Protein AF-A0A3B1KA64-F1 (afdb_monomer)

Mean predicted aligned error: 8.33 Å

pLDDT: mean 85.41, std 14.49, range [33.25, 98.44]

Radius of gyration: 27.16 Å; Cα contacts (8 Å, |Δi|>4): 645; chains: 1; bounding box: 76×51×69 Å

Sequence (552 aa):
CALGGQLCALVGSAVETKVPANLNKYMEAFLAFTTHPSQFLRSSTLTTWASIFRHEVLSKDPTLVQMSAKYMKTTMTNLVKTGFPSKNDNPSCEYSRVDFDCDEDFITFFNAFKAQQGEVVRQACKIAPFEAFQIAAECYQYQISAPIDAGNAPAKADGLCTVLSPSVVQWEAMTFFLESVIGQLFKVLEKEKLPVEQDPLILSCILSSLSALFPFVLDRPEFLPQVFFKDVSAITFELAEGSKAPRTRSVKNVRRHACSSVIKMCRMYPEYILPYFDMLYTQVKDLFVNEMLLTQMEKCAMVEALVLLSNQFKDYEKQRVFLEELMAPVSARWLSEELHSILWDPVSFLSFVGADRVVTDPSDEDLMGLNRSRISFCVYTILGVVKRARWPDDLEEAKAGGFVVGYTSTGAPIYRNPCKDPVLALLPNLLAFMRTLNSLFLPENVARLSETFSRAYEVLDVEKNLILSISQPTVDVYDTPVYKSSVERLQGFFCALYDNSYHIIGHSGTALQQDFYTIDGLAEKLVSSTLVHLEHVPYHRLRPLLHILYNI

Solvent-accessible surface area (backbone atoms only — not comparable to full-atom values): 30190 Å² total; per-residue (Å²): 87,70,69,55,48,52,48,62,64,37,47,83,38,97,55,89,44,70,84,61,93,61,47,60,60,55,51,54,57,54,46,51,42,53,70,39,57,36,63,66,53,28,50,61,41,44,67,34,51,37,49,44,43,65,31,85,64,58,32,70,35,70,66,44,42,57,44,33,55,53,50,53,60,54,43,60,64,68,46,35,81,69,29,45,40,90,50,82,89,37,82,19,8,67,44,26,51,74,77,30,97,43,52,38,53,44,48,55,51,48,52,54,41,47,56,53,46,40,55,32,46,31,37,30,28,73,61,37,47,68,59,42,50,49,52,44,51,55,53,47,55,47,60,71,73,47,78,86,44,29,66,92,47,60,87,88,46,81,83,45,68,44,82,83,11,61,41,47,26,46,48,53,23,50,52,53,50,40,44,31,40,49,67,37,43,75,75,72,46,57,82,90,68,51,90,77,81,85,60,80,65,59,59,63,50,45,74,78,48,48,80,61,47,45,74,62,34,67,83,41,59,86,48,41,63,63,54,54,52,50,35,58,55,36,49,72,56,73,96,57,92,87,61,89,67,81,73,33,40,55,51,54,48,50,21,50,47,21,37,51,43,50,32,48,46,25,64,76,43,30,83,77,49,47,87,47,42,70,62,52,52,50,51,53,52,60,54,54,70,46,76,80,75,50,53,54,66,54,50,27,34,52,52,31,25,52,38,35,34,42,36,70,63,50,33,38,66,66,34,22,56,51,48,48,64,69,42,41,69,45,48,59,51,59,69,26,71,68,47,44,57,28,34,61,31,52,67,52,35,33,60,54,50,41,42,46,44,67,86,83,50,79,67,61,53,50,56,23,45,48,45,45,47,54,55,48,35,41,54,42,40,54,32,30,47,45,70,44,50,53,69,52,91,48,67,66,55,18,48,74,19,61,24,52,79,51,61,48,99,85,68,46,78,35,68,55,38,54,55,43,67,70,51,60,73,47,41,65,56,51,38,37,28,42,28,22,62,34,50,43,44,36,69,76,47,51,68,47,36,11,83,69,31,65,64,33,84,52,81,52,68,71,55,51,29,59,76,68,71,46,70,64,80,86,68,66,43,75,83,40,60,84,53,93,42,75,43,56,47,46,21,53,47,54,51,51,50,55,49,46,58,52,49,35,58,46,31,37,46,75,44,32,38,66,76,46,74,68,38,87,61,44,68,60,52,43,47,71,11,74,61,41,57,57,94,49,48,55,71,86,69,48,50,57,59,50,56,37,68,72,73,108

Organism: Astyanax mexicanus (NCBI:txid7994)

InterPro domains:
  IPR011989 Armadillo-like helical [G3DSA:1.25.10.10] (1-551)
  IPR016024 Armadillo-type fold [SSF48371] (19-533)
  IPR045065 Exportin-1/5 [PTHR11223] (8-549)
  IPR045478 Exportin-5, C-terminal domain [PF19273] (1-549)

Secondary structure (DSSP, 8-state):
-HHHHHHHHHBTSSS-BPPPTTHHHHHHHHHHHHTSS-HHHHHHHHHHHHHHHH-TTGGGSHHHHHHHHHHHHHHHHHTS----TT--SSTHHHHHHHH-SSHHHHHHHHHHHHHHHHHHHHHHHHHSHHHHHHHHHHHHHHHHHS-----S--GGGTTPPPTTSHHHHHHHHHHHHHHHHHHHHHHHS-GGGSS-SS-HHHHHHHTTSHHHHHHHHTSSGGGHHHHHHHHHHHTT--SSTT--SPPPHHHHHHHHHHHHHHHHHHHHSHHHHGGGHHHHHHHHHHHHHSTTTS-HHHHHHHHHHHHHHHGGG--HHHHHHHHHHHHHHHHHHHTSHHHHHHHH-HHHHHHHHTTTS----HHHHHHHHHHHHHHHHHHHHHHHHHHH----SSHHHHHHTT-EEEE-TTSPEEE--TTHHHHHHHHHHHHHHHHHHHHTTSHHHHTTS-TTTTTTTSPPHHHHHHHTTPPPP---TTT--SSSSHHHHHHHHHHHHHHHHHHHHHHHHHHHTHHHHTSTTHHHHHHHHHSSSTTTS-HHHHHHHHHHHHH-

Structure (mmCIF, N/CA/C/O backbone):
data_AF-A0A3B1KA64-F1
#
_entry.id   AF-A0A3B1KA64-F1
#
loop_
_atom_site.group_PDB
_atom_site.id
_atom_site.type_symbol
_atom_site.label_atom_id
_atom_site.label_alt_id
_atom_site.label_comp_id
_atom_site.label_asym_id
_atom_site.label_entity_id
_atom_site.label_seq_id
_atom_site.pdbx_PDB_ins_code
_atom_site.Cartn_x
_atom_site.Cartn_y
_atom_site.Cartn_z
_atom_site.occupancy
_atom_site.B_iso_or_equiv
_atom_site.auth_seq_id
_atom_site.auth_comp_id
_atom_site.auth_asym_id
_atom_site.auth_atom_id
_atom_site.pdbx_PDB_model_num
ATOM 1 N N . CYS A 1 1 ? -20.792 -16.353 23.861 1.00 91.62 1 CYS A N 1
ATOM 2 C CA . CYS A 1 1 ? -20.820 -15.986 22.427 1.00 91.62 1 CYS A CA 1
ATOM 3 C C . CYS A 1 1 ? -22.100 -16.448 21.736 1.00 91.62 1 CYS A C 1
ATOM 5 O O . CYS A 1 1 ? -22.901 -15.594 21.388 1.00 91.62 1 CYS A O 1
ATOM 7 N N . ALA A 1 2 ? -22.354 -17.759 21.605 1.00 94.94 2 ALA A N 1
ATOM 8 C CA . ALA A 1 2 ? -23.536 -18.278 20.896 1.00 94.94 2 ALA A CA 1
ATOM 9 C C . ALA A 1 2 ? -24.875 -17.682 21.380 1.00 94.94 2 ALA A C 1
ATOM 11 O O . ALA A 1 2 ? -25.684 -17.262 20.560 1.00 94.94 2 ALA A O 1
ATOM 12 N N . LEU A 1 3 ? -25.067 -17.550 22.700 1.00 94.44 3 LEU A N 1
ATOM 13 C CA . LEU A 1 3 ? -26.256 -16.905 23.273 1.00 94.44 3 LEU A CA 1
ATOM 14 C C . LEU A 1 3 ? -26.424 -15.442 22.823 1.00 94.44 3 LEU A C 1
ATOM 16 O O . LEU A 1 3 ? -27.527 -15.021 22.499 1.00 94.44 3 LEU A O 1
ATOM 20 N N . GLY A 1 4 ? -25.335 -14.672 22.753 1.00 93.19 4 GLY A N 1
ATOM 21 C CA . GLY A 1 4 ? -25.364 -13.304 22.228 1.00 93.19 4 GLY A CA 1
ATOM 22 C C . GLY A 1 4 ? -25.682 -13.253 20.735 1.00 93.19 4 GLY A C 1
ATOM 23 O O . GLY A 1 4 ? -26.402 -12.360 20.300 1.00 93.19 4 GLY A O 1
ATOM 24 N N . GLY A 1 5 ? -25.209 -14.238 19.966 1.00 92.62 5 GLY A N 1
ATOM 25 C CA . GLY A 1 5 ? -25.596 -14.409 18.564 1.00 92.62 5 GLY A CA 1
ATOM 26 C C . GLY A 1 5 ? -27.096 -14.670 18.405 1.00 92.62 5 GLY A C 1
ATOM 27 O O . GLY A 1 5 ? -27.742 -14.018 17.593 1.00 92.62 5 GLY A O 1
ATOM 28 N N . GLN A 1 6 ? -27.668 -15.549 19.235 1.00 93.25 6 GLN A N 1
ATOM 29 C CA . GLN A 1 6 ? -29.116 -15.796 19.267 1.00 93.25 6 GLN A CA 1
ATOM 30 C C . GLN A 1 6 ? -29.902 -14.535 19.639 1.00 93.25 6 GLN A C 1
ATOM 32 O O . GLN A 1 6 ? -30.886 -14.208 18.984 1.00 93.25 6 GLN A O 1
ATOM 37 N N . LEU A 1 7 ? -29.436 -13.778 20.637 1.00 92.75 7 LEU A N 1
ATOM 38 C CA . LEU A 1 7 ? -30.056 -12.508 21.011 1.00 92.75 7 LEU A CA 1
ATOM 39 C C . LEU A 1 7 ? -30.103 -11.525 19.828 1.00 92.75 7 LEU A C 1
ATOM 41 O O . LEU A 1 7 ? -31.154 -10.946 19.567 1.00 92.75 7 LEU A O 1
ATOM 45 N N . CYS A 1 8 ? -28.991 -11.378 19.100 1.00 92.94 8 CYS A N 1
ATOM 46 C CA . CYS A 1 8 ? -28.909 -10.514 17.918 1.00 92.94 8 CYS A CA 1
ATOM 47 C C . CYS A 1 8 ? -29.787 -10.992 16.753 1.00 92.94 8 CYS A C 1
ATOM 49 O O . CYS A 1 8 ? -30.156 -10.190 15.909 1.00 92.94 8 CYS A O 1
ATOM 51 N N . ALA A 1 9 ? -30.082 -12.290 16.665 1.00 92.06 9 ALA A N 1
ATOM 52 C CA . ALA A 1 9 ? -30.940 -12.830 15.615 1.00 92.06 9 ALA A CA 1
ATOM 53 C C . ALA A 1 9 ? -32.437 -12.649 15.921 1.00 92.06 9 ALA A C 1
ATOM 55 O O . ALA A 1 9 ? -33.248 -12.579 15.001 1.00 92.06 9 ALA A O 1
ATOM 56 N N . LEU A 1 10 ? -32.808 -12.605 17.205 1.00 92.06 10 LEU A N 1
ATOM 57 C CA . LEU A 1 10 ? -34.206 -12.615 17.642 1.00 92.06 10 LEU A CA 1
ATOM 58 C C . LEU A 1 10 ? -34.761 -11.218 17.942 1.00 92.06 10 LEU A C 1
ATOM 60 O O . LEU A 1 10 ? -35.923 -10.947 17.634 1.00 92.06 10 LEU A O 1
ATOM 64 N N . VAL A 1 11 ? -33.970 -10.326 18.545 1.00 89.75 11 VAL A N 1
ATOM 65 C CA . VAL A 1 11 ? -34.432 -8.975 18.904 1.00 89.75 11 VAL A CA 1
ATOM 66 C C . VAL A 1 11 ? -34.623 -8.131 17.646 1.00 89.75 11 VAL A C 1
ATOM 68 O O . VAL A 1 11 ? -33.722 -8.013 16.829 1.00 89.75 11 VAL A O 1
ATOM 71 N N . GLY A 1 12 ? -35.795 -7.513 17.491 1.00 82.88 12 GLY A N 1
ATOM 72 C CA . GLY A 1 12 ? -36.122 -6.737 16.286 1.00 82.88 12 GLY A CA 1
ATOM 73 C C . GLY A 1 12 ? -36.441 -7.589 15.050 1.00 82.88 12 GLY A C 1
ATOM 74 O O . GLY A 1 12 ? -36.637 -7.036 13.972 1.00 82.88 12 GLY A O 1
ATOM 75 N N . SER A 1 13 ? -36.516 -8.917 15.199 1.00 86.06 13 SER A N 1
ATOM 76 C CA . SER A 1 13 ? -37.034 -9.813 14.163 1.00 86.06 13 SER A CA 1
ATOM 77 C C . SER A 1 13 ? -38.571 -9.797 14.117 1.00 86.06 13 SER A C 1
ATOM 79 O O . SER A 1 13 ? -39.228 -9.175 14.951 1.00 86.06 13 SER A O 1
ATOM 81 N N . ALA A 1 14 ? -39.159 -10.528 13.162 1.00 71.94 14 ALA A N 1
ATOM 82 C CA . ALA A 1 14 ? -40.611 -10.726 13.076 1.00 71.94 14 ALA A CA 1
ATOM 83 C C . ALA A 1 14 ? -41.203 -11.436 14.311 1.00 71.94 14 ALA A C 1
ATOM 85 O O . ALA A 1 14 ? -42.404 -11.361 14.560 1.00 71.94 14 ALA A O 1
ATOM 86 N N . VAL A 1 15 ? -40.363 -12.127 15.086 1.00 74.62 15 VAL A N 1
ATOM 87 C CA . VAL A 1 15 ? -40.725 -12.647 16.402 1.00 74.62 15 VAL A CA 1
ATOM 88 C C . VAL A 1 15 ? -40.505 -11.505 17.394 1.00 74.62 15 VAL A C 1
ATOM 90 O O . VAL A 1 15 ? -39.361 -11.090 17.559 1.00 74.62 15 VAL A O 1
ATOM 93 N N . GLU A 1 16 ? -41.567 -11.001 18.041 1.00 77.06 16 GLU A N 1
ATOM 94 C CA . GLU A 1 16 ? -41.575 -9.850 18.979 1.00 77.06 16 GLU A CA 1
ATOM 95 C C . GLU A 1 16 ? -40.758 -10.083 20.275 1.00 77.06 16 GLU A C 1
ATOM 97 O O . GLU A 1 16 ? -41.228 -9.938 21.408 1.00 77.06 16 GLU A O 1
ATOM 102 N N . THR A 1 17 ? -39.496 -10.466 20.130 1.00 86.06 17 THR A N 1
ATOM 103 C CA . THR A 1 17 ? -38.582 -10.749 21.225 1.00 86.06 17 THR A CA 1
ATOM 104 C C . THR A 1 17 ? -38.113 -9.430 21.815 1.00 86.06 17 THR A C 1
ATOM 106 O O . THR A 1 17 ? -37.435 -8.635 21.160 1.00 86.06 17 THR A O 1
ATOM 109 N N . LYS A 1 18 ? -38.472 -9.197 23.077 1.00 87.19 18 LYS A N 1
ATOM 110 C CA . LYS A 1 18 ? -38.046 -8.011 23.823 1.00 87.19 18 LYS A CA 1
ATOM 111 C C . LYS A 1 18 ? -36.588 -8.129 24.254 1.00 87.19 18 LYS A C 1
ATOM 113 O O . LYS A 1 18 ? -36.063 -9.225 24.450 1.00 87.19 18 LYS A O 1
ATOM 118 N N . VAL A 1 19 ? -35.961 -6.976 24.474 1.00 90.06 19 VAL A N 1
ATOM 119 C CA . VAL A 1 19 ? -34.642 -6.902 25.106 1.00 90.06 19 VAL A CA 1
ATOM 120 C C . VAL A 1 19 ? -34.721 -7.529 26.511 1.00 90.06 19 VAL A C 1
ATOM 122 O O . VAL A 1 19 ? -35.609 -7.161 27.285 1.00 90.06 19 VAL A O 1
ATOM 125 N N . PRO A 1 20 ? -33.844 -8.488 26.864 1.00 91.94 20 PRO A N 1
ATOM 126 C CA . PRO A 1 20 ? -33.891 -9.151 28.163 1.00 91.94 20 PRO A CA 1
ATOM 127 C C . PRO A 1 20 ? -33.668 -8.183 29.329 1.00 91.94 20 PRO A C 1
ATOM 129 O O . PRO A 1 20 ? -32.724 -7.399 29.318 1.00 91.94 20 PRO A O 1
ATOM 132 N N . ALA A 1 21 ? -34.456 -8.318 30.400 1.00 91.50 21 ALA A N 1
ATOM 133 C CA . ALA A 1 21 ? -34.346 -7.456 31.585 1.00 91.50 21 ALA A CA 1
ATOM 134 C C . ALA A 1 21 ? -32.981 -7.541 32.302 1.00 91.50 21 ALA A C 1
ATOM 136 O O . ALA A 1 21 ? -32.568 -6.597 32.963 1.00 91.50 21 ALA A O 1
ATOM 137 N N . ASN A 1 22 ? -32.269 -8.666 32.161 1.00 93.69 22 ASN A N 1
ATOM 138 C CA . ASN A 1 22 ? -30.938 -8.885 32.742 1.00 93.69 22 ASN A CA 1
ATOM 139 C C . ASN A 1 22 ? -29.801 -8.668 31.724 1.00 93.69 22 ASN A C 1
ATOM 141 O O . ASN A 1 22 ? -28.722 -9.246 31.880 1.00 93.69 22 ASN A O 1
ATOM 145 N N . LEU A 1 23 ? -30.033 -7.888 30.658 1.00 93.00 23 LEU A N 1
ATOM 146 C CA . LEU A 1 23 ? -29.017 -7.616 29.638 1.00 93.00 23 LEU A CA 1
ATOM 147 C C . LEU A 1 23 ? -27.728 -7.062 30.261 1.00 93.00 23 LEU A C 1
ATOM 149 O O . LEU A 1 23 ? -26.642 -7.495 29.891 1.00 93.00 23 LEU A O 1
ATOM 153 N N . ASN A 1 24 ? -27.838 -6.182 31.257 1.00 94.00 24 ASN A N 1
ATOM 154 C CA . ASN A 1 24 ? -26.694 -5.636 31.988 1.00 94.00 24 ASN A CA 1
ATOM 155 C C . ASN A 1 24 ? -25.787 -6.722 32.586 1.00 94.00 24 ASN A C 1
ATOM 157 O O . ASN A 1 24 ? -24.585 -6.704 32.340 1.00 94.00 24 ASN A O 1
ATOM 161 N N . LYS A 1 25 ? -26.354 -7.713 33.284 1.00 95.31 25 LYS A N 1
ATOM 162 C CA . LYS A 1 25 ? -25.598 -8.823 33.884 1.00 95.31 25 LYS A CA 1
ATOM 163 C C . LYS A 1 25 ? -24.907 -9.666 32.821 1.00 95.31 25 LYS A C 1
ATOM 165 O O . LYS A 1 25 ? -23.756 -10.056 32.996 1.00 95.31 25 LYS A O 1
ATOM 170 N N . TYR A 1 26 ? -25.599 -9.933 31.711 1.00 95.94 26 TYR A N 1
ATOM 171 C CA . TYR A 1 26 ? -25.000 -10.637 30.579 1.00 95.94 26 TYR A CA 1
ATOM 172 C C . TYR A 1 26 ? -23.816 -9.847 30.007 1.00 95.94 26 TYR A C 1
ATOM 174 O O . TYR A 1 26 ? -22.764 -10.428 29.759 1.00 95.94 26 TYR A O 1
ATOM 182 N N . MET A 1 27 ? -23.953 -8.529 29.853 1.00 95.75 27 MET A N 1
ATOM 183 C CA . MET A 1 27 ? -22.900 -7.669 29.312 1.00 95.75 27 MET A CA 1
ATOM 184 C C . MET A 1 27 ? -21.710 -7.497 30.249 1.00 95.75 27 MET A C 1
ATOM 186 O O . MET A 1 27 ? -20.577 -7.518 29.779 1.00 95.75 27 MET A O 1
ATOM 190 N N . GLU A 1 28 ? -21.928 -7.413 31.559 1.00 95.88 28 GLU A N 1
ATOM 191 C CA . GLU A 1 28 ? -20.846 -7.401 32.549 1.00 95.88 28 GLU A CA 1
ATOM 192 C C . GLU A 1 28 ? -20.082 -8.727 32.570 1.00 95.88 28 GLU A C 1
ATOM 194 O O . GLU A 1 28 ? -18.853 -8.731 32.504 1.00 95.88 28 GLU A O 1
ATOM 199 N N . ALA A 1 29 ? -20.795 -9.858 32.571 1.00 96.19 29 ALA A N 1
ATOM 200 C CA . ALA A 1 29 ? -20.165 -11.171 32.475 1.00 96.19 29 ALA A CA 1
ATOM 201 C C . ALA A 1 29 ? -19.378 -11.319 31.163 1.00 96.19 29 ALA A C 1
ATOM 203 O O . ALA A 1 29 ? -18.267 -11.844 31.152 1.00 96.19 29 ALA A O 1
ATOM 204 N N . PHE A 1 30 ? -19.922 -10.823 30.051 1.00 97.31 30 PHE A N 1
ATOM 205 C CA . PHE A 1 30 ? -19.259 -10.888 28.752 1.00 97.31 30 PHE A CA 1
ATOM 206 C C . PHE A 1 30 ? -18.028 -9.973 28.664 1.00 97.31 30 PHE A C 1
ATOM 208 O O . PHE A 1 30 ? -17.007 -10.347 28.077 1.00 97.31 30 PHE A O 1
ATOM 215 N N . LEU A 1 31 ? -18.079 -8.800 29.302 1.00 96.88 31 LEU A N 1
ATOM 216 C CA . LEU A 1 31 ? -16.918 -7.930 29.458 1.00 96.88 31 LEU A CA 1
ATOM 217 C C . LEU A 1 31 ? -15.832 -8.602 30.309 1.00 96.88 31 LEU A C 1
ATOM 219 O O . LEU A 1 31 ? -14.665 -8.495 29.952 1.00 96.88 31 LEU A O 1
ATOM 223 N N . ALA A 1 32 ? -16.192 -9.371 31.342 1.00 97.25 32 ALA A N 1
ATOM 224 C CA . ALA A 1 32 ? -15.220 -10.109 32.153 1.00 97.25 32 ALA A CA 1
ATOM 225 C C . ALA A 1 32 ? -14.383 -11.102 31.319 1.00 97.25 32 ALA A C 1
ATOM 227 O O . ALA A 1 32 ? -13.168 -11.186 31.492 1.00 97.25 32 ALA A O 1
ATOM 228 N N . PHE A 1 33 ? -14.997 -11.787 30.343 1.00 97.25 33 PHE A N 1
ATOM 229 C CA . PHE A 1 33 ? -14.261 -12.608 29.365 1.00 97.25 33 PHE A CA 1
ATOM 230 C C . PHE A 1 33 ? -13.370 -11.771 28.435 1.00 97.25 33 PHE A C 1
ATOM 232 O O . PHE A 1 33 ? -12.323 -12.230 27.991 1.00 97.25 33 PHE A O 1
ATOM 239 N N . THR A 1 34 ? -13.763 -10.529 28.161 1.00 96.81 34 THR A N 1
ATOM 240 C CA . THR A 1 34 ? -13.012 -9.591 27.312 1.00 96.81 34 THR A CA 1
ATOM 241 C C . THR A 1 34 ? -11.813 -8.973 28.043 1.00 96.81 34 THR A C 1
ATOM 243 O O . THR A 1 34 ? -10.858 -8.549 27.398 1.00 96.81 34 THR A O 1
ATOM 246 N N . THR A 1 35 ? -11.832 -8.939 29.376 1.00 96.50 35 THR A N 1
ATOM 247 C CA . THR A 1 35 ? -10.713 -8.504 30.231 1.00 96.50 35 THR A CA 1
ATOM 248 C C . THR A 1 35 ? -9.848 -9.665 30.729 1.00 96.50 35 THR A C 1
ATOM 250 O O . THR A 1 35 ? -8.915 -9.449 31.498 1.00 96.50 35 THR A O 1
ATOM 253 N N . HIS A 1 36 ? -10.173 -10.905 30.359 1.00 97.38 36 HIS A N 1
ATOM 254 C CA . HIS A 1 36 ? -9.480 -12.089 30.860 1.00 97.38 36 HIS A CA 1
ATOM 255 C C . HIS A 1 36 ? -8.050 -12.203 30.282 1.00 97.38 36 HIS A C 1
ATOM 257 O O . HIS A 1 36 ? -7.860 -11.877 29.111 1.00 97.38 36 HIS A O 1
ATOM 263 N N . PRO A 1 37 ? -7.047 -12.717 31.029 1.00 96.56 37 PRO A N 1
ATOM 264 C CA . PRO A 1 37 ? -5.672 -12.844 30.523 1.00 96.56 37 PRO A CA 1
ATOM 265 C C . PRO A 1 37 ? -5.527 -13.693 29.244 1.00 96.56 37 PRO A C 1
ATOM 267 O O . PRO A 1 37 ? -4.805 -13.307 28.327 1.00 96.56 37 PRO A O 1
ATOM 270 N N . SER A 1 38 ? -6.252 -14.816 29.127 1.00 97.56 38 SER A N 1
ATOM 271 C CA . SER A 1 38 ? -6.235 -15.652 27.907 1.00 97.56 38 SER A CA 1
ATOM 272 C C . SER A 1 38 ? -6.550 -14.842 26.644 1.00 97.56 38 SER A C 1
ATOM 274 O O . SER A 1 38 ? -7.634 -14.267 26.497 1.00 97.56 38 SER A O 1
ATOM 276 N N . GLN A 1 39 ? -5.600 -14.838 25.707 1.00 97.00 39 GLN A N 1
ATOM 277 C CA . GLN A 1 39 ? -5.746 -14.195 24.404 1.00 97.00 39 GLN A CA 1
ATOM 278 C C . GLN A 1 39 ? -6.856 -14.859 23.570 1.00 97.00 39 GLN A C 1
ATOM 280 O O . GLN A 1 39 ? -7.604 -14.170 22.871 1.00 97.00 39 GLN A O 1
ATOM 285 N N . PHE A 1 40 ? -7.020 -16.179 23.694 1.00 96.75 40 PHE A N 1
ATOM 286 C CA . PHE A 1 40 ? -8.085 -16.928 23.033 1.00 96.75 40 PHE A CA 1
ATOM 287 C C . PHE A 1 40 ? -9.481 -16.512 23.519 1.00 96.75 40 PHE A C 1
ATOM 289 O O . PHE A 1 40 ? -10.376 -16.255 22.705 1.00 96.75 40 PHE A O 1
ATOM 296 N N . LEU A 1 41 ? -9.672 -16.381 24.838 1.00 97.06 41 LEU A N 1
ATOM 297 C CA . LEU A 1 41 ? -10.957 -15.952 25.400 1.00 97.06 41 LEU A CA 1
ATOM 298 C C . LEU A 1 41 ? -11.319 -14.531 24.967 1.00 97.06 41 LEU A C 1
ATOM 300 O O . LEU A 1 41 ? -12.451 -14.302 24.540 1.00 97.06 41 LEU A O 1
ATOM 304 N N . ARG A 1 42 ? -10.352 -13.604 24.985 1.00 96.69 42 ARG A N 1
ATOM 305 C CA . ARG A 1 42 ? -10.549 -12.234 24.486 1.00 96.69 42 ARG A CA 1
ATOM 306 C C . ARG A 1 42 ? -10.933 -12.214 23.010 1.00 96.69 42 ARG A C 1
ATOM 308 O O . ARG A 1 42 ? -11.872 -11.522 22.630 1.00 96.69 42 ARG A O 1
ATOM 315 N N . SER A 1 43 ? -10.248 -13.002 22.184 1.00 96.94 43 SER A N 1
ATOM 316 C CA . SER A 1 43 ? -10.545 -13.105 20.751 1.00 96.94 43 SER A CA 1
ATOM 317 C C . SER A 1 43 ? -11.943 -13.663 20.484 1.00 96.94 43 SER A C 1
ATOM 319 O O . SER A 1 43 ? -12.703 -13.125 19.676 1.00 96.94 43 SER A O 1
ATOM 321 N N . SER A 1 44 ? -12.349 -14.665 21.262 1.00 96.88 44 SER A N 1
ATOM 322 C CA . SER A 1 44 ? -13.656 -15.311 21.136 1.00 96.88 44 SER A CA 1
ATOM 323 C C . SER A 1 44 ? -14.835 -14.358 21.366 1.00 96.88 44 SER A C 1
ATOM 325 O O . SER A 1 44 ? -15.930 -14.604 20.847 1.00 96.88 44 SER A O 1
ATOM 327 N N . THR A 1 45 ? -14.654 -13.268 22.125 1.00 97.31 45 THR A N 1
ATOM 328 C CA . THR A 1 45 ? -15.742 -12.310 22.376 1.00 97.31 45 THR A CA 1
ATOM 329 C C . THR A 1 45 ? -15.987 -11.348 21.211 1.00 97.31 45 THR A C 1
ATOM 331 O O . THR A 1 45 ? -17.111 -10.851 21.069 1.00 97.31 45 THR A O 1
ATOM 334 N N . LEU A 1 46 ? -14.996 -11.124 20.336 1.00 96.25 46 LEU A N 1
ATOM 335 C CA . LEU A 1 46 ? -15.019 -10.065 19.318 1.00 96.25 46 LEU A CA 1
ATOM 336 C C . LEU A 1 46 ? -16.211 -10.159 18.366 1.00 96.25 46 LEU A C 1
ATOM 338 O O . LEU A 1 46 ? -16.912 -9.172 18.162 1.00 96.25 46 LEU A O 1
ATOM 342 N N . THR A 1 47 ? -16.492 -11.341 17.814 1.00 95.44 47 THR A N 1
ATOM 343 C CA . THR A 1 47 ? -17.598 -11.526 16.856 1.00 95.44 47 THR A CA 1
ATOM 344 C C . THR A 1 47 ? -18.957 -11.199 17.476 1.00 95.44 47 THR A C 1
ATOM 346 O O . THR A 1 47 ? -19.838 -10.640 16.819 1.00 95.44 47 THR A O 1
ATOM 349 N N . THR A 1 48 ? -19.130 -11.510 18.763 1.00 96.81 48 THR A N 1
ATOM 350 C CA . THR A 1 48 ? -20.380 -11.212 19.472 1.00 96.81 48 THR A CA 1
ATOM 351 C C . THR A 1 48 ? -20.487 -9.715 19.752 1.00 96.81 48 THR A C 1
ATOM 353 O O . THR A 1 48 ? -21.534 -9.140 19.475 1.00 96.81 48 THR A O 1
ATOM 356 N N . TRP A 1 49 ? -19.410 -9.062 20.208 1.00 97.50 49 TRP A N 1
ATOM 357 C CA . TRP A 1 49 ? -19.388 -7.603 20.366 1.00 97.50 49 TRP A CA 1
ATOM 358 C C . TRP A 1 49 ? -19.672 -6.873 19.052 1.00 97.50 49 TRP A C 1
ATOM 360 O O . TRP A 1 49 ? -20.503 -5.972 19.026 1.00 97.50 49 TRP A O 1
ATOM 370 N N . ALA A 1 50 ? -19.051 -7.304 17.951 1.00 95.38 50 ALA A N 1
ATOM 371 C CA . ALA A 1 50 ? -19.283 -6.739 16.623 1.00 95.38 50 ALA A CA 1
ATOM 372 C C . ALA A 1 50 ? -20.761 -6.814 16.221 1.00 95.38 50 ALA A C 1
ATOM 374 O O . ALA A 1 50 ? -21.323 -5.843 15.717 1.00 95.38 50 ALA A O 1
ATOM 375 N N . SER A 1 51 ? -21.384 -7.972 16.454 1.00 95.50 51 SER A N 1
ATOM 376 C CA . SER A 1 51 ? -22.792 -8.209 16.128 1.00 95.50 51 SER A CA 1
ATOM 377 C C . SER A 1 51 ? -23.704 -7.330 16.977 1.00 95.50 51 SER A C 1
ATOM 379 O O . SER A 1 51 ? -24.583 -6.661 16.444 1.00 95.50 51 SER A O 1
ATOM 381 N N . ILE A 1 52 ? -23.439 -7.272 18.282 1.00 95.81 52 ILE A N 1
ATOM 382 C CA . ILE A 1 52 ? -24.213 -6.492 19.244 1.00 95.81 52 ILE A CA 1
ATOM 383 C C . ILE A 1 52 ? -24.118 -4.985 18.948 1.00 95.81 52 ILE A C 1
ATOM 385 O O . ILE A 1 52 ? -25.143 -4.310 18.902 1.00 95.81 52 ILE A O 1
ATOM 389 N N . PHE A 1 53 ? -22.918 -4.451 18.702 1.00 96.12 53 PHE A N 1
ATOM 390 C CA . PHE A 1 53 ? -22.738 -3.020 18.432 1.00 96.12 53 PHE A CA 1
ATOM 391 C C . PHE A 1 53 ? -23.273 -2.585 17.064 1.00 96.12 53 PHE A C 1
ATOM 393 O O . PHE A 1 53 ? -23.662 -1.434 16.899 1.00 96.12 53 PHE A O 1
ATOM 400 N N . ARG A 1 54 ? -23.328 -3.489 16.079 1.00 94.75 54 ARG A N 1
ATOM 401 C CA . ARG A 1 54 ? -23.928 -3.203 14.765 1.00 94.75 54 ARG A CA 1
ATOM 402 C C . ARG A 1 54 ? -25.457 -3.314 14.772 1.00 94.75 54 ARG A C 1
ATOM 404 O O . ARG A 1 54 ? -26.107 -2.833 13.851 1.00 94.75 54 ARG A O 1
ATOM 411 N N . HIS A 1 55 ? -26.033 -3.967 15.775 1.00 95.06 55 HIS A N 1
ATOM 412 C CA . HIS A 1 55 ? -27.450 -4.296 15.803 1.00 95.06 55 HIS A CA 1
ATOM 413 C C . HIS A 1 55 ? -28.333 -3.050 15.965 1.00 95.06 55 HIS A C 1
ATOM 415 O O . HIS A 1 55 ? -28.197 -2.310 16.936 1.00 95.06 55 HIS A O 1
ATOM 421 N N . GLU A 1 56 ? -29.314 -2.857 15.083 1.00 91.12 56 GLU A N 1
ATOM 422 C CA . GLU A 1 56 ? -30.101 -1.613 14.990 1.00 91.12 56 GLU A CA 1
ATOM 423 C C . GLU A 1 56 ? -30.895 -1.253 16.255 1.00 91.12 56 GLU A C 1
ATOM 425 O O . GLU A 1 56 ? -31.019 -0.075 16.597 1.00 91.12 56 GLU A O 1
ATOM 430 N N . VAL A 1 57 ? -31.435 -2.266 16.944 1.00 91.94 57 VAL A N 1
ATOM 431 C CA . VAL A 1 57 ? -32.163 -2.096 18.214 1.00 91.94 57 VAL A CA 1
ATOM 432 C C . VAL A 1 57 ? -31.210 -2.058 19.412 1.00 91.94 57 VAL A C 1
ATOM 434 O O . VAL A 1 57 ? -31.177 -1.066 20.134 1.00 91.94 57 VAL A O 1
ATOM 437 N N . LEU A 1 58 ? -30.417 -3.118 19.623 1.00 93.06 58 LEU A N 1
ATOM 438 C CA . LEU A 1 58 ? -29.560 -3.259 20.806 1.00 93.06 58 LEU A CA 1
ATOM 439 C C . LEU A 1 58 ? -28.526 -2.133 20.942 1.00 93.06 58 LEU A C 1
ATOM 441 O O . LEU A 1 58 ? -28.278 -1.690 22.056 1.00 93.06 58 LEU A O 1
ATOM 445 N N . SER A 1 59 ? -27.955 -1.635 19.840 1.00 92.94 59 SER A N 1
ATOM 446 C CA . SER A 1 59 ? -26.953 -0.554 19.870 1.00 92.94 59 SER A CA 1
ATOM 447 C C . SER A 1 59 ? -27.458 0.755 20.485 1.00 92.94 59 SER A C 1
ATOM 449 O O . SER A 1 59 ? -26.651 1.560 20.942 1.00 92.94 59 SER A O 1
ATOM 451 N N . LYS A 1 60 ? -28.780 0.959 20.525 1.00 92.56 60 LYS A N 1
ATOM 452 C CA . LYS A 1 60 ? -29.430 2.144 21.101 1.00 92.56 60 LYS A CA 1
ATOM 453 C C . LYS A 1 60 ? -29.862 1.934 22.554 1.00 92.56 60 LYS A C 1
ATOM 455 O O . LYS A 1 60 ? -30.327 2.879 23.187 1.00 92.56 60 LYS A O 1
ATOM 460 N N . ASP A 1 61 ? -29.746 0.714 23.080 1.00 93.06 61 ASP A N 1
ATOM 461 C CA . ASP A 1 61 ? -30.088 0.426 24.470 1.00 93.06 61 ASP A CA 1
ATOM 462 C C . ASP A 1 61 ? -29.111 1.152 25.418 1.00 93.06 61 ASP A C 1
ATOM 464 O O . ASP A 1 61 ? -27.894 1.040 25.233 1.00 93.06 61 ASP A O 1
ATOM 468 N N . PRO A 1 62 ? -29.594 1.856 26.460 1.00 92.00 62 PRO A N 1
ATOM 469 C CA . PRO A 1 62 ? -28.733 2.601 27.381 1.00 92.00 62 PRO A CA 1
ATOM 470 C C . PRO A 1 62 ? -27.637 1.750 28.036 1.00 92.00 62 PRO A C 1
ATOM 472 O O . PRO A 1 62 ? -26.526 2.233 28.267 1.00 92.00 62 PRO A O 1
ATOM 475 N N . THR A 1 63 ? -27.918 0.469 28.296 1.00 92.31 63 THR A N 1
ATOM 476 C CA . THR A 1 63 ? -26.937 -0.478 28.842 1.00 92.31 63 THR A CA 1
ATOM 477 C C . THR A 1 63 ? -25.768 -0.649 27.882 1.00 92.31 63 THR A C 1
ATOM 479 O O . THR A 1 63 ? -24.615 -0.698 28.310 1.00 92.31 63 THR A O 1
ATOM 482 N N . LEU A 1 64 ? -26.048 -0.736 26.580 1.00 92.25 64 LEU A N 1
ATOM 483 C CA . LEU A 1 64 ? -25.027 -0.951 25.562 1.00 92.25 64 LEU A CA 1
ATOM 484 C C . LEU A 1 64 ? -24.250 0.309 25.222 1.00 92.25 64 LEU A C 1
ATOM 486 O O . LEU A 1 64 ? -23.051 0.204 24.982 1.00 92.25 64 LEU A O 1
ATOM 490 N N . VAL A 1 65 ? -24.888 1.479 25.269 1.00 91.12 65 VAL A N 1
ATOM 491 C CA . VAL A 1 65 ? -24.187 2.766 25.156 1.00 91.12 65 VAL A CA 1
ATOM 492 C C . VAL A 1 65 ? -23.163 2.910 26.285 1.00 91.12 65 VAL A C 1
ATOM 494 O O . VAL A 1 65 ? -22.003 3.224 26.039 1.00 91.12 65 VAL A O 1
ATOM 497 N N . GLN A 1 66 ? -23.533 2.585 27.528 1.00 91.75 66 GLN A N 1
ATOM 498 C CA . GLN A 1 66 ? -22.569 2.593 28.632 1.00 91.75 66 GLN A CA 1
ATOM 499 C C . GLN A 1 66 ? -21.487 1.512 28.458 1.00 91.75 66 GLN A C 1
ATOM 501 O O . GLN A 1 66 ? -20.312 1.722 28.779 1.00 91.75 66 GLN A O 1
ATOM 506 N N . MET A 1 67 ? -21.877 0.332 27.974 1.00 93.94 67 MET A N 1
ATOM 507 C CA . MET A 1 67 ? -20.958 -0.786 27.804 1.00 93.94 67 MET A CA 1
ATOM 508 C C . MET A 1 67 ? -19.958 -0.563 26.666 1.00 93.94 67 MET A C 1
ATOM 510 O O . MET A 1 67 ? -18.823 -1.017 26.780 1.00 93.94 67 MET A O 1
ATOM 514 N N . SER A 1 68 ? -20.323 0.162 25.606 1.00 93.75 68 SER A N 1
ATOM 515 C CA . SER A 1 68 ? -19.407 0.494 24.509 1.00 93.75 68 SER A CA 1
ATOM 516 C C . SER A 1 68 ? -18.237 1.348 25.009 1.00 93.75 68 SER A C 1
ATOM 518 O O . SER A 1 68 ? -17.087 1.051 24.689 1.00 93.75 68 SER A O 1
ATOM 520 N N . ALA A 1 69 ? -18.493 2.320 25.893 1.00 91.56 69 ALA A N 1
ATOM 521 C CA . ALA A 1 69 ? -17.447 3.112 26.538 1.00 91.56 69 ALA A CA 1
ATOM 522 C C . ALA A 1 69 ? -16.524 2.248 27.419 1.00 91.56 69 ALA A C 1
ATOM 524 O O . ALA A 1 69 ? -15.298 2.356 27.328 1.00 91.56 69 ALA A O 1
ATOM 525 N N . LYS A 1 70 ? -17.088 1.339 28.232 1.00 94.06 70 LYS A N 1
ATOM 526 C CA . LYS A 1 70 ? -16.298 0.380 29.034 1.00 94.06 70 LYS A CA 1
ATOM 527 C C . LYS A 1 70 ? -15.446 -0.530 28.140 1.00 94.06 70 LYS A C 1
ATOM 529 O O . LYS A 1 70 ? -14.257 -0.699 28.394 1.00 94.06 70 LYS A O 1
ATOM 534 N N . TYR A 1 71 ? -16.033 -1.056 27.069 1.00 95.50 71 TYR A N 1
ATOM 535 C CA . TYR A 1 71 ? -15.358 -1.903 26.088 1.00 95.50 71 TYR A CA 1
ATOM 536 C C . TYR A 1 71 ? -14.183 -1.185 25.406 1.00 95.50 71 TYR A C 1
ATOM 538 O O . TYR A 1 71 ? -13.104 -1.766 25.264 1.00 95.50 71 TYR A O 1
ATOM 546 N N . MET A 1 72 ? -14.357 0.081 25.009 1.00 94.19 72 MET A N 1
ATOM 547 C CA . MET A 1 72 ? -13.286 0.879 24.402 1.00 94.19 72 MET A CA 1
ATOM 548 C C . MET A 1 72 ? -12.116 1.086 25.369 1.00 94.19 72 MET A C 1
ATOM 550 O O . MET A 1 72 ? -10.970 0.873 24.978 1.00 94.19 72 MET A O 1
ATOM 554 N N . LYS A 1 73 ? -12.388 1.379 26.649 1.00 91.94 73 LYS A N 1
ATOM 555 C CA . LYS A 1 73 ? -11.343 1.465 27.686 1.00 91.94 73 LYS A CA 1
ATOM 556 C C . LYS A 1 73 ? -10.592 0.143 27.858 1.00 91.94 73 LYS A C 1
ATOM 558 O O . LYS A 1 73 ? -9.368 0.136 27.875 1.00 91.94 73 LYS A O 1
ATOM 563 N N . THR A 1 74 ? -11.303 -0.984 27.917 1.00 92.81 74 THR A N 1
ATOM 564 C CA . THR A 1 74 ? -10.685 -2.323 27.979 1.00 92.81 74 THR A CA 1
ATOM 565 C C . THR A 1 74 ? -9.824 -2.625 26.753 1.00 92.81 74 THR A C 1
ATOM 567 O O . THR A 1 74 ? -8.784 -3.278 26.851 1.00 92.81 74 THR A O 1
ATOM 570 N N . THR A 1 75 ? -10.242 -2.148 25.582 1.00 91.44 75 THR A N 1
ATOM 571 C CA . THR A 1 75 ? -9.539 -2.413 24.328 1.00 91.44 75 THR A CA 1
ATOM 572 C C . THR A 1 75 ? -8.133 -1.819 24.315 1.00 91.44 75 THR A C 1
ATOM 574 O O . THR A 1 75 ? -7.231 -2.458 23.781 1.00 91.44 75 THR A O 1
ATOM 577 N N . MET A 1 76 ? -7.904 -0.687 24.984 1.00 87.44 76 MET A N 1
ATOM 578 C CA . MET A 1 76 ? -6.563 -0.103 25.115 1.00 87.44 76 MET A CA 1
ATOM 579 C C . MET A 1 76 ? -5.550 -1.082 25.709 1.00 87.44 76 MET A C 1
ATOM 581 O O . MET A 1 76 ? -4.432 -1.176 25.215 1.00 87.44 76 MET A O 1
ATOM 585 N N . THR A 1 77 ? -5.946 -1.860 26.718 1.00 90.56 77 THR A N 1
ATOM 586 C CA . THR A 1 77 ? -5.086 -2.893 27.315 1.00 90.56 77 THR A CA 1
ATOM 587 C C . THR A 1 77 ? -4.939 -4.104 26.396 1.00 90.56 77 THR A C 1
ATOM 589 O O . THR A 1 77 ? -3.857 -4.673 26.281 1.00 90.56 77 THR A O 1
ATOM 592 N N . ASN A 1 78 ? -6.013 -4.492 25.708 1.00 93.69 78 ASN A N 1
ATOM 593 C CA . ASN A 1 78 ? -6.017 -5.665 24.832 1.00 93.69 78 ASN A CA 1
ATOM 594 C C . ASN A 1 78 ? -5.189 -5.489 23.556 1.00 93.69 78 ASN A C 1
ATOM 596 O O . ASN A 1 78 ? -4.693 -6.476 23.020 1.00 93.69 78 ASN A O 1
ATOM 600 N N . LEU A 1 79 ? -5.030 -4.253 23.082 1.00 92.31 79 LEU A N 1
ATOM 601 C CA . LEU A 1 79 ? -4.220 -3.940 21.907 1.00 92.31 79 LEU A CA 1
ATOM 602 C C . LEU A 1 79 ? -2.710 -3.984 22.190 1.00 92.31 79 LEU A C 1
ATOM 604 O O . LEU A 1 79 ? -1.927 -4.036 21.240 1.00 92.31 79 LEU A O 1
ATOM 608 N N . VAL A 1 80 ? -2.289 -3.991 23.462 1.00 91.50 80 VAL A N 1
ATOM 609 C CA . VAL A 1 80 ? -0.869 -4.079 23.828 1.00 91.50 80 VAL A CA 1
ATOM 610 C C . VAL A 1 80 ? -0.373 -5.510 23.633 1.00 91.50 80 VAL A C 1
ATOM 612 O O . VAL A 1 80 ? -0.790 -6.439 24.328 1.00 91.50 80 VAL A O 1
ATOM 615 N N . LYS A 1 81 ? 0.554 -5.681 22.687 1.00 89.94 81 LYS A N 1
ATOM 616 C CA . LYS A 1 81 ? 1.144 -6.973 22.313 1.00 89.94 81 LYS A CA 1
ATOM 617 C C . LYS A 1 81 ? 2.034 -7.514 23.439 1.00 89.94 81 LYS A C 1
AT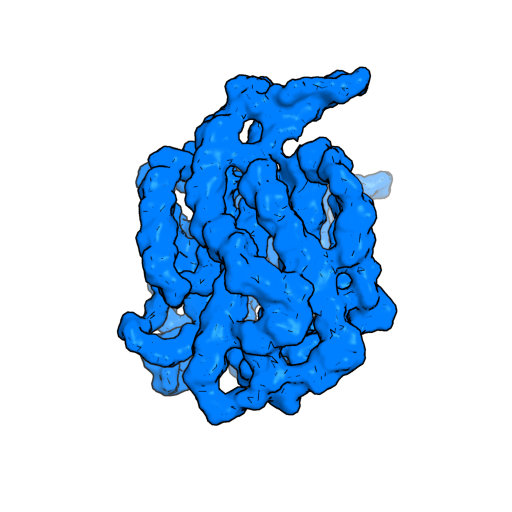OM 619 O O . LYS A 1 81 ? 3.216 -7.197 23.521 1.00 89.94 81 LYS A O 1
ATOM 624 N N . THR A 1 82 ? 1.442 -8.315 24.318 1.00 91.50 82 THR A N 1
ATOM 625 C CA . THR A 1 82 ? 2.058 -8.906 25.520 1.00 91.50 82 THR A CA 1
ATOM 626 C C . THR A 1 82 ? 1.556 -10.335 25.712 1.00 91.50 82 THR A C 1
ATOM 628 O O . THR A 1 82 ? 0.562 -10.715 25.099 1.00 91.50 82 THR A O 1
ATOM 631 N N . GLY A 1 83 ? 2.207 -11.128 26.570 1.00 92.50 83 GLY A N 1
ATOM 632 C CA . GLY A 1 83 ? 1.764 -12.502 26.827 1.00 92.50 83 GLY A CA 1
ATOM 633 C C . GLY A 1 83 ? 2.373 -13.544 25.895 1.00 92.50 83 GLY A C 1
ATOM 634 O O . GLY A 1 83 ? 1.705 -14.518 25.571 1.00 92.50 83 GLY A O 1
ATOM 635 N N . PHE A 1 84 ? 3.610 -13.340 25.443 1.00 93.12 84 PHE A N 1
ATOM 636 C CA . PHE A 1 84 ? 4.317 -14.302 24.594 1.00 93.12 84 PHE A CA 1
ATOM 637 C C . PHE A 1 84 ? 4.513 -15.645 25.325 1.00 93.12 84 PHE A C 1
ATOM 639 O O . PHE A 1 84 ? 4.889 -15.612 26.504 1.00 93.12 84 PHE A O 1
ATOM 646 N N . PRO A 1 85 ? 4.306 -16.803 24.661 1.00 94.62 85 PRO A N 1
ATOM 647 C CA . PRO A 1 85 ? 4.585 -18.126 25.230 1.00 94.62 85 PRO A CA 1
ATOM 648 C C . PRO A 1 85 ? 5.992 -18.255 25.833 1.00 94.62 85 PRO A C 1
ATOM 650 O O . PRO A 1 85 ? 6.151 -18.815 26.921 1.00 94.62 85 PRO A O 1
ATOM 653 N N . SER A 1 86 ? 7.001 -17.678 25.172 1.00 92.50 86 SER A N 1
ATOM 654 C CA . SER A 1 86 ? 8.404 -17.715 25.610 1.00 92.50 86 SER A CA 1
ATOM 655 C C . SER A 1 86 ? 8.718 -16.863 26.849 1.00 92.50 86 SER A C 1
ATOM 657 O O . SER A 1 86 ? 9.790 -17.008 27.443 1.00 92.50 86 SER A O 1
ATOM 659 N N . LYS A 1 87 ? 7.810 -15.965 27.257 1.00 90.75 87 LYS A N 1
ATOM 660 C CA . LYS A 1 87 ? 8.036 -14.978 28.325 1.00 90.75 87 LYS A CA 1
ATOM 661 C C . LYS A 1 87 ? 7.275 -15.307 29.613 1.00 90.75 87 LYS A C 1
ATOM 663 O O . LYS A 1 87 ? 6.477 -16.240 29.687 1.00 90.75 87 LYS A O 1
ATOM 668 N N . ASN A 1 88 ? 7.562 -14.517 30.648 1.00 92.44 88 ASN A N 1
ATOM 669 C CA . ASN A 1 88 ? 6.938 -14.546 31.979 1.00 92.44 88 ASN A CA 1
ATOM 670 C C . ASN A 1 88 ? 6.607 -13.128 32.488 1.00 92.44 88 ASN A C 1
ATOM 672 O O . ASN A 1 88 ? 6.531 -12.886 33.689 1.00 92.44 88 ASN A O 1
ATOM 676 N N . ASP A 1 89 ? 6.464 -12.163 31.579 1.00 87.94 89 ASP A N 1
ATOM 677 C CA . ASP A 1 89 ? 6.278 -10.741 31.895 1.00 87.94 89 ASP A CA 1
ATOM 678 C C . ASP A 1 89 ? 4.803 -10.336 32.062 1.00 87.94 89 ASP A C 1
ATOM 680 O O . ASP A 1 89 ? 4.506 -9.215 32.476 1.00 87.94 89 ASP A O 1
ATOM 684 N N . ASN A 1 90 ? 3.863 -11.236 31.760 1.00 91.88 90 ASN A N 1
ATOM 685 C CA . ASN A 1 90 ? 2.434 -10.960 31.816 1.00 91.88 90 ASN A CA 1
ATOM 686 C C . ASN A 1 90 ? 1.630 -12.207 32.238 1.00 91.88 90 ASN A C 1
ATOM 688 O O . ASN A 1 90 ? 1.946 -13.306 31.782 1.00 91.88 90 ASN A O 1
ATOM 692 N N . PRO A 1 91 ? 0.531 -12.071 33.010 1.00 94.44 91 PRO A N 1
ATOM 693 C CA . PRO A 1 91 ? -0.349 -13.199 33.347 1.00 94.44 91 PRO A CA 1
ATOM 694 C C . PRO A 1 91 ? -0.908 -13.949 32.130 1.00 94.44 91 PRO A C 1
ATOM 696 O O . PRO A 1 91 ? -1.292 -15.111 32.235 1.00 94.44 91 PRO A O 1
ATOM 699 N N . SER A 1 92 ? -0.959 -13.292 30.969 1.00 95.69 92 SER A N 1
ATOM 700 C CA . SER A 1 92 ? -1.395 -13.900 29.711 1.00 95.69 92 SER A CA 1
ATOM 701 C C . SER A 1 92 ? -0.426 -14.979 29.201 1.00 95.69 92 SER A C 1
ATOM 703 O O . SER A 1 92 ? -0.872 -15.862 28.477 1.00 95.69 92 SER A O 1
ATOM 705 N N . CYS A 1 93 ? 0.858 -14.956 29.596 1.00 96.69 93 CYS A N 1
ATOM 706 C CA . CYS A 1 93 ? 1.882 -15.903 29.133 1.00 96.69 93 CYS A CA 1
ATOM 707 C C . CYS A 1 93 ? 1.518 -17.367 29.418 1.00 96.69 93 CYS A C 1
ATOM 709 O O . CYS A 1 93 ? 1.684 -18.213 28.545 1.00 96.69 93 CYS A O 1
ATOM 711 N N . GLU A 1 94 ? 0.990 -17.666 30.610 1.00 96.69 94 GLU A N 1
ATOM 712 C CA . GLU A 1 94 ? 0.601 -19.034 30.990 1.00 96.69 94 GLU A CA 1
ATOM 713 C C . GLU A 1 94 ? -0.477 -19.595 30.060 1.00 96.69 94 GLU A C 1
ATOM 715 O O . GLU A 1 94 ? -0.376 -20.725 29.594 1.00 96.69 94 GLU A O 1
ATOM 720 N N . TYR A 1 95 ? -1.482 -18.782 29.732 1.00 97.75 95 TYR A N 1
ATOM 721 C CA . TYR A 1 95 ? -2.537 -19.174 28.799 1.00 97.75 95 TYR A CA 1
ATOM 722 C C . TYR A 1 95 ? -1.997 -19.317 27.379 1.00 97.75 95 TYR A C 1
ATOM 724 O O . TYR A 1 95 ? -2.330 -20.273 26.690 1.00 97.75 95 TYR A O 1
ATOM 732 N N . SER A 1 96 ? -1.116 -18.411 26.955 1.00 97.25 96 SER A N 1
ATOM 733 C CA . SER A 1 96 ? -0.511 -18.492 25.630 1.00 97.25 96 SER A CA 1
ATOM 734 C C . SER A 1 96 ? 0.328 -19.759 25.436 1.00 97.25 96 SER A C 1
ATOM 736 O O . SER A 1 96 ? 0.335 -20.284 24.333 1.00 97.25 96 SER A O 1
ATOM 738 N N . ARG A 1 97 ? 0.982 -20.298 26.476 1.00 97.38 97 ARG A N 1
ATOM 739 C CA . ARG A 1 97 ? 1.685 -21.598 26.384 1.00 97.38 97 ARG A CA 1
ATOM 740 C C . ARG A 1 97 ? 0.755 -22.799 26.249 1.00 97.38 97 ARG A C 1
ATOM 742 O O . ARG A 1 97 ? 1.198 -23.859 25.826 1.00 97.38 97 ARG A O 1
ATOM 749 N N . VAL A 1 98 ? -0.498 -22.656 26.673 1.00 96.69 98 VAL A N 1
ATOM 750 C CA . VAL A 1 98 ? -1.525 -23.688 26.488 1.00 96.69 98 VAL A CA 1
ATOM 751 C C . VAL A 1 98 ? -2.118 -23.594 25.084 1.00 96.69 98 VAL A C 1
ATOM 753 O O . VAL A 1 98 ? -2.379 -24.621 24.465 1.00 96.69 98 VAL A O 1
ATOM 756 N N . ASP A 1 99 ? -2.329 -22.370 24.595 1.00 96.50 99 ASP A N 1
ATOM 757 C CA . ASP A 1 99 ? -3.070 -22.098 23.361 1.00 96.50 99 ASP A CA 1
ATOM 758 C C . ASP A 1 99 ? -2.183 -22.073 22.093 1.00 96.50 99 ASP A C 1
ATOM 760 O O . ASP A 1 99 ? -2.711 -22.227 20.991 1.00 96.50 99 ASP A O 1
ATOM 764 N N . PHE A 1 100 ? -0.865 -21.860 22.219 1.00 95.44 100 PHE A N 1
ATOM 765 C CA . PHE A 1 100 ? 0.064 -21.690 21.092 1.00 95.44 100 PHE A CA 1
ATOM 766 C C . PHE A 1 100 ? 1.363 -22.483 21.278 1.00 95.44 100 PHE A C 1
ATOM 768 O O . PHE A 1 100 ? 1.929 -22.513 22.372 1.00 95.44 100 PHE A O 1
ATOM 775 N N . ASP A 1 101 ? 1.878 -23.042 20.179 1.00 92.94 101 ASP A N 1
ATOM 776 C CA . ASP A 1 101 ? 3.113 -23.838 20.178 1.00 92.94 101 ASP A CA 1
ATOM 777 C C . ASP A 1 101 ? 4.376 -22.963 20.274 1.00 92.94 101 ASP A C 1
ATOM 779 O O . ASP A 1 101 ? 5.382 -23.362 20.866 1.00 92.94 101 ASP A O 1
ATOM 783 N N . CYS A 1 102 ? 4.336 -21.757 19.696 1.00 90.81 102 CYS A N 1
ATOM 784 C CA . CYS A 1 102 ? 5.460 -20.822 19.659 1.00 90.81 102 CYS A CA 1
ATOM 785 C C . CYS A 1 102 ? 5.023 -19.345 19.611 1.00 90.81 102 CYS A C 1
ATOM 787 O O . CYS A 1 102 ? 3.841 -19.014 19.459 1.00 90.81 102 CYS A O 1
ATOM 789 N N . ASP A 1 103 ? 5.993 -18.434 19.736 1.00 91.44 103 ASP A N 1
ATOM 790 C CA . ASP A 1 103 ? 5.760 -16.986 19.700 1.00 91.44 103 ASP A CA 1
ATOM 791 C C . ASP A 1 103 ? 5.240 -16.514 18.331 1.00 91.44 103 ASP A C 1
ATOM 793 O O . ASP A 1 103 ? 4.413 -15.602 18.262 1.00 91.44 103 ASP A O 1
ATOM 797 N N . GLU A 1 104 ? 5.682 -17.134 17.238 1.00 89.75 104 GLU A N 1
ATOM 798 C CA . GLU A 1 104 ? 5.244 -16.816 15.879 1.00 89.75 104 GLU A CA 1
ATOM 799 C C . GLU A 1 104 ? 3.748 -17.095 15.657 1.00 89.75 104 GLU A C 1
ATOM 801 O O . GLU A 1 104 ? 3.047 -16.286 15.033 1.00 89.75 104 GLU A O 1
ATOM 806 N N . ASP A 1 105 ? 3.237 -18.198 16.208 1.00 90.94 105 ASP A N 1
ATOM 807 C CA . ASP A 1 105 ? 1.814 -18.544 16.140 1.00 90.94 105 ASP A CA 1
ATOM 808 C C . ASP A 1 105 ? 0.980 -17.577 16.977 1.00 90.94 105 ASP A C 1
ATOM 810 O O . ASP A 1 105 ? -0.031 -17.046 16.503 1.00 90.94 105 ASP A O 1
ATOM 814 N N . PHE A 1 106 ? 1.462 -17.257 18.184 1.00 94.12 106 PHE A N 1
ATOM 815 C CA . PHE A 1 106 ? 0.858 -16.234 19.032 1.00 94.12 106 PHE A CA 1
ATOM 816 C C . PHE A 1 106 ? 0.766 -14.884 18.306 1.00 94.12 106 PHE A C 1
ATOM 818 O O . PHE A 1 106 ? -0.284 -14.245 18.322 1.00 94.12 106 PHE A O 1
ATOM 825 N N . ILE A 1 107 ? 1.827 -14.440 17.626 1.00 90.12 107 ILE A N 1
ATOM 826 C CA . ILE A 1 107 ? 1.843 -13.155 16.908 1.00 90.12 107 ILE A CA 1
ATOM 827 C C . ILE A 1 107 ? 0.895 -13.160 15.720 1.00 90.12 107 ILE A C 1
ATOM 829 O O . ILE A 1 107 ? 0.193 -12.171 15.495 1.00 90.12 107 ILE A O 1
ATOM 833 N N . THR A 1 108 ? 0.868 -14.249 14.954 1.00 89.94 108 THR A N 1
ATOM 834 C CA . THR A 1 108 ? -0.045 -14.395 13.817 1.00 89.94 108 THR A CA 1
ATOM 835 C C . THR A 1 108 ? -1.493 -14.297 14.296 1.00 89.94 108 THR A C 1
ATOM 837 O O . THR A 1 108 ? -2.268 -13.492 13.769 1.00 89.94 108 THR A O 1
ATOM 840 N N . PHE A 1 109 ? -1.831 -15.013 15.372 1.00 94.12 109 PHE A N 1
ATOM 841 C CA . PHE A 1 109 ? -3.141 -14.937 16.009 1.00 94.12 109 PHE A CA 1
ATOM 842 C C . PHE A 1 109 ? -3.439 -13.541 16.573 1.00 94.12 109 PHE A C 1
ATOM 844 O O . PHE A 1 109 ? -4.514 -12.989 16.333 1.00 94.12 109 PHE A O 1
ATOM 851 N N . PHE A 1 110 ? -2.489 -12.931 17.285 1.00 94.75 110 PHE A N 1
ATOM 852 C CA . PHE A 1 110 ? -2.640 -11.606 17.885 1.00 94.75 110 PHE A CA 1
ATOM 853 C C . PHE A 1 110 ? -2.860 -10.522 16.825 1.00 94.75 110 PHE A C 1
ATOM 855 O O . PHE A 1 110 ? -3.687 -9.633 17.012 1.00 94.75 110 PHE A O 1
ATOM 862 N N . ASN A 1 111 ? -2.168 -10.589 15.687 1.00 89.94 111 ASN A N 1
ATOM 863 C CA . ASN A 1 111 ? -2.347 -9.632 14.596 1.00 89.94 111 ASN A CA 1
ATOM 864 C C . ASN A 1 111 ? -3.736 -9.755 13.952 1.00 89.94 111 ASN A C 1
ATOM 866 O O . ASN A 1 111 ? -4.368 -8.730 13.678 1.00 89.94 111 ASN A O 1
ATOM 870 N N . ALA A 1 112 ? -4.240 -10.980 13.765 1.00 92.50 112 ALA A N 1
ATOM 871 C CA . ALA A 1 112 ? -5.607 -11.213 13.299 1.00 92.50 112 ALA A CA 1
ATOM 872 C C . ALA A 1 112 ? -6.644 -10.698 14.314 1.00 92.50 112 ALA A C 1
ATOM 874 O O . ALA A 1 112 ? -7.568 -9.967 13.949 1.00 92.50 112 ALA A O 1
ATOM 875 N N . PHE A 1 113 ? -6.435 -10.997 15.600 1.00 95.69 113 PHE A N 1
ATOM 876 C CA . PHE A 1 113 ? -7.229 -10.473 16.709 1.00 95.69 113 PHE A CA 1
ATOM 877 C C . PHE A 1 113 ? -7.264 -8.941 16.711 1.00 95.69 113 PHE A C 1
ATOM 879 O O . PHE A 1 113 ? -8.343 -8.354 16.732 1.00 95.69 113 PHE A O 1
ATOM 886 N N . LYS A 1 114 ? -6.100 -8.285 16.632 1.00 92.81 114 LYS A N 1
ATOM 887 C CA . LYS A 1 114 ? -5.959 -6.824 16.620 1.00 92.81 114 LYS A CA 1
ATOM 888 C C . LYS A 1 114 ? -6.744 -6.205 15.463 1.00 92.81 114 LYS A C 1
ATOM 890 O O . LYS A 1 114 ? -7.495 -5.250 15.665 1.00 92.81 114 LYS A O 1
ATOM 895 N N . ALA A 1 115 ? -6.622 -6.775 14.261 1.00 90.12 115 ALA A N 1
ATOM 896 C CA . ALA A 1 115 ? -7.357 -6.319 13.083 1.00 90.12 115 ALA A CA 1
ATOM 897 C C . ALA A 1 115 ? -8.881 -6.419 13.278 1.00 90.12 115 ALA A C 1
ATOM 899 O O . ALA A 1 115 ? -9.605 -5.459 12.997 1.00 90.12 115 ALA A O 1
ATOM 900 N N . GLN A 1 116 ? -9.368 -7.546 13.811 1.00 94.25 116 GLN A N 1
ATOM 901 C CA . GLN A 1 116 ? -10.788 -7.735 14.106 1.00 94.25 116 GLN A CA 1
ATOM 902 C C . GLN A 1 116 ? -11.264 -6.807 15.232 1.00 94.25 116 GLN A C 1
ATOM 904 O O . GLN A 1 116 ? -12.335 -6.212 15.122 1.00 94.25 116 GLN A O 1
ATOM 909 N N . GLN A 1 117 ? -10.469 -6.624 16.286 1.00 95.25 117 GLN A N 1
ATOM 910 C CA . GLN A 1 117 ? -10.796 -5.736 17.397 1.00 95.25 117 GLN A CA 1
ATOM 911 C C . GLN A 1 117 ? -10.916 -4.281 16.937 1.00 95.25 117 GLN A C 1
ATOM 913 O O . GLN A 1 117 ? -11.848 -3.596 17.353 1.00 95.25 117 GLN A O 1
ATOM 918 N N . GLY A 1 118 ? -10.059 -3.827 16.017 1.00 92.56 118 GLY A N 1
ATOM 919 C CA . GLY A 1 118 ? -10.186 -2.506 15.396 1.00 92.56 118 GLY A CA 1
ATOM 920 C C . GLY A 1 118 ? -11.539 -2.295 14.705 1.00 92.56 118 GLY A C 1
ATOM 921 O O . GLY A 1 118 ? -12.118 -1.215 14.795 1.00 92.56 118 GLY A O 1
ATOM 922 N N . GLU A 1 119 ? -12.102 -3.330 14.072 1.00 92.38 119 GLU A N 1
ATOM 923 C CA . GLU A 1 119 ? -13.454 -3.254 13.500 1.00 92.38 119 GLU A CA 1
ATOM 924 C C . GLU A 1 119 ? -14.535 -3.126 14.575 1.00 92.38 119 GLU A C 1
ATOM 926 O O . GLU A 1 119 ? -15.468 -2.338 14.420 1.00 92.38 119 GLU A O 1
ATOM 931 N N . VAL A 1 120 ? -14.397 -3.838 15.693 1.00 96.19 120 VAL A N 1
ATOM 932 C CA . VAL A 1 120 ? -15.332 -3.717 16.820 1.00 96.19 120 VAL A CA 1
ATOM 933 C C . VAL A 1 120 ? -15.250 -2.334 17.469 1.00 96.19 120 VAL A C 1
ATOM 935 O O . VAL A 1 120 ? -16.292 -1.744 17.749 1.00 96.19 120 VAL A O 1
ATOM 938 N N . VAL A 1 121 ? -14.043 -1.779 17.636 1.00 95.31 121 VAL A N 1
ATOM 939 C CA . VAL A 1 121 ? -13.830 -0.402 18.121 1.00 95.31 121 VAL A CA 1
ATOM 940 C C . VAL A 1 121 ? -14.539 0.602 17.222 1.00 95.31 121 VAL A C 1
ATOM 942 O O . VAL A 1 121 ? -15.225 1.483 17.731 1.00 95.31 121 VAL A O 1
ATOM 945 N N . ARG A 1 122 ? -14.459 0.445 15.894 1.00 94.06 122 ARG A N 1
ATOM 946 C CA . ARG A 1 122 ? -15.205 1.302 14.961 1.00 94.06 122 ARG A CA 1
ATOM 947 C C . ARG A 1 122 ? -16.716 1.209 15.178 1.00 94.06 122 ARG A C 1
ATOM 949 O O . ARG A 1 122 ? -17.389 2.233 15.171 1.00 94.06 122 ARG A O 1
ATOM 956 N N . GLN A 1 123 ? -17.275 0.019 15.405 1.00 94.25 123 GLN A N 1
ATOM 957 C CA . GLN A 1 123 ? -18.711 -0.095 15.701 1.00 94.25 123 GLN A CA 1
ATOM 958 C C . GLN A 1 123 ? -19.073 0.521 17.063 1.00 94.25 123 GLN A C 1
ATOM 960 O O . GLN A 1 123 ? -20.067 1.232 17.150 1.00 94.25 123 GLN A O 1
ATOM 965 N N . ALA A 1 124 ? -18.252 0.328 18.098 1.00 94.69 124 ALA A N 1
ATOM 966 C CA . ALA A 1 124 ? -18.450 0.962 19.404 1.00 94.69 124 ALA A CA 1
ATOM 967 C C . ALA A 1 124 ? -18.377 2.500 19.319 1.00 94.69 124 ALA A C 1
ATOM 969 O O . ALA A 1 124 ? -19.207 3.194 19.902 1.00 94.69 124 ALA A O 1
ATOM 970 N N . CYS A 1 125 ? -17.446 3.030 18.522 1.00 93.31 125 CYS A N 1
ATOM 971 C CA . CYS A 1 125 ? -17.284 4.460 18.268 1.00 93.31 125 CYS A CA 1
ATOM 972 C C . CYS A 1 125 ? -18.520 5.083 17.596 1.00 93.31 125 CYS A C 1
ATOM 974 O O . CYS A 1 125 ? -18.865 6.218 17.902 1.00 93.31 125 CYS A O 1
ATOM 976 N N . LYS A 1 126 ? -19.250 4.344 16.745 1.00 91.81 126 LYS A N 1
ATOM 977 C CA . LYS A 1 126 ? -20.531 4.827 16.189 1.00 91.81 126 LYS A CA 1
ATOM 978 C C . LYS A 1 126 ? -21.602 5.051 17.258 1.00 91.81 126 LYS A C 1
ATOM 980 O O . LYS A 1 126 ? -22.469 5.892 17.062 1.00 91.81 126 LYS A O 1
ATOM 985 N N . ILE A 1 127 ? -21.564 4.276 18.342 1.00 92.69 127 ILE A N 1
ATOM 986 C CA . ILE A 1 127 ? -22.538 4.350 19.437 1.00 92.69 127 ILE A CA 1
ATOM 987 C C . ILE A 1 127 ? -22.196 5.508 20.381 1.00 92.69 127 ILE A C 1
ATOM 989 O O . ILE A 1 127 ? -23.087 6.250 20.778 1.00 92.69 127 ILE A O 1
ATOM 993 N N . ALA A 1 128 ? -20.916 5.651 20.735 1.00 90.06 128 ALA A N 1
ATOM 994 C CA . ALA A 1 128 ? -20.428 6.625 21.713 1.00 90.06 128 ALA A CA 1
ATOM 995 C C . ALA A 1 128 ? -19.210 7.403 21.161 1.00 90.06 128 ALA A C 1
ATOM 997 O O . ALA A 1 128 ? -18.071 7.146 21.566 1.00 90.06 128 ALA A O 1
ATOM 998 N N . PRO A 1 129 ? -19.409 8.299 20.173 1.00 87.69 129 PRO A N 1
ATOM 999 C CA . PRO A 1 129 ? -18.310 8.956 19.465 1.00 87.69 129 PRO A CA 1
ATOM 1000 C C . PRO A 1 129 ? -17.519 9.933 20.346 1.00 87.69 129 PRO A C 1
ATOM 1002 O O . PRO A 1 129 ? -16.290 9.953 20.284 1.00 87.69 129 PRO A O 1
ATOM 1005 N N . PHE A 1 130 ? -18.185 10.713 21.199 1.00 84.00 130 PHE A N 1
ATOM 1006 C CA . PHE A 1 130 ? -17.506 11.685 22.064 1.00 84.00 130 PHE A CA 1
ATOM 1007 C C . PHE A 1 130 ? -16.647 10.993 23.124 1.00 84.00 130 PHE A C 1
ATOM 1009 O O . PHE A 1 130 ? -15.485 11.350 23.312 1.00 84.00 130 PHE A O 1
ATOM 1016 N N . GLU A 1 131 ? -17.173 9.941 23.749 1.00 88.19 131 GLU A N 1
ATOM 1017 C CA . GLU A 1 131 ? -16.434 9.121 24.703 1.00 88.19 131 GLU A CA 1
ATOM 1018 C C . GLU A 1 131 ? -15.247 8.424 24.031 1.00 88.19 131 GLU A C 1
ATOM 1020 O O . GLU A 1 131 ? -14.164 8.365 24.611 1.00 88.19 131 GLU A O 1
ATOM 1025 N N . ALA A 1 132 ? -15.421 7.921 22.802 1.00 89.44 132 ALA A N 1
ATOM 1026 C CA . ALA A 1 132 ? -14.333 7.323 22.031 1.00 89.44 132 ALA A CA 1
ATOM 1027 C C . ALA A 1 132 ? -13.193 8.325 21.792 1.00 89.44 132 ALA A C 1
ATOM 1029 O O . ALA A 1 132 ? -12.026 7.990 22.003 1.00 89.44 132 ALA A O 1
ATOM 1030 N N . PHE A 1 133 ? -13.535 9.552 21.379 1.00 85.00 133 PHE A N 1
ATOM 1031 C CA . PHE A 1 133 ? -12.568 10.627 21.167 1.00 85.00 133 PHE A CA 1
ATOM 1032 C C . PHE A 1 133 ? -11.826 10.978 22.457 1.00 85.00 133 PHE A C 1
ATOM 1034 O O . PHE A 1 133 ? -10.597 11.019 22.460 1.00 85.00 133 PHE A O 1
ATOM 1041 N N . GLN A 1 134 ? -12.556 11.162 23.559 1.00 84.88 134 GLN A N 1
ATOM 1042 C CA . GLN A 1 134 ? -11.966 11.488 24.854 1.00 84.88 134 GLN A CA 1
ATOM 1043 C C . GLN A 1 134 ? -11.001 10.394 25.330 1.00 84.88 134 GLN A C 1
ATOM 1045 O O . GLN A 1 134 ? -9.878 10.702 25.721 1.00 84.88 134 GLN A O 1
ATOM 1050 N N . ILE A 1 135 ? -11.389 9.116 25.233 1.00 88.12 135 ILE A N 1
ATOM 1051 C CA . ILE A 1 135 ? -10.513 7.992 25.604 1.00 88.12 135 ILE A CA 1
ATOM 1052 C C . ILE A 1 135 ? -9.235 8.002 24.757 1.00 88.12 135 ILE A C 1
ATOM 1054 O O . ILE A 1 135 ? -8.140 7.829 25.292 1.00 88.12 135 ILE A O 1
ATOM 1058 N N . ALA A 1 136 ? -9.360 8.214 23.443 1.00 86.19 136 ALA A N 1
ATOM 1059 C CA . ALA A 1 136 ? -8.209 8.270 22.549 1.00 86.19 136 ALA A CA 1
ATOM 1060 C C . ALA A 1 136 ? -7.272 9.443 22.896 1.00 86.19 136 ALA A C 1
ATOM 1062 O O . ALA A 1 136 ? -6.055 9.259 22.937 1.00 86.19 136 ALA A O 1
ATOM 1063 N N . ALA A 1 137 ? -7.832 10.619 23.192 1.00 80.19 137 ALA A N 1
ATOM 1064 C CA . ALA A 1 137 ? -7.080 11.808 23.577 1.00 80.19 137 ALA A CA 1
ATOM 1065 C C . ALA A 1 137 ? -6.337 11.618 24.910 1.00 80.19 137 ALA A C 1
ATOM 1067 O O . ALA A 1 137 ? -5.132 11.857 24.973 1.00 80.19 137 ALA A O 1
ATOM 1068 N N . GLU A 1 138 ? -7.017 11.120 25.947 1.00 84.19 138 GLU A N 1
ATOM 1069 C CA . GLU A 1 138 ? -6.422 10.838 27.262 1.00 84.19 138 GLU A CA 1
ATOM 1070 C C . GLU A 1 138 ? -5.265 9.834 27.148 1.00 84.19 138 GLU A C 1
ATOM 1072 O O . GLU A 1 138 ? -4.177 10.048 27.686 1.00 84.19 138 GLU A O 1
ATOM 1077 N N . CYS A 1 139 ? -5.469 8.750 26.395 1.00 82.56 139 CYS A N 1
ATOM 1078 C CA . CYS A 1 139 ? -4.439 7.737 26.180 1.00 82.56 139 CYS A CA 1
ATOM 1079 C C . CYS A 1 139 ? -3.233 8.292 25.422 1.00 82.56 139 CYS A C 1
ATOM 1081 O O . CYS A 1 139 ? -2.094 7.971 25.756 1.00 82.56 139 CYS A O 1
ATOM 1083 N N . TYR A 1 140 ? -3.461 9.143 24.427 1.00 80.12 140 TYR A N 1
ATOM 1084 C CA . TYR A 1 140 ? -2.376 9.785 23.704 1.00 80.12 140 TYR A CA 1
ATOM 1085 C C . TYR A 1 140 ? -1.578 10.752 24.595 1.00 80.12 140 TYR A C 1
ATOM 1087 O O . TYR A 1 140 ? -0.347 10.719 24.595 1.00 80.12 140 TYR A O 1
ATOM 1095 N N . GLN A 1 141 ? -2.261 11.588 25.384 1.00 77.44 141 GLN A N 1
ATOM 1096 C CA . GLN A 1 141 ? -1.615 12.511 26.327 1.00 77.44 141 GLN A CA 1
ATOM 1097 C C . GLN A 1 141 ? -0.760 11.761 27.352 1.00 77.44 141 GLN A C 1
ATOM 1099 O O . GLN A 1 141 ? 0.365 12.170 27.655 1.00 77.44 141 GLN A O 1
ATOM 1104 N N . TYR A 1 142 ? -1.264 10.628 27.842 1.00 81.75 142 TYR A N 1
ATOM 1105 C CA . TYR A 1 142 ? -0.496 9.743 28.705 1.00 81.75 142 TYR A CA 1
ATOM 1106 C C . TYR A 1 142 ? 0.773 9.241 28.002 1.00 81.75 142 TYR A C 1
ATOM 1108 O O . TYR A 1 142 ? 1.858 9.348 28.562 1.00 81.75 142 TYR A O 1
ATOM 1116 N N . GLN A 1 143 ? 0.674 8.760 26.759 1.00 77.31 143 GLN A N 1
ATOM 1117 C CA . GLN A 1 143 ? 1.831 8.216 26.035 1.00 77.31 143 GLN A CA 1
ATOM 1118 C C . GLN A 1 143 ? 2.901 9.270 25.713 1.00 77.31 143 GLN A C 1
ATOM 1120 O O . GLN A 1 143 ? 4.086 8.959 25.780 1.00 77.31 143 GLN A O 1
ATOM 1125 N N . ILE A 1 144 ? 2.522 10.520 25.420 1.00 74.00 144 ILE A N 1
ATOM 1126 C CA . ILE A 1 144 ? 3.498 11.611 25.236 1.00 74.00 144 ILE A CA 1
ATOM 1127 C C . ILE A 1 144 ? 4.219 11.980 26.533 1.00 74.00 144 ILE A C 1
ATOM 1129 O O . ILE A 1 144 ? 5.395 12.338 26.500 1.00 74.00 144 ILE A O 1
ATOM 1133 N N . SER A 1 145 ? 3.503 11.979 27.657 1.00 74.44 145 SER A N 1
ATOM 1134 C CA . SER A 1 145 ? 4.066 12.391 28.948 1.00 74.44 145 SER A CA 1
ATOM 1135 C C . SER A 1 145 ? 4.828 11.269 29.656 1.00 74.44 145 SER A C 1
ATOM 1137 O O . SER A 1 145 ? 5.652 11.549 30.528 1.00 74.44 145 SER A O 1
ATOM 1139 N N . ALA A 1 146 ? 4.580 10.012 29.283 1.00 74.44 146 ALA A N 1
ATOM 1140 C CA . ALA A 1 146 ? 5.264 8.856 29.833 1.00 74.44 146 ALA A CA 1
ATOM 1141 C C . ALA A 1 146 ? 6.738 8.790 29.376 1.00 74.44 146 ALA A C 1
ATOM 1143 O O . ALA A 1 146 ? 7.045 9.047 28.209 1.00 74.44 146 ALA A O 1
ATOM 1144 N N . PRO A 1 147 ? 7.672 8.416 30.272 1.00 75.75 147 PRO A N 1
ATOM 1145 C CA . PRO A 1 147 ? 9.061 8.195 29.896 1.00 75.75 147 PRO A CA 1
ATOM 1146 C C . PRO A 1 147 ? 9.186 6.989 28.959 1.00 75.75 147 PRO A C 1
ATOM 1148 O O . PRO A 1 147 ? 8.453 6.007 29.084 1.00 75.75 147 PRO A O 1
ATOM 1151 N N . ILE A 1 148 ? 10.163 7.044 28.053 1.00 71.94 148 ILE A N 1
ATOM 1152 C CA . ILE A 1 148 ? 10.467 5.926 27.158 1.00 71.94 148 ILE A CA 1
ATOM 1153 C C . ILE A 1 148 ? 11.127 4.802 27.967 1.00 71.94 148 ILE A C 1
ATOM 1155 O O . ILE A 1 148 ? 12.286 4.890 28.364 1.00 71.94 148 ILE A O 1
ATOM 1159 N N . ASP A 1 149 ? 10.379 3.727 28.177 1.00 73.44 149 ASP A N 1
ATOM 1160 C CA . ASP A 1 149 ? 10.847 2.429 28.648 1.00 73.44 149 ASP A CA 1
ATOM 1161 C C . ASP A 1 149 ? 11.284 1.543 27.466 1.00 73.44 149 ASP A C 1
ATOM 1163 O O . ASP A 1 149 ? 10.453 0.997 26.722 1.00 73.44 149 ASP A O 1
ATOM 1167 N N . ALA A 1 150 ? 12.601 1.416 27.295 1.00 64.81 150 ALA A N 1
ATOM 1168 C CA . ALA A 1 150 ? 13.225 0.544 26.305 1.00 64.81 150 ALA A CA 1
ATOM 1169 C C . ALA A 1 150 ? 13.263 -0.938 26.739 1.00 64.81 150 ALA A C 1
ATOM 1171 O O . ALA A 1 150 ? 13.576 -1.804 25.918 1.00 64.81 150 ALA A O 1
ATOM 1172 N N . GLY A 1 151 ? 12.901 -1.262 27.984 1.00 70.44 151 GLY A N 1
ATOM 1173 C CA . GLY A 1 151 ? 13.015 -2.601 28.557 1.00 70.44 151 GLY A CA 1
ATOM 1174 C C . GLY A 1 151 ? 14.464 -3.097 28.640 1.00 70.44 151 GLY A C 1
ATOM 1175 O O . GLY A 1 151 ? 15.415 -2.316 28.639 1.00 70.44 151 GLY A O 1
ATOM 1176 N N . ASN A 1 152 ? 14.644 -4.422 28.666 1.00 63.94 152 ASN A N 1
ATOM 1177 C CA . ASN A 1 152 ? 15.960 -5.080 28.654 1.00 63.94 152 ASN A CA 1
ATOM 1178 C C . ASN A 1 152 ? 16.587 -5.083 27.246 1.00 63.94 152 ASN A C 1
ATOM 1180 O O . ASN A 1 152 ? 16.964 -6.140 26.735 1.00 63.94 152 ASN A O 1
ATOM 1184 N N . ALA A 1 153 ? 16.642 -3.925 26.584 1.00 56.75 153 ALA A N 1
ATOM 1185 C CA . ALA A 1 153 ? 17.288 -3.811 25.284 1.00 56.75 153 ALA A CA 1
ATOM 1186 C C . ALA A 1 153 ? 18.762 -4.263 25.396 1.00 56.75 153 ALA A C 1
ATOM 1188 O O . ALA A 1 153 ? 19.432 -3.936 26.382 1.00 56.75 153 ALA A O 1
ATOM 1189 N N . PRO A 1 154 ? 19.283 -5.048 24.433 1.00 53.66 154 PRO A N 1
ATOM 1190 C CA . PRO A 1 154 ? 20.659 -5.527 24.486 1.00 53.66 154 PRO A CA 1
ATOM 1191 C C . PRO A 1 154 ? 21.633 -4.344 24.531 1.00 53.66 154 PRO A C 1
ATOM 1193 O O . PRO A 1 154 ? 21.411 -3.334 23.872 1.00 53.66 154 PRO A O 1
ATOM 1196 N N . ALA A 1 155 ? 22.753 -4.481 25.251 1.00 48.31 155 ALA A N 1
ATOM 1197 C CA . ALA A 1 155 ? 23.746 -3.411 25.445 1.00 48.31 155 ALA A CA 1
ATOM 1198 C C . ALA A 1 155 ? 24.311 -2.803 24.138 1.00 48.31 155 ALA A C 1
ATOM 1200 O O . ALA A 1 155 ? 24.898 -1.730 24.174 1.00 48.31 155 ALA A O 1
ATOM 1201 N N . LYS A 1 156 ? 24.121 -3.473 22.991 1.00 49.09 156 LYS A N 1
ATOM 1202 C CA . LYS A 1 156 ? 24.466 -2.988 21.642 1.00 49.09 156 LYS A CA 1
ATOM 1203 C C . LYS A 1 156 ? 23.474 -1.973 21.054 1.00 49.09 156 LYS A C 1
ATOM 1205 O O . LYS A 1 156 ? 23.765 -1.397 20.015 1.00 49.09 156 LYS A O 1
ATOM 1210 N N . ALA A 1 157 ? 22.307 -1.780 21.669 1.00 49.12 157 ALA A N 1
ATOM 1211 C CA . ALA A 1 157 ? 21.276 -0.868 21.181 1.00 49.12 157 ALA A CA 1
ATOM 1212 C C . ALA A 1 157 ? 21.483 0.590 21.638 1.00 49.12 157 ALA A C 1
ATOM 1214 O O . ALA A 1 157 ? 20.617 1.412 21.370 1.00 49.12 157 ALA A O 1
ATOM 1215 N N . ASP A 1 158 ? 22.571 0.922 22.349 1.00 52.75 158 ASP A N 1
ATOM 1216 C CA . ASP A 1 158 ? 22.888 2.279 22.842 1.00 52.75 158 ASP A CA 1
ATOM 1217 C C . ASP A 1 158 ? 21.706 3.003 23.536 1.00 52.75 158 ASP A C 1
ATOM 1219 O O . ASP A 1 158 ? 21.571 4.222 23.478 1.00 52.75 158 ASP A O 1
ATOM 1223 N N . GLY A 1 159 ? 20.819 2.252 24.205 1.00 52.62 159 GLY A N 1
ATOM 1224 C CA . GLY A 1 159 ? 19.626 2.798 24.871 1.00 52.62 159 GLY A CA 1
ATOM 1225 C C . GLY A 1 159 ? 18.396 3.007 23.972 1.00 52.62 159 GLY A C 1
ATOM 1226 O O . GLY A 1 159 ? 17.414 3.598 24.419 1.00 52.62 159 GLY A O 1
ATOM 1227 N N . LEU A 1 160 ? 18.410 2.518 22.729 1.00 59.12 160 LEU A N 1
ATOM 1228 C CA . LEU A 1 160 ? 17.281 2.565 21.793 1.00 59.12 160 LEU A CA 1
ATOM 1229 C C . LEU A 1 160 ? 16.292 1.406 22.011 1.00 59.12 160 LEU A C 1
ATOM 1231 O O . LEU A 1 160 ? 16.638 0.330 22.500 1.00 59.12 160 LEU A O 1
ATOM 1235 N N . CYS A 1 161 ? 15.027 1.633 21.642 1.00 59.12 161 CYS A N 1
ATOM 1236 C CA . CYS A 1 161 ? 13.957 0.643 21.785 1.00 59.12 161 CYS A CA 1
ATOM 1237 C C . CYS A 1 161 ? 14.028 -0.471 20.725 1.00 59.12 161 CYS A C 1
ATOM 1239 O O . CYS A 1 161 ? 14.295 -0.222 19.550 1.00 59.12 161 CYS A O 1
ATOM 1241 N N . THR A 1 162 ? 13.661 -1.685 21.131 1.00 64.62 162 THR A N 1
ATOM 1242 C CA . THR A 1 162 ? 13.388 -2.837 20.257 1.00 64.62 162 THR A CA 1
ATOM 1243 C C . THR A 1 162 ? 11.896 -2.919 19.914 1.00 64.62 162 THR A C 1
ATOM 1245 O O . THR A 1 162 ? 11.060 -2.282 20.556 1.00 64.62 162 THR A O 1
ATOM 1248 N N . VAL A 1 163 ? 11.522 -3.757 18.940 1.00 66.25 163 VAL A N 1
ATOM 1249 C CA . VAL A 1 163 ? 10.109 -3.951 18.533 1.00 66.25 163 VAL A CA 1
ATOM 1250 C C . VAL A 1 163 ? 9.224 -4.474 19.671 1.00 66.25 163 VAL A C 1
ATOM 1252 O O . VAL A 1 163 ? 8.014 -4.262 19.664 1.00 66.25 163 VAL A O 1
ATOM 1255 N N . LEU A 1 164 ? 9.822 -5.152 20.651 1.00 72.12 164 LEU A N 1
ATOM 1256 C CA . LEU A 1 164 ? 9.122 -5.713 21.806 1.00 72.12 164 LEU A CA 1
ATOM 1257 C C . LEU A 1 164 ? 9.321 -4.887 23.083 1.00 72.12 164 LEU A C 1
ATOM 1259 O O . LEU A 1 164 ? 8.883 -5.322 24.148 1.00 72.12 164 LEU A O 1
ATOM 1263 N N . SER A 1 165 ? 9.978 -3.726 22.999 1.00 72.12 165 SER A N 1
ATOM 1264 C CA . SER A 1 165 ? 10.129 -2.832 24.145 1.00 72.12 165 SER A CA 1
ATOM 1265 C C . SER A 1 165 ? 8.754 -2.356 24.630 1.00 72.12 165 SER A C 1
ATOM 1267 O O . SER A 1 165 ? 7.893 -2.068 23.789 1.00 72.12 165 SER A O 1
ATOM 1269 N N . PRO A 1 166 ? 8.538 -2.221 25.954 1.00 79.12 166 PRO A N 1
ATOM 1270 C CA . PRO A 1 166 ? 7.248 -1.824 26.519 1.00 79.12 166 PRO A CA 1
ATOM 1271 C C . PRO A 1 166 ? 6.682 -0.547 25.895 1.00 79.12 166 PRO A C 1
ATOM 1273 O O . PRO A 1 166 ? 5.506 -0.511 25.535 1.00 79.12 166 PRO A O 1
ATOM 1276 N N . SER A 1 167 ? 7.526 0.463 25.668 1.00 74.62 167 SER A N 1
ATOM 1277 C CA . SER A 1 167 ? 7.092 1.696 25.001 1.00 74.62 167 SER A CA 1
ATOM 1278 C C . SER A 1 167 ? 6.621 1.449 23.575 1.00 74.62 167 SER A C 1
ATOM 1280 O O . SER A 1 167 ? 5.569 1.939 23.186 1.00 74.62 167 SER A O 1
ATOM 1282 N N . VAL A 1 168 ? 7.350 0.657 22.786 1.00 71.75 168 VAL A N 1
ATOM 1283 C CA . VAL A 1 168 ? 7.014 0.431 21.371 1.00 71.75 168 VAL A CA 1
ATOM 1284 C C . VAL A 1 168 ? 5.678 -0.287 21.228 1.00 71.75 168 VAL A C 1
ATOM 1286 O O . VAL A 1 168 ? 4.849 0.130 20.422 1.00 71.75 168 VAL A O 1
ATOM 1289 N N . VAL A 1 169 ? 5.422 -1.316 22.040 1.00 80.12 169 VAL A N 1
ATOM 1290 C CA . VAL A 1 169 ? 4.142 -2.042 21.988 1.00 80.12 169 VAL A CA 1
ATOM 1291 C C . VAL A 1 169 ? 2.968 -1.199 22.498 1.00 80.12 169 VAL A C 1
ATOM 1293 O O . VAL A 1 169 ? 1.852 -1.360 22.003 1.00 80.12 169 VAL A O 1
ATOM 1296 N N . GLN A 1 170 ? 3.203 -0.279 23.443 1.00 82.44 170 GLN A N 1
ATOM 1297 C CA . GLN A 1 170 ? 2.190 0.675 23.906 1.00 82.44 170 GLN A CA 1
ATOM 1298 C C . GLN A 1 170 ? 1.880 1.742 22.851 1.00 82.44 170 GLN A C 1
ATOM 1300 O O . GLN A 1 170 ? 0.707 2.007 22.580 1.00 82.44 170 GLN A O 1
ATOM 1305 N N . TRP A 1 171 ? 2.908 2.302 22.210 1.00 78.69 171 TRP A N 1
ATOM 1306 C CA . TRP A 1 171 ? 2.749 3.241 21.102 1.00 78.69 171 TRP A CA 1
ATOM 1307 C C . TRP A 1 171 ? 2.035 2.585 19.913 1.00 78.69 171 TRP A C 1
ATOM 1309 O O . TRP A 1 171 ? 1.078 3.159 19.404 1.00 78.69 171 TRP A O 1
ATOM 1319 N N . GLU A 1 172 ? 2.397 1.353 19.526 1.00 75.62 172 GLU A N 1
ATOM 1320 C CA . GLU A 1 172 ? 1.712 0.608 18.452 1.00 75.62 172 GLU A CA 1
ATOM 1321 C C . GLU A 1 172 ? 0.215 0.412 18.759 1.00 75.62 172 GLU A C 1
ATOM 1323 O O . GLU A 1 172 ? -0.636 0.628 17.891 1.00 75.62 172 GLU A O 1
ATOM 1328 N N . ALA A 1 173 ? -0.113 0.023 19.995 1.00 84.62 173 ALA A N 1
ATOM 1329 C CA . ALA A 1 173 ? -1.488 -0.177 20.445 1.00 84.62 173 ALA A CA 1
ATOM 1330 C C . ALA A 1 173 ? -2.300 1.126 20.417 1.00 84.62 173 ALA A C 1
ATOM 1332 O O . ALA A 1 173 ? -3.413 1.158 19.884 1.00 84.62 173 ALA A O 1
ATOM 1333 N N . MET A 1 174 ? -1.727 2.202 20.961 1.00 86.38 174 MET A N 1
ATOM 1334 C CA . MET A 1 174 ? -2.354 3.518 21.014 1.00 86.38 174 MET A CA 1
ATOM 1335 C C . MET A 1 174 ? -2.574 4.081 19.607 1.00 86.38 174 MET A C 1
ATOM 1337 O O . MET A 1 174 ? -3.691 4.493 19.296 1.00 86.38 174 MET A O 1
ATOM 1341 N N . THR A 1 175 ? -1.565 4.036 18.731 1.00 78.50 175 THR A N 1
ATOM 1342 C CA . THR A 1 175 ? -1.688 4.523 17.351 1.00 78.50 175 THR A CA 1
ATOM 1343 C C . THR A 1 175 ? -2.783 3.766 16.601 1.00 78.50 175 THR A C 1
ATOM 1345 O O . THR A 1 175 ? -3.627 4.390 15.962 1.00 78.50 175 THR A O 1
ATOM 1348 N N . PHE A 1 176 ? -2.847 2.437 16.733 1.00 82.88 176 PHE A N 1
ATOM 1349 C CA . PHE A 1 176 ? -3.892 1.633 16.091 1.00 82.88 176 PHE A CA 1
ATOM 1350 C C . PHE A 1 176 ? -5.305 1.949 16.617 1.00 82.88 176 PHE A C 1
ATOM 1352 O O . PHE A 1 176 ? -6.273 1.998 15.846 1.00 82.88 176 PHE A O 1
ATOM 1359 N N . PHE A 1 177 ? -5.442 2.173 17.928 1.00 89.00 177 PHE A N 1
ATOM 1360 C CA . PHE A 1 177 ? -6.708 2.593 18.528 1.00 89.00 177 PHE A CA 1
ATOM 1361 C C . PHE A 1 177 ? -7.137 3.969 18.012 1.00 89.00 177 PHE A C 1
ATOM 1363 O O . PHE A 1 177 ? -8.271 4.126 17.557 1.00 89.00 177 PHE A O 1
ATOM 1370 N N . LEU A 1 178 ? -6.217 4.939 18.018 1.00 84.44 178 LEU A N 1
ATOM 1371 C CA . LEU A 1 178 ? -6.450 6.293 17.528 1.00 84.44 178 LEU A CA 1
ATOM 1372 C C . LEU A 1 178 ? -6.874 6.279 16.055 1.00 84.44 178 LEU A C 1
ATOM 1374 O O . LEU A 1 178 ? -7.891 6.872 15.712 1.00 84.44 178 LEU A O 1
ATOM 1378 N N . GLU A 1 179 ? -6.173 5.547 15.188 1.00 81.12 179 GLU A N 1
ATOM 1379 C CA . GLU A 1 179 ? -6.556 5.393 13.777 1.00 81.12 179 GLU A CA 1
ATOM 1380 C C . GLU A 1 179 ? -7.973 4.826 13.613 1.00 81.12 179 GLU A C 1
ATOM 1382 O O . GLU A 1 179 ? -8.743 5.297 12.770 1.00 81.12 179 GLU A O 1
ATOM 1387 N N . SER A 1 180 ? -8.341 3.841 14.439 1.00 86.38 180 SER A N 1
ATOM 1388 C CA . SER A 1 180 ? -9.669 3.224 14.411 1.00 86.38 180 SER A CA 1
ATOM 1389 C C . SER A 1 180 ? -10.767 4.193 14.855 1.00 86.38 180 SER A C 1
ATOM 1391 O O . SER A 1 180 ? -11.817 4.250 14.216 1.00 86.38 180 SER A O 1
ATOM 1393 N N . VAL A 1 181 ? -10.527 4.966 15.917 1.00 87.50 181 VAL A N 1
ATOM 1394 C CA . VAL A 1 181 ? -11.474 5.959 16.442 1.00 87.50 181 VAL A CA 1
ATOM 1395 C C . VAL A 1 181 ? -11.599 7.138 15.483 1.00 87.50 181 VAL A C 1
ATOM 1397 O O . VAL A 1 181 ? -12.686 7.403 14.975 1.00 87.50 181 VAL A O 1
ATOM 1400 N N . ILE A 1 182 ? -10.493 7.808 15.160 1.00 80.69 182 ILE A N 1
ATOM 1401 C CA . ILE A 1 182 ? -10.493 9.008 14.319 1.00 80.69 182 ILE A CA 1
ATOM 1402 C C . ILE A 1 182 ? -11.041 8.702 12.923 1.00 80.69 182 ILE A C 1
ATOM 1404 O O . ILE A 1 182 ? -11.918 9.414 12.431 1.00 80.69 182 ILE A O 1
ATOM 1408 N N . GLY A 1 183 ? -10.602 7.600 12.306 1.00 77.31 183 GLY A N 1
ATOM 1409 C CA . GLY A 1 183 ? -11.092 7.187 10.991 1.00 77.31 183 GLY A CA 1
ATOM 1410 C C . GLY A 1 183 ? -12.599 6.903 10.952 1.00 77.31 183 GLY A C 1
ATOM 1411 O O . GLY A 1 183 ? -13.200 6.938 9.875 1.00 77.31 183 GLY A O 1
ATOM 1412 N N . GLN A 1 184 ? -13.216 6.626 12.104 1.00 84.25 184 GLN A N 1
ATOM 1413 C CA . GLN A 1 184 ? -14.655 6.427 12.230 1.00 84.25 184 GLN A CA 1
ATOM 1414 C C . GLN A 1 184 ? -15.407 7.704 12.616 1.00 84.25 184 GLN A C 1
ATOM 1416 O O . GLN A 1 184 ? -16.498 7.916 12.090 1.00 84.25 184 GLN A O 1
ATOM 1421 N N . LEU A 1 185 ? -14.842 8.562 13.468 1.00 80.75 185 LEU A N 1
ATOM 1422 C CA . LEU A 1 185 ? -15.464 9.821 13.892 1.00 80.75 185 LEU A CA 1
ATOM 1423 C C . LEU A 1 185 ? -15.831 10.707 12.703 1.00 80.75 185 LEU A C 1
ATOM 1425 O O . LEU A 1 185 ? -16.980 11.128 12.594 1.00 80.75 185 LEU A O 1
ATOM 1429 N N . PHE A 1 186 ? -14.907 10.876 11.754 1.00 71.94 186 PHE A N 1
ATOM 1430 C CA . PHE A 1 186 ? -15.137 11.657 10.532 1.00 71.94 186 PHE A CA 1
ATOM 1431 C C . PHE A 1 186 ? -16.235 11.100 9.615 1.00 71.94 186 PHE A C 1
ATOM 1433 O O . PHE A 1 186 ? -16.674 11.790 8.701 1.00 71.94 186 PHE A O 1
ATOM 1440 N N . LYS A 1 187 ? -16.673 9.853 9.824 1.00 78.38 187 LYS A N 1
ATOM 1441 C CA . LYS A 1 187 ? -17.776 9.243 9.066 1.00 78.38 187 LYS A CA 1
ATOM 1442 C C . LYS A 1 187 ? -19.132 9.398 9.752 1.00 78.38 187 LYS A C 1
ATOM 1444 O O . LYS A 1 187 ? -20.145 9.162 9.106 1.00 78.38 187 LYS A O 1
ATOM 1449 N N . VAL A 1 188 ? -19.149 9.675 11.056 1.00 76.12 188 VAL A N 1
ATOM 1450 C CA . VAL A 1 188 ? -20.362 9.627 11.893 1.00 76.12 188 VAL A CA 1
ATOM 1451 C C . VAL A 1 188 ? -20.773 11.015 12.358 1.00 76.12 188 VAL A C 1
ATOM 1453 O O . VAL A 1 188 ? -21.964 11.305 12.410 1.00 76.12 188 VAL A O 1
ATOM 1456 N N . LEU A 1 189 ? -19.806 11.864 12.704 1.00 69.69 189 LEU A N 1
ATOM 1457 C CA . LEU A 1 189 ? -20.067 13.228 13.140 1.00 69.69 189 LEU A CA 1
ATOM 1458 C C . LEU A 1 189 ? -20.079 14.176 11.938 1.00 69.69 189 LEU A C 1
ATOM 1460 O O . LEU A 1 189 ? -19.230 14.093 11.051 1.00 69.69 189 LEU A O 1
ATOM 1464 N N . GLU A 1 190 ? -21.035 15.104 11.935 1.00 61.66 190 GLU A N 1
ATOM 1465 C CA . GLU A 1 190 ? -20.983 16.288 11.074 1.00 61.66 190 GLU A CA 1
ATOM 1466 C C . GLU A 1 190 ? -19.745 17.118 11.438 1.00 61.66 190 GLU A C 1
ATOM 1468 O O . GLU A 1 190 ? -19.386 17.200 12.615 1.00 61.66 190 GLU A O 1
ATOM 1473 N N . LYS A 1 191 ? -19.103 17.753 10.446 1.00 58.28 191 LYS A N 1
ATOM 1474 C CA . LYS A 1 191 ? -17.859 18.522 10.647 1.00 58.28 191 LYS A CA 1
ATOM 1475 C C . LYS A 1 191 ? -17.978 19.560 11.772 1.00 58.28 191 LYS A C 1
ATOM 1477 O O . LYS A 1 191 ? -17.068 19.698 12.575 1.00 58.28 191 LYS A O 1
ATOM 1482 N N . GLU A 1 192 ? -19.135 20.207 11.882 1.00 50.69 192 GLU A N 1
ATOM 1483 C CA . GLU A 1 192 ? -19.448 21.240 12.883 1.00 50.69 192 GLU A CA 1
ATOM 1484 C C . GLU A 1 192 ? -19.594 20.699 14.318 1.00 50.69 192 GLU A C 1
ATOM 1486 O O . GLU A 1 192 ? -19.544 21.462 15.277 1.00 50.69 192 GLU A O 1
ATOM 1491 N N . LYS A 1 193 ? -19.788 19.383 14.481 1.00 52.19 193 LYS A N 1
ATOM 1492 C CA . LYS A 1 193 ? -19.941 18.697 15.778 1.00 52.19 193 LYS A CA 1
ATOM 1493 C C . LYS A 1 193 ? -18.684 17.941 16.195 1.00 52.19 193 LYS A C 1
ATOM 1495 O O . LYS A 1 193 ? -18.697 17.247 17.214 1.00 52.19 193 LYS A O 1
ATOM 1500 N N . LEU A 1 194 ? -17.616 18.025 15.403 1.00 54.09 194 LEU A N 1
ATOM 1501 C CA . LEU A 1 194 ? -16.324 17.515 15.821 1.00 54.09 194 LEU A CA 1
ATOM 1502 C C . LEU A 1 194 ? -15.866 18.330 17.042 1.00 54.09 194 LEU A C 1
ATOM 1504 O O . LEU A 1 194 ? -15.964 19.557 17.019 1.00 54.09 194 LEU A O 1
ATOM 1508 N N . PRO A 1 195 ? -15.375 17.686 18.111 1.00 51.28 195 PRO A N 1
ATOM 1509 C CA . PRO A 1 195 ? -14.864 18.373 19.295 1.00 51.28 195 PRO A CA 1
ATOM 1510 C C . PRO A 1 195 ? -13.502 19.035 18.993 1.00 51.28 195 PRO A C 1
ATOM 1512 O O . PRO A 1 195 ? -12.468 18.620 19.507 1.00 51.28 195 PRO A O 1
ATOM 1515 N N . VAL A 1 196 ? -13.493 20.028 18.095 1.00 47.94 196 VAL A N 1
ATOM 1516 C CA . VAL A 1 196 ? -12.304 20.793 17.663 1.00 47.94 196 VAL A CA 1
ATOM 1517 C C . VAL A 1 196 ? -12.098 22.037 18.534 1.00 47.94 196 VAL A C 1
ATOM 1519 O O . VAL A 1 196 ? -11.040 22.663 18.501 1.00 47.94 196 VAL A O 1
ATOM 1522 N N . GLU A 1 197 ? -13.077 22.390 19.367 1.00 39.06 197 GLU A N 1
ATOM 1523 C CA . GLU A 1 197 ? -12.963 23.533 20.263 1.00 39.06 197 GLU A CA 1
ATOM 1524 C C . GLU A 1 197 ? -12.375 23.143 21.630 1.00 39.06 197 GLU A C 1
ATOM 1526 O O . GLU A 1 197 ? -12.952 22.356 22.375 1.00 39.06 197 GLU A O 1
ATOM 1531 N N . GLN A 1 198 ? -11.254 23.807 21.952 1.00 40.78 198 GLN A N 1
ATOM 1532 C CA . GLN A 1 198 ? -10.619 23.968 23.272 1.00 40.78 198 GLN A CA 1
ATOM 1533 C C . GLN A 1 198 ? -9.671 22.864 23.784 1.00 40.78 198 GLN A C 1
ATOM 1535 O O . GLN A 1 198 ? -9.893 22.349 24.871 1.00 40.78 198 GLN A O 1
ATOM 1540 N N . ASP A 1 199 ? -8.534 22.598 23.118 1.00 33.41 199 ASP A N 1
ATOM 1541 C CA . ASP A 1 199 ? -7.311 22.218 23.862 1.00 33.41 199 ASP A CA 1
ATOM 1542 C C . ASP A 1 199 ? -6.004 22.340 23.032 1.00 33.41 199 ASP A C 1
ATOM 1544 O O . ASP A 1 199 ? -5.852 21.645 22.021 1.00 33.41 199 ASP A O 1
ATOM 1548 N N . PRO A 1 200 ? -5.005 23.147 23.451 1.00 33.69 200 PRO A N 1
ATOM 1549 C CA . PRO A 1 200 ? -3.635 23.110 22.918 1.00 33.69 200 PRO A CA 1
ATOM 1550 C C . PRO A 1 200 ? -2.974 21.716 22.946 1.00 33.69 200 PRO A C 1
ATOM 1552 O O . PRO A 1 200 ? -2.000 21.485 22.231 1.00 33.69 200 PRO A O 1
ATOM 1555 N N . LEU A 1 201 ? -3.498 20.769 23.732 1.00 34.84 201 LEU A N 1
ATOM 1556 C CA . LEU A 1 201 ? -3.021 19.384 23.793 1.00 34.84 201 LEU A CA 1
ATOM 1557 C C . LEU A 1 201 ? -3.365 18.557 22.538 1.00 34.84 201 LEU A C 1
ATOM 1559 O O . LEU A 1 201 ? -2.582 17.678 22.170 1.00 34.84 201 LEU A O 1
ATOM 1563 N N . ILE A 1 202 ? -4.443 18.886 21.809 1.00 39.00 202 ILE A N 1
ATOM 1564 C CA . ILE A 1 202 ? -4.772 18.274 20.501 1.00 39.00 202 ILE A CA 1
ATOM 1565 C C . ILE A 1 202 ? -3.676 18.603 19.470 1.00 39.00 202 ILE A C 1
ATOM 1567 O O . ILE A 1 202 ? -3.358 17.792 18.602 1.00 39.00 202 ILE A O 1
ATOM 1571 N N . LEU A 1 203 ? -3.005 19.747 19.618 1.00 35.22 203 LEU A N 1
ATOM 1572 C CA . LEU A 1 203 ? -1.892 20.177 18.769 1.00 35.22 203 LEU A CA 1
ATOM 1573 C C . LEU A 1 203 ? -0.637 19.299 18.910 1.00 35.22 203 LEU A C 1
ATOM 1575 O O . LEU A 1 203 ? 0.083 19.071 17.940 1.00 35.22 203 LEU A O 1
ATOM 1579 N N . SER A 1 204 ? -0.405 18.747 20.102 1.00 33.25 204 SER A N 1
ATOM 1580 C CA . SER A 1 204 ? 0.665 17.773 20.353 1.00 33.25 204 SER A CA 1
ATOM 1581 C C . SER A 1 204 ? 0.294 16.376 19.818 1.00 33.25 204 SER A C 1
ATOM 1583 O O . SER A 1 204 ? 1.162 15.625 19.366 1.00 33.25 204 SER A O 1
ATOM 1585 N N . CYS A 1 205 ? -1.011 16.053 19.763 1.00 38.50 205 CYS A N 1
ATOM 1586 C CA . CYS A 1 205 ? -1.570 14.904 19.027 1.00 38.50 205 CYS A CA 1
ATOM 1587 C C . CYS A 1 205 ? -1.325 14.971 17.526 1.00 38.50 205 CYS A C 1
ATOM 1589 O O . CYS A 1 205 ? -0.880 13.998 16.908 1.00 38.50 205 CYS A O 1
ATOM 1591 N N . ILE A 1 206 ? -1.562 16.153 16.965 1.00 43.31 206 ILE A N 1
ATOM 1592 C CA . ILE A 1 206 ? -1.433 16.451 15.542 1.00 43.31 206 ILE A CA 1
ATOM 1593 C C . ILE A 1 206 ? -0.011 16.173 15.032 1.00 43.31 206 ILE A C 1
ATOM 1595 O O . ILE A 1 206 ? 0.140 15.722 13.901 1.00 43.31 206 ILE A O 1
ATOM 1599 N N . LEU A 1 207 ? 1.026 16.347 15.860 1.00 40.16 207 LEU A N 1
ATOM 1600 C CA . LEU A 1 207 ? 2.422 16.287 15.418 1.00 40.16 207 LEU A CA 1
ATOM 1601 C C . LEU A 1 207 ? 3.070 14.889 15.393 1.00 40.16 207 LEU A C 1
ATOM 1603 O O . LEU A 1 207 ? 4.155 14.777 14.813 1.00 40.16 207 LEU A O 1
ATOM 1607 N N . SER A 1 208 ? 2.449 13.845 15.961 1.00 41.00 208 SER A N 1
ATOM 1608 C CA . SER A 1 208 ? 3.034 12.483 15.992 1.00 41.00 208 SER A CA 1
ATOM 1609 C C . SER A 1 208 ? 2.136 11.381 15.408 1.00 41.00 208 SER A C 1
ATOM 1611 O O . SER A 1 208 ? 2.622 10.280 15.172 1.00 41.00 208 SER A O 1
ATOM 1613 N N . SER A 1 209 ? 0.858 11.669 15.109 1.00 52.28 209 SER A N 1
ATOM 1614 C CA . SER A 1 209 ? -0.088 10.768 14.403 1.00 52.28 209 SER A CA 1
ATOM 1615 C C . SER A 1 209 ? -0.622 11.392 13.097 1.00 52.28 209 SER A C 1
ATOM 1617 O O . SER A 1 209 ? -1.808 11.291 12.761 1.00 52.28 209 SER A O 1
ATOM 1619 N N . LEU A 1 210 ? 0.277 12.075 12.378 1.00 57.78 210 LEU A N 1
ATOM 1620 C CA . LEU A 1 210 ? 0.029 13.070 11.317 1.00 57.78 210 LEU A CA 1
ATOM 1621 C C . LEU A 1 210 ? -0.979 12.627 10.235 1.00 57.78 210 LEU A C 1
ATOM 1623 O O . LEU A 1 210 ? -1.811 13.420 9.801 1.00 57.78 210 LEU A O 1
ATOM 1627 N N . SER A 1 211 ? -0.989 11.347 9.841 1.00 61.00 211 SER A N 1
ATOM 1628 C CA . SER A 1 211 ? -1.841 10.873 8.735 1.00 61.00 211 SER A CA 1
ATOM 1629 C C . SER A 1 211 ? -3.306 10.580 9.106 1.00 61.00 211 SER A C 1
ATOM 1631 O O . SER A 1 211 ? -4.154 10.488 8.207 1.00 61.00 211 SER A O 1
ATOM 1633 N N . ALA A 1 212 ? -3.608 10.381 10.395 1.00 62.38 212 ALA A N 1
ATOM 1634 C CA . ALA A 1 212 ? -4.955 10.082 10.893 1.00 62.38 212 ALA A CA 1
ATOM 1635 C C . ALA A 1 212 ? -5.706 11.358 11.292 1.00 62.38 212 ALA A C 1
ATOM 1637 O O . ALA A 1 212 ? -6.910 11.459 11.072 1.00 62.38 212 ALA A O 1
ATOM 1638 N N . LEU A 1 213 ? -4.978 12.342 11.825 1.00 65.44 213 LEU A N 1
ATOM 1639 C CA . LEU A 1 213 ? -5.520 13.601 12.342 1.00 65.44 213 LEU A CA 1
ATOM 1640 C C . LEU A 1 213 ? -5.508 14.745 11.321 1.00 65.44 213 LEU A C 1
ATOM 1642 O O . LEU A 1 213 ? -6.047 15.810 11.603 1.00 65.44 213 LEU A O 1
ATOM 1646 N N . PHE A 1 214 ? -4.960 14.525 10.123 1.00 68.50 214 PHE A N 1
ATOM 1647 C CA . PHE A 1 214 ? -4.939 15.521 9.050 1.00 68.50 214 PHE A CA 1
ATOM 1648 C C . PHE A 1 214 ? -6.290 16.200 8.757 1.00 68.50 214 PHE A C 1
ATOM 1650 O O . PHE A 1 214 ? -6.279 17.400 8.500 1.00 68.50 214 PHE A O 1
ATOM 1657 N N . PRO A 1 215 ? -7.462 15.531 8.819 1.00 69.62 215 PRO A N 1
ATOM 1658 C CA . PRO A 1 215 ? -8.705 16.246 8.558 1.00 69.62 215 PRO A CA 1
ATOM 1659 C C . PRO A 1 215 ? -9.011 17.345 9.598 1.00 69.62 215 PRO A C 1
ATOM 1661 O O . PRO A 1 215 ? -9.668 18.308 9.235 1.00 69.62 215 PRO A O 1
ATOM 1664 N N . PHE A 1 216 ? -8.469 17.283 10.827 1.00 67.31 216 PHE A N 1
ATOM 1665 C CA . PHE A 1 216 ? -8.538 18.396 11.794 1.00 67.31 216 PHE A CA 1
ATOM 1666 C C . PHE A 1 216 ? -7.630 19.575 11.413 1.00 67.31 216 PHE A C 1
ATOM 1668 O O . PHE A 1 216 ? -7.919 20.720 11.743 1.00 67.31 216 PHE A O 1
ATOM 1675 N N . VAL A 1 217 ? -6.529 19.309 10.702 1.00 67.12 217 VAL A N 1
ATOM 1676 C CA . VAL A 1 217 ? -5.605 20.346 10.208 1.00 67.12 217 VAL A CA 1
ATOM 1677 C C . VAL A 1 217 ? -6.275 21.208 9.132 1.00 67.12 217 VAL A C 1
ATOM 1679 O O . VAL A 1 217 ? -5.896 22.358 8.944 1.00 67.12 217 VAL A O 1
ATOM 1682 N N . LEU A 1 218 ? -7.313 20.699 8.461 1.00 70.75 218 LEU A N 1
ATOM 1683 C CA . LEU A 1 218 ? -8.080 21.477 7.485 1.00 70.75 218 LEU A CA 1
ATOM 1684 C C . LEU A 1 218 ? -8.918 22.586 8.127 1.00 70.75 218 LEU A C 1
ATOM 1686 O O . LEU A 1 218 ? -9.101 23.630 7.507 1.00 70.75 218 LEU A O 1
ATOM 1690 N N . ASP A 1 219 ? -9.383 22.384 9.361 1.00 69.12 219 ASP A N 1
ATOM 1691 C CA . ASP A 1 219 ? -10.119 23.403 10.120 1.00 69.12 219 ASP A CA 1
ATOM 1692 C C . ASP A 1 219 ? -9.171 24.460 10.723 1.00 69.12 219 ASP A C 1
ATOM 1694 O O . ASP A 1 219 ? -9.605 25.531 11.154 1.00 69.12 219 ASP A O 1
ATOM 1698 N N . ARG A 1 220 ? -7.858 24.176 10.734 1.00 70.06 220 ARG A N 1
ATOM 1699 C CA . ARG A 1 220 ? -6.782 25.061 11.210 1.00 70.06 220 ARG A CA 1
ATOM 1700 C C . ARG A 1 220 ? -5.605 25.081 10.218 1.00 70.06 220 ARG A C 1
ATOM 1702 O O . ARG A 1 220 ? -4.530 24.543 10.525 1.00 70.06 220 ARG A O 1
ATOM 1709 N N . PRO A 1 221 ? -5.788 25.679 9.018 1.00 71.50 221 PRO A N 1
ATOM 1710 C CA . PRO A 1 221 ? -4.804 25.646 7.933 1.00 71.50 221 PRO A CA 1
ATOM 1711 C C . PRO A 1 221 ? -3.420 26.193 8.309 1.00 71.50 221 PRO A C 1
ATOM 1713 O O . PRO A 1 221 ? -2.438 25.887 7.637 1.00 71.50 221 PRO A O 1
ATOM 1716 N N . GLU A 1 222 ? -3.302 26.967 9.391 1.00 72.38 222 GLU A N 1
ATOM 1717 C CA . GLU A 1 222 ? -2.029 27.468 9.910 1.00 72.38 222 GLU A CA 1
ATOM 1718 C C . GLU A 1 222 ? -1.023 26.358 10.275 1.00 72.38 222 GLU A C 1
ATOM 1720 O O . GLU A 1 222 ? 0.189 26.577 10.201 1.00 72.38 222 GLU A O 1
ATOM 1725 N N . PHE A 1 223 ? -1.495 25.154 10.619 1.00 70.88 223 PHE A N 1
ATOM 1726 C CA . PHE A 1 223 ? -0.633 24.013 10.956 1.00 70.88 223 PHE A CA 1
ATOM 1727 C C . PHE A 1 223 ? -0.266 23.150 9.749 1.00 70.88 223 PHE A C 1
ATOM 1729 O O . PHE A 1 223 ? 0.642 22.321 9.840 1.00 70.88 223 PHE A O 1
ATOM 1736 N N . LEU A 1 224 ? -0.927 23.360 8.609 1.00 78.12 224 LEU A N 1
ATOM 1737 C CA . LEU A 1 224 ? -0.769 22.539 7.415 1.00 78.12 224 LEU A CA 1
ATOM 1738 C C . LEU A 1 224 ? 0.681 22.478 6.899 1.00 78.12 224 LEU A C 1
ATOM 1740 O O . LEU A 1 224 ? 1.167 21.363 6.692 1.00 78.12 224 LEU A O 1
ATOM 1744 N N . PRO A 1 225 ? 1.424 23.599 6.760 1.00 79.38 225 PRO A N 1
ATOM 1745 C CA . PRO A 1 225 ? 2.824 23.538 6.342 1.00 79.38 225 PRO A CA 1
ATOM 1746 C C . PRO A 1 225 ? 3.686 22.760 7.336 1.00 79.38 225 PRO A C 1
ATOM 1748 O O . PRO A 1 225 ? 4.507 21.940 6.941 1.00 79.38 225 PRO A O 1
ATOM 1751 N N . GLN A 1 226 ? 3.492 22.991 8.636 1.00 76.25 226 GLN A N 1
ATOM 1752 C CA . GLN A 1 226 ? 4.314 22.365 9.673 1.00 76.25 226 GLN A CA 1
ATOM 1753 C C . GLN A 1 226 ? 4.134 20.845 9.673 1.00 76.25 226 GLN A C 1
ATOM 1755 O O . GLN A 1 226 ? 5.112 20.108 9.750 1.00 76.25 226 GLN A O 1
ATOM 1760 N N . VAL A 1 227 ? 2.891 20.381 9.528 1.00 73.94 227 VAL A N 1
ATOM 1761 C CA . VAL A 1 227 ? 2.536 18.960 9.432 1.00 73.94 227 VAL A CA 1
ATOM 1762 C C . VAL A 1 227 ? 3.100 18.342 8.154 1.00 73.94 227 VAL A C 1
ATOM 1764 O O . VAL A 1 227 ? 3.822 17.347 8.214 1.00 73.94 227 VAL A O 1
ATOM 1767 N N . PHE A 1 228 ? 2.839 18.965 7.004 1.00 80.38 228 PHE A N 1
ATOM 1768 C CA . PHE A 1 228 ? 3.247 18.436 5.707 1.00 80.38 228 PHE A CA 1
ATOM 1769 C C . PHE A 1 228 ? 4.775 18.356 5.560 1.00 80.38 228 PHE A C 1
ATOM 1771 O O . PHE A 1 228 ? 5.312 17.313 5.191 1.00 80.38 228 PHE A O 1
ATOM 1778 N N . PHE A 1 229 ? 5.505 19.419 5.910 1.00 81.00 229 PHE A N 1
ATOM 1779 C CA . PHE A 1 229 ? 6.967 19.444 5.779 1.00 81.00 229 PHE A CA 1
ATOM 1780 C C . PHE A 1 229 ? 7.692 18.650 6.874 1.00 81.00 229 PHE A C 1
ATOM 1782 O O . PHE A 1 229 ? 8.841 18.239 6.682 1.00 81.00 229 PHE A O 1
ATOM 1789 N N . LYS A 1 230 ? 7.021 18.333 7.987 1.00 79.62 230 LYS A N 1
ATOM 1790 C CA . LYS A 1 230 ? 7.526 17.341 8.942 1.00 79.62 230 LYS A CA 1
ATOM 1791 C C . LYS A 1 230 ? 7.521 15.934 8.337 1.00 79.62 230 LYS A C 1
ATOM 1793 O O . LYS A 1 230 ? 8.520 15.231 8.458 1.00 79.62 230 LYS A O 1
ATOM 1798 N N . ASP A 1 231 ? 6.466 15.555 7.616 1.00 73.50 231 ASP A N 1
ATOM 1799 C CA . ASP A 1 231 ? 6.443 14.280 6.885 1.00 73.50 231 ASP A CA 1
ATOM 1800 C C . ASP A 1 231 ? 7.487 14.254 5.760 1.00 73.50 231 ASP A C 1
ATOM 1802 O O . ASP A 1 231 ? 8.191 13.259 5.602 1.00 73.50 231 ASP A O 1
ATOM 1806 N N . VAL A 1 232 ? 7.660 15.354 5.018 1.00 80.31 232 VAL A N 1
ATOM 1807 C CA . VAL A 1 232 ? 8.697 15.434 3.973 1.00 80.31 232 VAL A CA 1
ATOM 1808 C C . VAL A 1 232 ? 10.106 15.300 4.566 1.00 80.31 232 VAL A C 1
ATOM 1810 O O . VAL A 1 232 ? 10.920 14.549 4.033 1.00 80.31 232 VAL A O 1
ATOM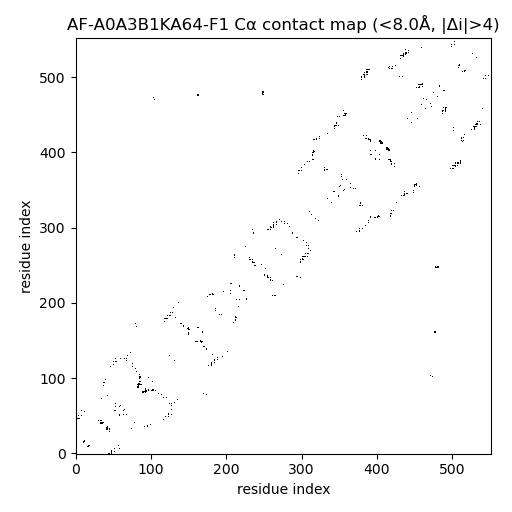 1813 N N . SER A 1 233 ? 10.404 15.945 5.698 1.00 79.19 233 SER A N 1
ATOM 1814 C CA . SER A 1 233 ? 11.728 15.831 6.336 1.00 79.19 233 SER A CA 1
ATOM 1815 C C . SER A 1 233 ? 12.009 14.435 6.913 1.00 79.19 233 SER A C 1
ATOM 1817 O O . SER A 1 233 ? 13.153 13.975 6.897 1.00 79.19 233 SER A O 1
ATOM 1819 N N . ALA A 1 234 ? 10.975 13.697 7.331 1.00 78.94 234 ALA A N 1
ATOM 1820 C CA . ALA A 1 234 ? 11.109 12.308 7.775 1.00 78.94 234 ALA A CA 1
ATOM 1821 C C . ALA A 1 234 ? 11.515 11.337 6.645 1.00 78.94 234 ALA A C 1
ATOM 1823 O O . ALA A 1 234 ? 12.012 10.241 6.919 1.00 78.94 234 ALA A O 1
ATOM 1824 N N . ILE A 1 235 ? 11.375 11.729 5.372 1.00 79.75 235 ILE A N 1
ATOM 1825 C CA . ILE A 1 235 ? 11.837 10.927 4.226 1.00 79.75 235 ILE A CA 1
ATOM 1826 C C . ILE A 1 235 ? 13.355 10.779 4.238 1.00 79.75 235 ILE A C 1
ATOM 1828 O O . ILE A 1 235 ? 13.856 9.757 3.786 1.00 79.75 235 ILE A O 1
ATOM 1832 N N . THR A 1 236 ? 14.088 11.752 4.779 1.00 80.31 236 THR A N 1
ATOM 1833 C CA . THR A 1 236 ? 15.549 11.702 4.911 1.00 80.31 236 THR A CA 1
ATOM 1834 C C . THR A 1 236 ? 16.025 11.214 6.277 1.00 80.31 236 THR A C 1
ATOM 1836 O O . THR A 1 236 ? 17.212 11.314 6.562 1.00 80.31 236 THR A O 1
ATOM 1839 N N . PHE A 1 237 ? 15.134 10.663 7.108 1.00 75.31 237 PHE A N 1
ATOM 1840 C CA . PHE A 1 237 ? 15.483 10.197 8.450 1.00 75.31 237 PHE A CA 1
ATOM 1841 C C . PHE A 1 237 ? 16.626 9.168 8.436 1.00 75.31 237 PHE A C 1
ATOM 1843 O O . PHE A 1 237 ? 16.616 8.235 7.624 1.00 75.31 237 PHE A O 1
ATOM 1850 N N . GLU A 1 238 ? 17.575 9.340 9.359 1.00 67.88 238 GLU A N 1
ATOM 1851 C CA . GLU A 1 238 ? 18.718 8.464 9.637 1.00 67.88 238 GLU A CA 1
ATOM 1852 C C . GLU A 1 238 ? 19.017 8.483 11.147 1.00 67.88 238 GLU A C 1
ATOM 1854 O O . GLU A 1 238 ? 18.818 9.501 11.805 1.00 67.88 238 GLU A O 1
ATOM 1859 N N . LEU A 1 239 ? 19.496 7.361 11.699 1.00 59.66 239 LEU A N 1
ATOM 1860 C CA . LEU A 1 239 ? 19.811 7.230 13.135 1.00 59.66 239 LEU A CA 1
ATOM 1861 C C . LEU A 1 239 ? 21.214 7.738 13.506 1.00 59.66 239 LEU A C 1
ATOM 1863 O O . LEU A 1 239 ? 21.430 8.151 14.639 1.00 59.66 239 LEU A O 1
ATOM 1867 N N . ALA A 1 240 ? 22.164 7.698 12.570 1.00 57.69 240 ALA A N 1
ATOM 1868 C CA . ALA A 1 240 ? 23.528 8.174 12.769 1.00 57.69 240 ALA A CA 1
ATOM 1869 C C . ALA A 1 240 ? 23.993 8.927 11.520 1.00 57.69 240 ALA A C 1
ATOM 1871 O O . ALA A 1 240 ? 24.065 8.350 10.431 1.00 57.69 240 ALA A O 1
ATOM 1872 N N . GLU A 1 241 ? 24.317 10.211 11.672 1.00 50.94 241 GLU A N 1
ATOM 1873 C CA . GLU A 1 241 ? 24.886 11.015 10.591 1.00 50.94 241 GLU A CA 1
ATOM 1874 C C . GLU A 1 241 ? 26.221 10.400 10.131 1.00 50.94 241 GLU A C 1
ATOM 1876 O O . GLU A 1 241 ? 27.157 10.244 10.913 1.00 50.94 241 GLU A O 1
ATOM 1881 N N . GLY A 1 242 ? 26.314 10.011 8.855 1.00 51.81 242 GLY A N 1
ATOM 1882 C CA . GLY A 1 242 ? 27.572 9.553 8.249 1.00 51.81 242 GLY A CA 1
ATOM 1883 C C . GLY A 1 242 ? 28.002 8.110 8.553 1.00 51.81 242 GLY A C 1
ATOM 1884 O O . GLY A 1 242 ? 29.142 7.750 8.252 1.00 51.81 242 GLY A O 1
ATOM 1885 N N . SER A 1 243 ? 27.131 7.260 9.111 1.00 48.69 243 SER A N 1
ATOM 1886 C CA . SER A 1 243 ? 27.447 5.836 9.303 1.00 48.69 243 SER A CA 1
ATOM 1887 C C . SER A 1 243 ? 27.612 5.101 7.964 1.00 48.69 243 SER A C 1
ATOM 1889 O O . SER A 1 243 ? 26.756 5.178 7.086 1.00 48.69 243 SER A O 1
ATOM 1891 N N . LYS A 1 244 ? 28.706 4.337 7.823 1.00 51.03 244 LYS A N 1
ATOM 1892 C CA . LYS A 1 244 ? 28.952 3.427 6.685 1.00 51.03 244 LYS A CA 1
ATOM 1893 C C . LYS A 1 244 ? 28.159 2.113 6.778 1.00 51.03 244 LYS A C 1
ATOM 1895 O O . LYS A 1 244 ? 28.264 1.282 5.879 1.00 51.03 244 LYS A O 1
ATOM 1900 N N . ALA A 1 245 ? 27.424 1.884 7.868 1.00 56.81 245 ALA A N 1
ATOM 1901 C CA . ALA A 1 245 ? 26.639 0.667 8.049 1.00 56.81 245 ALA A CA 1
ATOM 1902 C C . ALA A 1 245 ? 25.364 0.694 7.181 1.00 56.81 245 ALA A C 1
ATOM 1904 O O . ALA A 1 245 ? 24.774 1.759 6.984 1.00 56.81 245 ALA A O 1
ATOM 1905 N N . PRO A 1 246 ? 24.902 -0.461 6.665 1.00 61.47 246 PRO A N 1
ATOM 1906 C CA . PRO A 1 246 ? 23.644 -0.529 5.933 1.00 61.47 246 PRO A CA 1
ATOM 1907 C C . PRO A 1 246 ? 22.475 -0.102 6.830 1.00 61.47 246 PRO A C 1
ATOM 1909 O O . PRO A 1 246 ? 22.391 -0.499 7.991 1.00 61.47 246 PRO A O 1
ATOM 1912 N N . ARG A 1 247 ? 21.549 0.689 6.272 1.00 68.69 247 ARG A N 1
ATOM 1913 C CA . ARG A 1 247 ? 20.348 1.165 6.978 1.00 68.69 247 ARG A CA 1
ATOM 1914 C C . ARG A 1 247 ? 19.569 0.007 7.601 1.00 68.69 247 ARG A C 1
ATOM 1916 O O . ARG A 1 247 ? 19.295 -0.995 6.933 1.00 68.69 247 ARG A O 1
ATOM 1923 N N . THR A 1 248 ? 19.120 0.200 8.838 1.00 65.31 248 THR A N 1
ATOM 1924 C CA . THR A 1 248 ? 18.256 -0.765 9.526 1.00 65.31 248 THR A CA 1
ATOM 1925 C C . THR A 1 248 ? 16.868 -0.817 8.884 1.00 65.31 248 THR A C 1
ATOM 1927 O O . THR A 1 248 ? 16.403 0.125 8.224 1.00 65.31 248 THR A O 1
ATOM 1930 N N . ARG A 1 249 ? 16.153 -1.929 9.088 1.00 66.38 249 ARG A N 1
ATOM 1931 C CA . ARG A 1 249 ? 14.781 -2.085 8.583 1.00 66.38 249 ARG A CA 1
ATOM 1932 C C . ARG A 1 249 ? 13.820 -1.074 9.227 1.00 66.38 249 ARG A C 1
ATOM 1934 O O . ARG A 1 249 ? 12.900 -0.619 8.548 1.00 66.38 249 ARG A O 1
ATOM 1941 N N . SER A 1 250 ? 14.064 -0.663 10.473 1.00 63.59 250 SER A N 1
ATOM 1942 C CA . SER A 1 250 ? 13.286 0.373 11.169 1.00 63.59 250 SER A CA 1
ATOM 1943 C C . SER A 1 250 ? 13.389 1.734 10.479 1.00 63.59 250 SER A C 1
ATOM 1945 O O . SER A 1 250 ? 12.361 2.335 10.176 1.00 63.59 250 SER A O 1
ATOM 1947 N N . VAL A 1 251 ? 14.604 2.180 10.133 1.00 67.94 251 VAL A N 1
ATOM 1948 C CA . VAL A 1 251 ? 14.820 3.441 9.396 1.00 67.94 251 VAL A CA 1
ATOM 1949 C C . VAL A 1 251 ? 14.102 3.408 8.046 1.00 67.94 251 VAL A C 1
ATOM 1951 O O . VAL A 1 251 ? 13.353 4.325 7.708 1.00 67.94 251 VAL A O 1
ATOM 1954 N N . LYS A 1 252 ? 14.242 2.308 7.294 1.00 69.75 252 LYS A N 1
ATOM 1955 C CA . LYS A 1 252 ? 13.537 2.126 6.015 1.00 69.75 252 LYS A CA 1
ATOM 1956 C C . LYS A 1 252 ? 12.013 2.186 6.175 1.00 69.75 252 LYS A C 1
ATOM 1958 O O . LYS A 1 252 ? 11.333 2.747 5.316 1.00 69.75 252 LYS A O 1
ATOM 1963 N N . ASN A 1 253 ? 11.467 1.607 7.244 1.00 68.19 253 ASN A N 1
ATOM 1964 C CA . ASN A 1 253 ? 10.030 1.633 7.511 1.00 68.19 253 ASN A CA 1
ATOM 1965 C C . ASN A 1 253 ? 9.532 3.053 7.808 1.00 68.19 253 ASN A C 1
ATOM 1967 O O . ASN A 1 253 ? 8.500 3.432 7.261 1.00 68.19 253 ASN A O 1
ATOM 1971 N N . VAL A 1 254 ? 10.272 3.844 8.595 1.00 69.81 254 VAL A N 1
ATOM 1972 C CA . VAL A 1 254 ? 9.940 5.254 8.881 1.00 69.81 254 VAL A CA 1
ATOM 1973 C C . VAL A 1 254 ? 9.887 6.067 7.590 1.00 69.81 254 VAL A C 1
ATOM 1975 O O . VAL A 1 254 ? 8.868 6.681 7.286 1.00 69.81 254 VAL A O 1
ATOM 1978 N N . ARG A 1 255 ? 10.940 5.999 6.772 1.00 79.50 255 ARG A N 1
ATOM 1979 C CA . ARG A 1 255 ? 11.027 6.745 5.506 1.00 79.50 255 ARG A CA 1
ATOM 1980 C C . ARG A 1 255 ? 9.938 6.332 4.514 1.00 79.50 255 ARG A C 1
ATOM 1982 O O . ARG A 1 255 ? 9.327 7.174 3.859 1.00 79.50 255 ARG A O 1
ATOM 1989 N N . ARG A 1 256 ? 9.639 5.028 4.434 1.00 75.50 256 ARG A N 1
ATOM 1990 C CA . ARG A 1 256 ? 8.528 4.496 3.627 1.00 75.50 256 ARG A CA 1
ATOM 1991 C C . ARG A 1 256 ? 7.175 4.995 4.131 1.00 75.50 256 ARG A C 1
ATOM 1993 O O . ARG A 1 256 ? 6.321 5.328 3.312 1.00 75.50 256 ARG A O 1
ATOM 2000 N N . HIS A 1 257 ? 6.971 5.024 5.446 1.00 73.75 257 HIS A N 1
ATOM 2001 C CA . HIS A 1 257 ? 5.745 5.542 6.042 1.00 73.75 257 HIS A CA 1
ATOM 2002 C C . HIS A 1 257 ? 5.575 7.029 5.720 1.00 73.75 257 HIS A C 1
ATOM 2004 O O . HIS A 1 257 ? 4.527 7.406 5.210 1.00 73.75 257 HIS A O 1
ATOM 2010 N N . ALA A 1 258 ? 6.629 7.832 5.882 1.00 77.88 258 ALA A N 1
ATOM 2011 C CA . ALA A 1 258 ? 6.651 9.242 5.502 1.00 77.88 258 ALA A CA 1
ATOM 2012 C C . ALA A 1 258 ? 6.276 9.450 4.023 1.00 77.88 258 ALA A C 1
ATOM 2014 O O . ALA A 1 258 ? 5.348 10.194 3.711 1.00 77.88 258 ALA A O 1
ATOM 2015 N N . CYS A 1 259 ? 6.899 8.697 3.108 1.00 85.12 259 CYS A N 1
ATOM 2016 C CA . CYS A 1 259 ? 6.543 8.712 1.686 1.00 85.12 259 CYS A CA 1
ATOM 2017 C C . CYS A 1 259 ? 5.056 8.389 1.448 1.00 85.12 259 CYS A C 1
ATOM 2019 O O . CYS A 1 259 ? 4.380 9.063 0.670 1.00 85.12 259 CYS A O 1
ATOM 2021 N N . SER A 1 260 ? 4.532 7.364 2.126 1.00 82.38 260 SER A N 1
ATOM 2022 C CA . SER A 1 260 ? 3.122 6.978 2.025 1.00 82.38 260 SER A CA 1
ATOM 2023 C C . SER A 1 260 ? 2.182 8.056 2.574 1.00 82.38 260 SER A C 1
ATOM 2025 O O . SER A 1 260 ? 1.112 8.266 1.999 1.00 82.38 260 SER A O 1
ATOM 2027 N N . SER A 1 261 ? 2.556 8.735 3.661 1.00 80.69 261 SER A N 1
ATOM 2028 C CA . SER A 1 261 ? 1.800 9.851 4.240 1.00 80.69 261 SER A CA 1
ATOM 2029 C C . SER A 1 261 ? 1.748 11.035 3.280 1.00 80.69 261 SER A C 1
ATOM 2031 O O . SER A 1 261 ? 0.657 11.528 2.996 1.00 80.69 261 SER A O 1
ATOM 2033 N N . VAL A 1 262 ? 2.882 11.412 2.677 1.00 87.94 262 VAL A N 1
ATOM 2034 C CA . VAL A 1 262 ? 2.948 12.473 1.658 1.00 87.94 262 VAL A CA 1
ATOM 2035 C C . VAL A 1 262 ? 2.049 12.152 0.461 1.00 87.94 262 VAL A C 1
ATOM 2037 O O . VAL A 1 262 ? 1.217 12.981 0.093 1.00 87.94 262 VAL A O 1
ATOM 2040 N N . ILE A 1 263 ? 2.121 10.935 -0.096 1.00 90.81 263 ILE A N 1
ATOM 2041 C CA . ILE A 1 263 ? 1.217 10.496 -1.179 1.00 90.81 263 ILE A CA 1
ATOM 2042 C C . ILE A 1 263 ? -0.248 10.586 -0.742 1.00 90.81 263 ILE A C 1
ATOM 2044 O O . ILE A 1 263 ? -1.095 11.061 -1.500 1.00 90.81 263 ILE A O 1
ATOM 2048 N N . LYS A 1 264 ? -0.576 10.111 0.466 1.00 86.88 264 LYS A N 1
ATOM 2049 C CA . LYS A 1 264 ? -1.950 10.114 0.983 1.00 86.88 264 LYS A CA 1
ATOM 2050 C C . LYS A 1 264 ? -2.488 11.540 1.097 1.00 86.88 264 LYS A C 1
ATOM 2052 O O . LYS A 1 264 ? -3.605 11.773 0.642 1.00 86.88 264 LYS A O 1
ATOM 2057 N N . MET A 1 265 ? -1.702 12.477 1.630 1.00 86.00 265 MET A N 1
ATOM 2058 C CA . MET A 1 265 ? -2.068 13.895 1.726 1.00 86.00 265 MET A CA 1
ATOM 2059 C C . MET A 1 265 ? -2.260 14.518 0.340 1.00 86.00 265 MET A C 1
ATOM 2061 O O . MET A 1 265 ? -3.319 15.082 0.073 1.00 86.00 265 MET A O 1
ATOM 2065 N N . CYS A 1 266 ? -1.306 14.310 -0.575 1.00 91.88 266 CYS A N 1
ATOM 2066 C CA . CYS A 1 266 ? -1.383 14.793 -1.958 1.00 91.88 266 CYS A CA 1
ATOM 2067 C C . CYS A 1 266 ? -2.542 14.178 -2.752 1.00 91.88 266 CYS A C 1
ATOM 2069 O O . CYS A 1 266 ? -2.957 14.743 -3.751 1.00 91.88 266 CYS A O 1
ATOM 2071 N N . ARG A 1 267 ? -3.062 13.014 -2.350 1.00 90.56 267 ARG A N 1
ATOM 2072 C CA . ARG A 1 267 ? -4.226 12.384 -2.987 1.00 90.56 267 ARG A CA 1
ATOM 2073 C C . ARG A 1 267 ? -5.548 12.846 -2.382 1.00 90.56 267 ARG A C 1
ATOM 2075 O O . ARG A 1 267 ? -6.510 13.030 -3.117 1.00 90.56 267 ARG A O 1
ATOM 2082 N N . MET A 1 268 ? -5.625 12.925 -1.054 1.00 85.69 268 MET A N 1
ATOM 2083 C CA . MET A 1 268 ? -6.883 13.157 -0.335 1.00 85.69 268 MET A CA 1
ATOM 2084 C C . MET A 1 268 ? -7.229 14.638 -0.194 1.00 85.69 268 MET A C 1
ATOM 2086 O O . MET A 1 268 ? -8.408 14.968 -0.160 1.00 85.69 268 MET A O 1
ATOM 2090 N N . TYR A 1 269 ? -6.224 15.512 -0.119 1.00 87.62 269 TYR A N 1
ATOM 2091 C CA . TYR A 1 269 ? -6.408 16.939 0.156 1.00 87.62 269 TYR A CA 1
ATOM 2092 C C . TYR A 1 269 ? -5.608 17.812 -0.811 1.00 87.62 269 TYR A C 1
ATOM 2094 O O . TYR A 1 269 ? -4.870 18.701 -0.386 1.00 87.62 269 TYR A O 1
ATOM 2102 N N . PRO A 1 270 ? -5.696 17.553 -2.124 1.00 91.25 270 PRO A N 1
ATOM 2103 C CA . PRO A 1 270 ? -4.753 18.133 -3.059 1.00 91.25 270 PRO A CA 1
ATOM 2104 C C . PRO A 1 270 ? -4.954 19.650 -3.217 1.00 91.25 270 PRO A C 1
ATOM 2106 O O . PRO A 1 270 ? -3.978 20.361 -3.404 1.00 91.25 270 PRO A O 1
ATOM 2109 N N . GLU A 1 271 ? -6.177 20.159 -3.034 1.00 90.00 271 GLU A N 1
ATOM 2110 C CA . GLU A 1 271 ? -6.507 21.595 -3.050 1.00 90.00 271 GLU A CA 1
ATOM 2111 C C . GLU A 1 271 ? -5.776 22.386 -1.955 1.00 90.00 271 GLU A C 1
ATOM 2113 O O . GLU A 1 271 ? -5.334 23.508 -2.183 1.00 90.00 271 GLU A O 1
ATOM 2118 N N . TYR A 1 272 ? -5.596 21.779 -0.780 1.00 88.19 272 TYR A N 1
ATOM 2119 C CA . TYR A 1 272 ? -4.909 22.397 0.355 1.00 88.19 272 TYR A CA 1
ATOM 2120 C C . TYR A 1 272 ? -3.385 22.336 0.221 1.00 88.19 272 TYR A C 1
ATOM 2122 O O . TYR A 1 272 ? -2.682 23.206 0.728 1.00 88.19 272 TYR A O 1
ATOM 2130 N N . ILE A 1 273 ? -2.865 21.307 -0.452 1.00 91.38 273 ILE A N 1
ATOM 2131 C CA . ILE A 1 273 ? -1.422 21.110 -0.638 1.00 91.38 273 ILE A CA 1
ATOM 2132 C C . ILE A 1 273 ? -0.895 21.861 -1.867 1.00 91.38 273 ILE A C 1
ATOM 2134 O O . ILE A 1 273 ? 0.253 22.302 -1.859 1.00 91.38 273 ILE A O 1
ATOM 2138 N N . LEU A 1 274 ? -1.721 22.056 -2.901 1.00 94.00 274 LEU A N 1
ATOM 2139 C CA . LEU A 1 274 ? -1.345 22.723 -4.152 1.00 94.00 274 LEU A CA 1
ATOM 2140 C C . LEU A 1 274 ? -0.641 24.087 -3.966 1.00 94.00 274 LEU A C 1
ATOM 2142 O O . LEU A 1 274 ? 0.334 24.320 -4.680 1.00 94.00 274 LEU A O 1
ATOM 2146 N N . PRO A 1 275 ? -1.023 24.964 -3.011 1.00 93.62 275 PRO A N 1
ATOM 2147 C CA . PRO A 1 275 ? -0.304 26.217 -2.754 1.00 93.62 275 PRO A CA 1
ATOM 2148 C C . PRO A 1 275 ? 1.180 26.046 -2.391 1.00 93.62 275 PRO A C 1
ATOM 2150 O O . PRO A 1 275 ? 1.960 26.981 -2.545 1.00 93.62 275 PRO A O 1
ATOM 2153 N N . TYR A 1 276 ? 1.586 24.861 -1.926 1.00 92.94 276 TYR A N 1
ATOM 2154 C CA . TYR A 1 276 ? 2.968 24.531 -1.565 1.00 92.94 276 TYR A CA 1
ATOM 2155 C C . TYR A 1 276 ? 3.694 23.721 -2.647 1.00 92.94 276 TYR A C 1
ATOM 2157 O O . TYR A 1 276 ? 4.794 23.223 -2.396 1.00 92.94 276 TYR A O 1
ATOM 2165 N N . PHE A 1 277 ? 3.102 23.577 -3.840 1.00 94.81 277 PHE A N 1
ATOM 2166 C CA . PHE A 1 277 ? 3.636 22.748 -4.921 1.00 94.81 277 PHE A CA 1
ATOM 2167 C C . PHE A 1 277 ? 5.067 23.129 -5.306 1.00 94.81 277 PHE A C 1
ATOM 2169 O O . PHE A 1 277 ? 5.924 22.252 -5.342 1.00 94.81 277 PHE A O 1
ATOM 2176 N N . ASP A 1 278 ? 5.356 24.414 -5.526 1.00 93.88 278 ASP A N 1
ATOM 2177 C CA . ASP A 1 278 ? 6.692 24.859 -5.950 1.00 93.88 278 ASP A CA 1
ATOM 2178 C C . ASP A 1 278 ? 7.761 24.564 -4.887 1.00 93.88 278 ASP A C 1
ATOM 2180 O O . ASP A 1 278 ? 8.877 24.141 -5.204 1.00 93.88 278 ASP A O 1
ATOM 2184 N N . MET A 1 279 ? 7.404 24.722 -3.608 1.00 92.75 279 MET A N 1
ATOM 2185 C CA . MET A 1 279 ? 8.291 24.416 -2.486 1.00 92.75 279 MET A CA 1
ATOM 2186 C C . MET A 1 279 ? 8.558 22.913 -2.380 1.00 92.75 279 MET A C 1
ATOM 2188 O O . MET A 1 279 ? 9.710 22.504 -2.244 1.00 92.75 279 MET A O 1
ATOM 2192 N N . LEU A 1 280 ? 7.515 22.086 -2.503 1.00 93.00 280 LEU A N 1
ATOM 2193 C CA . LEU A 1 280 ? 7.658 20.632 -2.543 1.00 93.00 280 LEU A CA 1
ATOM 2194 C C . LEU A 1 280 ? 8.488 20.191 -3.754 1.00 93.00 280 LEU A C 1
ATOM 2196 O O . LEU A 1 280 ? 9.377 19.357 -3.615 1.00 93.00 280 LEU A O 1
ATOM 2200 N N . TYR A 1 281 ? 8.221 20.748 -4.934 1.00 94.88 281 TYR A N 1
ATOM 2201 C CA . TYR A 1 281 ? 8.916 20.386 -6.163 1.00 94.88 281 TYR A CA 1
ATOM 2202 C C . TYR A 1 281 ? 10.409 20.703 -6.086 1.00 94.88 281 TYR A C 1
ATOM 2204 O O . TYR A 1 281 ? 11.234 19.867 -6.453 1.00 94.88 281 TYR A O 1
ATOM 2212 N N . THR A 1 282 ? 10.754 21.867 -5.532 1.00 93.31 282 THR A N 1
ATOM 2213 C CA . THR A 1 282 ? 12.146 22.258 -5.271 1.00 93.31 282 THR A CA 1
ATOM 2214 C C . THR A 1 282 ? 12.816 21.287 -4.302 1.00 93.31 282 THR A C 1
ATOM 2216 O O . THR A 1 282 ? 13.864 20.736 -4.623 1.00 93.31 282 THR A O 1
ATOM 2219 N N . GLN A 1 283 ? 12.172 20.972 -3.174 1.00 90.94 283 GLN A N 1
ATOM 2220 C CA . GLN A 1 283 ? 12.718 20.006 -2.217 1.00 90.94 283 GLN A CA 1
ATOM 2221 C C . GLN A 1 283 ? 12.911 18.615 -2.834 1.00 90.94 283 GLN A C 1
ATOM 2223 O O . GLN A 1 283 ? 13.941 17.984 -2.616 1.00 90.94 283 GLN A O 1
ATOM 2228 N N . VAL A 1 284 ? 11.961 18.126 -3.637 1.00 92.12 284 VAL A N 1
ATOM 2229 C CA . VAL A 1 284 ? 12.101 16.829 -4.320 1.00 92.12 284 VAL A CA 1
ATOM 2230 C C . VAL A 1 284 ? 13.250 16.855 -5.332 1.00 92.12 284 VAL A C 1
ATOM 2232 O O . VAL A 1 284 ? 14.001 15.882 -5.408 1.00 92.12 284 VAL A O 1
ATOM 2235 N N . LYS A 1 285 ? 13.434 17.958 -6.072 1.00 90.94 285 LYS A N 1
ATOM 2236 C CA . LYS A 1 285 ? 14.594 18.141 -6.958 1.00 90.94 285 LYS A CA 1
ATOM 2237 C C . LYS A 1 285 ? 15.902 18.067 -6.174 1.00 90.94 285 LYS A C 1
ATOM 2239 O O . LYS A 1 285 ? 16.775 17.291 -6.558 1.00 90.94 285 LYS A O 1
ATOM 2244 N N . ASP A 1 286 ? 16.003 18.776 -5.053 1.00 89.81 286 ASP A N 1
ATOM 2245 C CA . ASP A 1 286 ? 17.188 18.762 -4.187 1.00 89.81 286 ASP A CA 1
ATOM 2246 C C . ASP A 1 286 ? 17.485 17.354 -3.650 1.00 89.81 286 ASP A C 1
ATOM 2248 O O . ASP A 1 286 ? 18.628 16.891 -3.678 1.00 89.81 286 ASP A O 1
ATOM 2252 N N . LEU A 1 287 ? 16.444 16.614 -3.251 1.00 88.81 287 LEU A N 1
ATOM 2253 C CA . LEU A 1 287 ? 16.566 15.218 -2.822 1.00 88.81 287 LEU A CA 1
ATOM 2254 C C . LEU A 1 287 ? 17.075 14.288 -3.935 1.00 88.81 287 LEU A C 1
ATOM 2256 O O . LEU A 1 287 ? 17.646 13.235 -3.640 1.00 88.81 287 LEU A O 1
ATOM 2260 N N . PHE A 1 288 ? 16.851 14.637 -5.203 1.00 87.75 288 PHE A N 1
ATOM 2261 C CA . PHE A 1 288 ? 17.244 13.823 -6.355 1.00 87.75 288 PHE A CA 1
ATOM 2262 C C . PHE A 1 288 ? 18.651 14.153 -6.867 1.00 87.75 288 PHE A C 1
ATOM 2264 O O . PHE A 1 288 ? 19.219 13.318 -7.572 1.00 87.75 288 PHE A O 1
ATOM 2271 N N . VAL A 1 289 ? 19.235 15.299 -6.481 1.00 86.69 289 VAL A N 1
ATOM 2272 C CA . VAL A 1 289 ? 20.616 15.685 -6.840 1.00 86.69 289 VAL A CA 1
ATOM 2273 C C . VAL A 1 289 ? 21.614 14.613 -6.402 1.00 86.69 289 VAL A C 1
ATOM 2275 O O . VAL A 1 289 ? 22.492 14.222 -7.169 1.00 86.69 289 VAL A O 1
ATOM 2278 N N . ASN A 1 290 ? 21.465 14.093 -5.181 1.00 83.38 290 ASN A N 1
ATOM 2279 C CA . ASN A 1 290 ? 22.253 12.958 -4.717 1.00 83.38 290 ASN A CA 1
ATOM 2280 C C . ASN A 1 290 ? 21.554 11.641 -5.091 1.00 83.38 290 ASN A C 1
ATOM 2282 O O . ASN A 1 290 ? 20.624 11.201 -4.409 1.00 83.38 290 ASN A O 1
ATOM 2286 N N . GLU A 1 291 ? 22.042 10.967 -6.143 1.00 78.62 291 GLU A N 1
ATOM 2287 C CA . GLU A 1 291 ? 21.459 9.705 -6.621 1.00 78.62 291 GLU A CA 1
ATOM 2288 C C . GLU A 1 291 ? 21.381 8.613 -5.535 1.00 78.62 291 GLU A C 1
ATOM 2290 O O . GLU A 1 291 ? 20.502 7.752 -5.625 1.00 78.62 291 GLU A O 1
ATOM 2295 N N . MET A 1 292 ? 22.234 8.669 -4.507 1.00 79.44 292 MET A N 1
ATOM 2296 C CA . MET A 1 292 ? 22.352 7.658 -3.451 1.00 79.44 292 MET A CA 1
ATOM 2297 C C . MET A 1 292 ? 21.566 7.994 -2.175 1.00 79.44 292 MET A C 1
ATOM 2299 O O . MET A 1 292 ? 21.453 7.147 -1.288 1.00 79.44 292 MET A O 1
ATOM 2303 N N . LEU A 1 293 ? 21.008 9.205 -2.060 1.00 83.75 293 LEU A N 1
ATOM 2304 C CA . LEU A 1 293 ? 20.311 9.640 -0.845 1.00 83.75 293 LEU A CA 1
ATOM 2305 C C . LEU A 1 293 ? 19.029 8.834 -0.605 1.00 83.75 293 LEU A C 1
ATOM 2307 O O . LEU A 1 293 ? 18.809 8.303 0.488 1.00 83.75 293 LEU A O 1
ATOM 2311 N N . LEU A 1 294 ? 18.190 8.732 -1.636 1.00 85.62 294 LEU A N 1
ATOM 2312 C CA . LEU A 1 294 ? 16.893 8.061 -1.586 1.00 85.62 294 LEU A CA 1
ATOM 2313 C C . LEU A 1 294 ? 16.934 6.690 -2.262 1.00 85.62 294 LEU A C 1
ATOM 2315 O O . LEU A 1 294 ? 17.581 6.499 -3.293 1.00 85.62 294 LEU A O 1
ATOM 2319 N N . THR A 1 295 ? 16.166 5.741 -1.729 1.00 86.12 295 THR A N 1
ATOM 2320 C CA . THR A 1 295 ? 15.900 4.477 -2.431 1.00 86.12 295 THR A CA 1
ATOM 2321 C C . THR A 1 295 ? 14.994 4.708 -3.643 1.00 86.12 295 THR A C 1
ATOM 2323 O O . THR A 1 295 ? 14.236 5.674 -3.691 1.00 86.12 295 THR A O 1
ATOM 2326 N N . GLN A 1 296 ? 14.992 3.788 -4.611 1.00 87.12 296 GLN A N 1
ATOM 2327 C CA . GLN A 1 296 ? 14.172 3.962 -5.819 1.00 87.12 296 GLN A CA 1
ATOM 2328 C C . GLN A 1 296 ? 12.666 3.985 -5.549 1.00 87.12 296 GLN A C 1
ATOM 2330 O O . GLN A 1 296 ? 11.932 4.696 -6.228 1.00 87.12 296 GLN A O 1
ATOM 2335 N N . MET A 1 297 ? 12.206 3.268 -4.521 1.00 84.75 297 MET A N 1
ATOM 2336 C CA . MET A 1 297 ? 10.812 3.353 -4.080 1.00 84.75 297 MET A CA 1
ATOM 2337 C C . MET A 1 297 ? 10.486 4.718 -3.462 1.00 84.75 297 MET A C 1
ATOM 2339 O O . MET A 1 297 ? 9.398 5.229 -3.689 1.00 84.75 297 MET A O 1
ATOM 2343 N N . GLU A 1 298 ? 11.409 5.315 -2.700 1.00 89.25 298 GLU A N 1
ATOM 2344 C CA . GLU A 1 298 ? 11.222 6.652 -2.109 1.00 89.25 298 GLU A CA 1
ATOM 2345 C C . GLU A 1 298 ? 11.194 7.729 -3.199 1.00 89.25 298 GLU A C 1
ATOM 2347 O O . GLU A 1 298 ? 10.302 8.573 -3.202 1.00 89.25 298 GLU A O 1
ATOM 2352 N N . LYS A 1 299 ? 12.102 7.653 -4.185 1.00 91.56 299 LYS A N 1
ATOM 2353 C CA . LYS A 1 299 ? 12.072 8.555 -5.345 1.00 91.56 299 LYS A CA 1
ATOM 2354 C C . LYS A 1 299 ? 10.764 8.421 -6.118 1.00 91.56 299 LYS A C 1
ATOM 2356 O O . LYS A 1 299 ? 10.094 9.418 -6.366 1.00 91.56 299 LYS A O 1
ATOM 2361 N N . CYS A 1 300 ? 10.357 7.192 -6.439 1.00 91.50 300 CYS A N 1
ATOM 2362 C CA . CYS A 1 300 ? 9.082 6.942 -7.106 1.00 91.50 300 CYS A CA 1
ATOM 2363 C C . CYS A 1 300 ? 7.897 7.483 -6.297 1.00 91.50 300 CYS A C 1
ATOM 2365 O O . CYS A 1 300 ? 6.977 8.054 -6.871 1.00 91.50 300 CYS A O 1
ATOM 2367 N N . ALA A 1 301 ? 7.913 7.346 -4.971 1.00 91.50 301 ALA A N 1
ATOM 2368 C CA . ALA A 1 301 ? 6.844 7.863 -4.133 1.00 91.50 301 ALA A CA 1
ATOM 2369 C C . ALA A 1 301 ? 6.729 9.395 -4.204 1.00 91.50 301 ALA A C 1
ATOM 2371 O O . ALA A 1 301 ? 5.620 9.926 -4.247 1.00 91.50 301 ALA A O 1
ATOM 2372 N N . MET A 1 302 ? 7.861 10.101 -4.265 1.00 94.56 302 MET A N 1
ATOM 2373 C CA . MET A 1 302 ? 7.879 11.554 -4.457 1.00 94.56 302 MET A CA 1
ATOM 2374 C C . MET A 1 302 ? 7.416 11.962 -5.853 1.00 94.56 302 MET A C 1
ATOM 2376 O O . MET A 1 302 ? 6.629 12.896 -5.978 1.00 94.56 302 MET A O 1
ATOM 2380 N N . VAL A 1 303 ? 7.816 11.222 -6.891 1.00 95.31 303 VAL A N 1
ATOM 2381 C CA . VAL A 1 303 ? 7.269 11.398 -8.245 1.00 95.31 303 VAL A CA 1
ATOM 2382 C C . VAL A 1 303 ? 5.748 11.223 -8.228 1.00 95.31 303 VAL A C 1
ATOM 2384 O O . VAL A 1 303 ? 5.035 12.090 -8.721 1.00 95.31 303 VAL A O 1
ATOM 2387 N N . GLU A 1 304 ? 5.224 10.157 -7.614 1.00 96.75 304 GLU A N 1
ATOM 2388 C CA . GLU A 1 304 ? 3.777 9.932 -7.504 1.00 96.75 304 GLU A CA 1
AT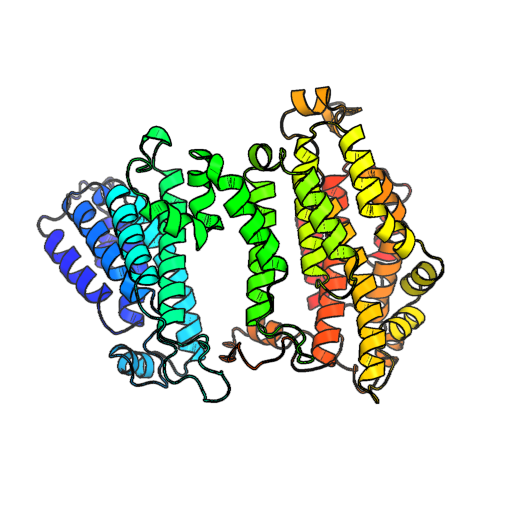OM 2389 C C . GLU A 1 304 ? 3.061 11.082 -6.785 1.00 96.75 304 GLU A C 1
ATOM 2391 O O . GLU A 1 304 ? 1.990 11.493 -7.227 1.00 96.75 304 GLU A O 1
ATOM 2396 N N . ALA A 1 305 ? 3.635 11.608 -5.699 1.00 96.25 305 ALA A N 1
ATOM 2397 C CA . ALA A 1 305 ? 3.074 12.743 -4.970 1.00 96.25 305 ALA A CA 1
ATOM 2398 C C . ALA A 1 305 ? 3.000 14.005 -5.845 1.00 96.25 305 ALA A C 1
ATOM 2400 O O . ALA A 1 305 ? 1.959 14.660 -5.889 1.00 96.25 305 ALA A O 1
ATOM 2401 N N . LEU A 1 306 ? 4.060 14.305 -6.600 1.00 97.62 306 LEU A N 1
ATOM 2402 C CA . LEU A 1 306 ? 4.080 15.438 -7.524 1.00 97.62 306 LEU A CA 1
ATOM 2403 C C . LEU A 1 306 ? 3.069 15.276 -8.669 1.00 97.62 306 LEU A C 1
ATOM 2405 O O . LEU A 1 306 ? 2.370 16.230 -9.003 1.00 97.62 306 LEU A O 1
ATOM 2409 N N . VAL A 1 307 ? 2.9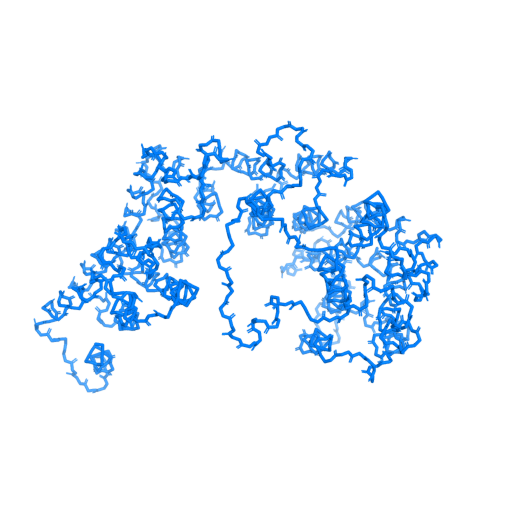42 14.072 -9.239 1.00 97.94 307 VAL A N 1
ATOM 2410 C CA . VAL A 1 307 ? 1.939 13.774 -10.280 1.00 97.94 307 VAL A CA 1
ATOM 2411 C C . VAL A 1 307 ? 0.516 13.905 -9.726 1.00 97.94 307 VAL A C 1
ATOM 2413 O O . VAL A 1 307 ? -0.373 14.424 -10.395 1.00 97.94 307 VAL A O 1
ATOM 2416 N N . LEU A 1 308 ? 0.283 13.469 -8.485 1.00 97.62 308 LEU A N 1
ATOM 2417 C CA . LEU A 1 308 ? -1.018 13.614 -7.832 1.00 97.62 308 LEU A CA 1
ATOM 2418 C C . LEU A 1 308 ? -1.432 15.080 -7.680 1.00 97.62 308 LEU A C 1
ATOM 2420 O O . LEU A 1 308 ? -2.590 15.400 -7.944 1.00 97.62 308 LEU A O 1
ATOM 2424 N N . LEU A 1 309 ? -0.499 15.953 -7.292 1.00 97.12 309 LEU A N 1
ATOM 2425 C CA . LEU A 1 309 ? -0.757 17.389 -7.184 1.00 97.12 309 LEU A CA 1
ATOM 2426 C C . LEU A 1 309 ? -0.898 18.058 -8.551 1.00 97.12 309 LEU A C 1
ATOM 2428 O O . LEU A 1 309 ? -1.754 18.925 -8.702 1.00 97.12 309 LEU A O 1
ATOM 2432 N N . SER A 1 310 ? -0.128 17.635 -9.558 1.00 97.75 310 SER A N 1
ATOM 2433 C CA . SER A 1 310 ? -0.233 18.207 -10.905 1.00 97.75 310 SER A CA 1
ATOM 2434 C C . SER A 1 310 ? -1.594 17.946 -11.556 1.00 97.75 310 SER A C 1
ATOM 2436 O O . SER A 1 310 ? -2.054 18.770 -12.340 1.00 97.75 310 SER A O 1
ATOM 2438 N N . ASN A 1 311 ? -2.306 16.879 -11.163 1.00 97.75 311 ASN A N 1
ATOM 2439 C CA . ASN A 1 311 ? -3.703 16.670 -11.569 1.00 97.75 311 ASN A CA 1
ATOM 2440 C C . ASN A 1 311 ? -4.623 17.838 -11.144 1.00 97.75 311 ASN A C 1
ATOM 2442 O O . ASN A 1 311 ? -5.619 18.105 -11.811 1.00 97.75 311 ASN A O 1
ATOM 2446 N N . GLN A 1 312 ? -4.308 18.552 -10.053 1.00 96.88 312 GLN A N 1
ATOM 2447 C CA . GLN A 1 312 ? -5.091 19.716 -9.607 1.00 96.88 312 GLN A CA 1
ATOM 2448 C C . GLN A 1 312 ? -4.776 21.005 -10.354 1.00 96.88 312 GLN A C 1
ATOM 2450 O O . GLN A 1 312 ? -5.420 22.020 -10.103 1.00 96.88 312 GLN A O 1
ATOM 2455 N N . PHE A 1 313 ? -3.840 20.988 -11.303 1.00 97.44 313 PHE A N 1
ATOM 2456 C CA . PHE A 1 313 ? -3.750 22.092 -12.252 1.00 97.44 313 PHE A CA 1
ATOM 2457 C C . PHE A 1 313 ? -5.035 22.223 -13.063 1.00 97.44 313 PHE A C 1
ATOM 2459 O O . PHE A 1 313 ? -5.373 23.339 -13.446 1.00 97.44 313 PHE A O 1
ATOM 2466 N N . LYS A 1 314 ? -5.732 21.095 -13.300 1.00 97.25 314 LYS A N 1
ATOM 2467 C CA . LYS A 1 314 ? -6.953 21.016 -14.112 1.00 97.25 314 LYS A CA 1
ATOM 2468 C C . LYS A 1 314 ? -6.782 21.719 -15.467 1.00 97.25 314 LYS A C 1
ATOM 2470 O O . LYS A 1 314 ? -7.720 22.281 -16.014 1.00 97.25 314 LYS A O 1
ATOM 2475 N N . ASP A 1 315 ? -5.569 21.642 -16.008 1.00 98.31 315 ASP A N 1
ATOM 2476 C CA . ASP A 1 315 ? -5.145 22.223 -17.278 1.00 98.31 315 ASP A CA 1
ATOM 2477 C C . ASP A 1 315 ? -4.233 21.211 -17.975 1.00 98.31 315 ASP A C 1
ATOM 2479 O O . ASP A 1 315 ? -3.187 20.824 -17.437 1.00 98.31 315 ASP A O 1
ATOM 2483 N N . TYR A 1 316 ? -4.662 20.754 -19.151 1.00 98.44 316 TYR A N 1
ATOM 2484 C CA . TYR A 1 316 ? -3.984 19.712 -19.909 1.00 98.44 316 TYR A CA 1
ATOM 2485 C C . TYR A 1 316 ? -2.560 20.119 -20.296 1.00 98.44 316 TYR A C 1
ATOM 2487 O O . TYR A 1 316 ? -1.633 19.334 -20.102 1.00 98.44 316 TYR A O 1
ATOM 2495 N N . GLU A 1 317 ? -2.360 21.330 -20.823 1.00 98.06 317 GLU A N 1
ATOM 2496 C CA . GLU A 1 317 ? -1.050 21.752 -21.329 1.00 98.06 317 GLU A CA 1
ATOM 2497 C C . GLU A 1 317 ? -0.070 21.990 -20.187 1.00 98.06 317 GLU A C 1
ATOM 2499 O O . GLU A 1 317 ? 1.076 21.539 -20.245 1.00 98.06 317 GLU A O 1
ATOM 2504 N N . LYS A 1 318 ? -0.529 22.627 -19.105 1.00 97.88 318 LYS A N 1
ATOM 2505 C CA . LYS A 1 318 ? 0.293 22.839 -17.912 1.00 97.88 318 LYS A CA 1
ATOM 2506 C C . LYS A 1 318 ? 0.734 21.511 -17.301 1.00 97.88 318 LYS A C 1
ATOM 2508 O O . LYS A 1 318 ? 1.901 21.356 -16.939 1.00 97.88 318 LYS A O 1
ATOM 2513 N N . GLN A 1 319 ? -0.180 20.546 -17.197 1.00 98.19 319 GLN A N 1
ATOM 2514 C CA . GLN A 1 319 ? 0.155 19.226 -16.680 1.00 98.19 319 GLN A CA 1
ATOM 2515 C C . GLN A 1 319 ? 1.080 18.459 -17.633 1.00 98.19 319 GLN A C 1
ATOM 2517 O O . GLN A 1 319 ? 2.039 17.848 -17.164 1.00 98.19 319 GLN A O 1
ATOM 2522 N N . ARG A 1 320 ? 0.843 18.515 -18.949 1.00 98.06 320 ARG A N 1
ATOM 2523 C CA . ARG A 1 320 ? 1.674 17.847 -19.963 1.00 98.06 320 ARG A CA 1
ATOM 2524 C C . ARG A 1 320 ? 3.121 18.329 -19.895 1.00 98.06 320 ARG A C 1
ATOM 2526 O O . ARG A 1 320 ? 4.018 17.507 -19.741 1.00 98.06 320 ARG A O 1
ATOM 2533 N N . VAL A 1 321 ? 3.340 19.645 -19.918 1.00 98.00 321 VAL A N 1
ATOM 2534 C CA . VAL A 1 321 ? 4.685 20.244 -19.826 1.00 98.00 321 VAL A CA 1
ATOM 2535 C C . VAL A 1 321 ? 5.384 19.830 -18.531 1.00 98.00 321 VAL A C 1
ATOM 2537 O O . VAL A 1 321 ? 6.555 19.453 -18.549 1.00 98.00 321 VAL A O 1
ATOM 2540 N N . PHE A 1 322 ? 4.662 19.837 -17.408 1.00 97.81 322 PHE A N 1
ATOM 2541 C CA . PHE A 1 322 ? 5.214 19.390 -16.133 1.00 97.81 322 PHE A CA 1
ATOM 2542 C C . PHE A 1 322 ? 5.628 17.909 -16.154 1.00 97.81 322 PHE A C 1
ATOM 2544 O O . PHE A 1 322 ? 6.701 17.560 -15.664 1.00 97.81 322 PHE A O 1
ATOM 2551 N N . LEU A 1 323 ? 4.793 17.027 -16.713 1.00 97.75 323 LEU A N 1
ATOM 2552 C CA . LEU A 1 323 ? 5.106 15.600 -16.806 1.00 97.75 323 LEU A CA 1
ATOM 2553 C C . LEU A 1 323 ? 6.270 15.330 -17.763 1.00 97.75 323 LEU A C 1
ATOM 2555 O O . LEU A 1 323 ? 7.094 14.469 -17.466 1.00 97.75 323 LEU A O 1
ATOM 2559 N N . GLU A 1 324 ? 6.380 16.075 -18.863 1.00 96.81 324 GLU A N 1
ATOM 2560 C CA . GLU A 1 324 ? 7.532 16.013 -19.768 1.00 96.81 324 GLU A CA 1
ATOM 2561 C C . GLU A 1 324 ? 8.829 16.401 -19.052 1.00 96.81 324 GLU A C 1
ATOM 2563 O O . GLU A 1 324 ? 9.806 15.655 -19.123 1.00 96.81 324 GLU A O 1
ATOM 2568 N N . GLU A 1 325 ? 8.833 17.505 -18.298 1.00 96.12 325 GLU A N 1
ATOM 2569 C CA . GLU A 1 325 ? 9.988 17.913 -17.488 1.00 96.12 325 GLU A CA 1
ATOM 2570 C C . GLU A 1 325 ? 10.336 16.848 -16.437 1.00 96.12 325 GLU A C 1
ATOM 2572 O O . GLU A 1 325 ? 11.494 16.446 -16.302 1.00 96.12 325 GLU A O 1
ATOM 2577 N N . LEU A 1 326 ? 9.329 16.349 -15.714 1.00 95.25 326 LEU A N 1
ATOM 2578 C CA . LEU A 1 326 ? 9.502 15.343 -14.667 1.00 95.25 326 LEU A CA 1
ATOM 2579 C C . LEU A 1 326 ? 10.053 14.019 -15.221 1.00 95.25 326 LEU A C 1
ATOM 2581 O O . LEU A 1 326 ? 10.875 13.369 -14.571 1.00 95.25 326 LEU A O 1
ATOM 2585 N N . MET A 1 327 ? 9.616 13.616 -16.416 1.00 95.62 327 MET A N 1
ATOM 2586 C CA . MET A 1 327 ? 10.035 12.376 -17.069 1.00 95.62 327 MET A CA 1
ATOM 2587 C C . MET A 1 327 ? 11.297 12.523 -17.922 1.00 95.62 327 MET A C 1
ATOM 2589 O O . MET A 1 327 ? 11.853 11.499 -18.326 1.00 95.62 327 MET A O 1
ATOM 2593 N N . ALA A 1 328 ? 11.788 13.735 -18.194 1.00 95.38 328 ALA A N 1
ATOM 2594 C CA . ALA A 1 328 ? 12.939 13.954 -19.071 1.00 95.38 328 ALA A CA 1
ATOM 2595 C C . ALA A 1 328 ? 14.201 13.169 -18.646 1.00 95.38 328 ALA A C 1
ATOM 2597 O O . ALA A 1 328 ? 14.780 12.495 -19.504 1.00 95.38 328 ALA A O 1
ATOM 2598 N N . PRO A 1 329 ? 14.608 13.128 -17.356 1.00 93.44 329 PRO A N 1
ATOM 2599 C CA . PRO A 1 329 ? 15.775 12.343 -16.938 1.00 93.44 329 PRO A CA 1
ATOM 2600 C C . PRO A 1 329 ? 15.596 10.835 -17.159 1.00 93.44 329 PRO A C 1
ATOM 2602 O O . PRO A 1 329 ? 16.539 10.131 -17.523 1.00 93.44 329 PRO A O 1
ATOM 2605 N N . VAL A 1 330 ? 14.375 10.330 -16.954 1.00 94.81 330 VAL A N 1
ATOM 2606 C CA . VAL A 1 330 ? 14.041 8.918 -17.181 1.00 94.81 330 VAL A CA 1
ATOM 2607 C C . VAL A 1 330 ? 14.012 8.607 -18.669 1.00 94.81 330 VAL A C 1
ATOM 2609 O O . VAL A 1 330 ? 14.546 7.578 -19.067 1.00 94.81 330 VAL A O 1
ATOM 2612 N N . SER A 1 331 ? 13.468 9.506 -19.484 1.00 96.12 331 SER A N 1
ATOM 2613 C CA . SER A 1 331 ? 13.386 9.346 -20.935 1.00 96.12 331 SER A CA 1
ATOM 2614 C C . SER A 1 331 ? 14.772 9.334 -21.571 1.00 96.12 331 SER A C 1
ATOM 2616 O O . SER A 1 331 ? 15.087 8.413 -22.318 1.00 96.12 331 SER A O 1
ATOM 2618 N N . ALA A 1 332 ? 15.638 10.280 -21.196 1.00 96.50 332 ALA A N 1
ATOM 2619 C CA . ALA A 1 332 ? 17.018 10.340 -21.676 1.00 96.50 332 ALA A CA 1
ATOM 2620 C C . ALA A 1 332 ? 17.799 9.053 -21.363 1.00 96.50 332 ALA A C 1
ATOM 2622 O O . ALA A 1 332 ? 18.552 8.556 -22.197 1.00 96.50 332 ALA A O 1
ATOM 2623 N N . ARG A 1 333 ? 17.593 8.478 -20.171 1.00 94.94 333 ARG A N 1
ATOM 2624 C CA . ARG A 1 333 ? 18.238 7.222 -19.770 1.00 94.94 333 ARG A CA 1
ATOM 2625 C C . ARG A 1 333 ? 17.632 6.012 -20.479 1.00 94.94 333 ARG A C 1
ATOM 2627 O O . ARG A 1 333 ? 18.366 5.203 -21.035 1.00 94.94 333 ARG A O 1
ATOM 2634 N N . TRP A 1 334 ? 16.308 5.883 -20.462 1.00 97.25 334 TRP A N 1
ATOM 2635 C CA . TRP A 1 334 ? 15.578 4.740 -21.019 1.00 97.25 334 TRP A CA 1
ATOM 2636 C C . TRP A 1 334 ? 15.740 4.605 -22.533 1.00 97.25 334 TRP A C 1
ATOM 2638 O O . TRP A 1 334 ? 15.745 3.488 -23.040 1.00 97.25 334 TRP A O 1
ATOM 2648 N N . LEU A 1 335 ? 15.890 5.729 -23.238 1.00 96.81 335 LEU A N 1
ATOM 2649 C CA . LEU A 1 335 ? 16.084 5.792 -24.688 1.00 96.81 335 LEU A CA 1
ATOM 2650 C C . LEU A 1 335 ? 17.559 5.910 -25.105 1.00 96.81 335 LEU A C 1
ATOM 2652 O O . LEU A 1 335 ? 17.839 6.057 -26.291 1.00 96.81 335 LEU A O 1
ATOM 2656 N N . SER A 1 336 ? 18.503 5.855 -24.159 1.00 97.38 336 SER A N 1
ATOM 2657 C CA . SER A 1 336 ? 19.935 5.840 -24.483 1.00 97.38 336 SER A CA 1
ATOM 2658 C C . SER A 1 336 ? 20.308 4.597 -25.295 1.00 97.38 336 SER A C 1
ATOM 2660 O O . SER A 1 336 ? 19.730 3.530 -25.088 1.00 97.38 336 SER A O 1
ATOM 2662 N N . GLU A 1 337 ? 21.295 4.710 -26.189 1.00 95.94 337 GLU A N 1
ATOM 2663 C CA . GLU A 1 337 ? 21.761 3.577 -27.008 1.00 95.94 337 GLU A CA 1
ATOM 2664 C C . GLU A 1 337 ? 22.227 2.396 -26.145 1.00 95.94 337 GLU A C 1
ATOM 2666 O O . GLU A 1 337 ? 21.902 1.243 -26.432 1.00 95.94 337 GLU A O 1
ATOM 2671 N N . GLU A 1 338 ? 22.926 2.697 -25.046 1.00 95.12 338 GLU A N 1
ATOM 2672 C CA . GLU A 1 338 ? 23.381 1.709 -24.069 1.00 95.12 338 GLU A CA 1
ATOM 2673 C C . GLU A 1 338 ? 22.191 0.921 -23.509 1.00 95.12 338 GLU A C 1
ATOM 2675 O O . GLU A 1 338 ? 22.107 -0.294 -23.701 1.00 95.12 338 GLU A O 1
ATOM 2680 N N . LEU A 1 339 ? 21.230 1.601 -22.870 1.00 95.19 339 LEU A N 1
ATOM 2681 C CA . LEU A 1 339 ? 20.118 0.910 -22.225 1.00 95.19 339 LEU A CA 1
ATOM 2682 C C . LEU A 1 339 ? 19.171 0.273 -23.248 1.00 95.19 339 LEU A C 1
ATOM 2684 O O . LEU A 1 339 ? 18.655 -0.810 -22.995 1.00 95.19 339 LEU A O 1
ATOM 2688 N N . HIS A 1 340 ? 18.995 0.877 -24.423 1.00 94.56 340 HIS A N 1
ATOM 2689 C CA . HIS A 1 340 ? 18.265 0.259 -25.525 1.00 94.56 340 HIS A CA 1
ATOM 2690 C C . HIS A 1 340 ? 18.875 -1.101 -25.892 1.00 94.56 340 HIS A C 1
ATOM 2692 O O . HIS A 1 340 ? 18.162 -2.097 -25.885 1.00 94.56 340 HIS A O 1
ATOM 2698 N N . SER A 1 341 ? 20.189 -1.190 -26.114 1.00 95.25 341 SER A N 1
ATOM 2699 C CA . SER A 1 341 ? 20.831 -2.474 -26.440 1.00 95.25 341 SER A CA 1
ATOM 2700 C C . SER A 1 341 ? 20.672 -3.523 -25.328 1.00 95.25 341 SER A C 1
ATOM 2702 O O . SER A 1 341 ? 20.365 -4.681 -25.602 1.00 95.25 341 SER A O 1
ATOM 2704 N N . ILE A 1 342 ? 20.787 -3.099 -24.066 1.00 96.81 342 ILE A N 1
ATOM 2705 C CA . ILE A 1 342 ? 20.677 -3.965 -22.887 1.00 96.81 342 ILE A CA 1
ATOM 2706 C C . ILE A 1 342 ? 19.262 -4.527 -22.730 1.00 96.81 342 ILE A C 1
ATOM 2708 O O . ILE A 1 342 ? 19.096 -5.706 -22.437 1.00 96.81 342 ILE A O 1
ATOM 2712 N N . LEU A 1 343 ? 18.228 -3.699 -22.897 1.00 96.75 343 LEU A N 1
ATOM 2713 C CA . LEU A 1 343 ? 16.840 -4.117 -22.685 1.00 96.75 343 LEU A CA 1
ATOM 2714 C C . LEU A 1 343 ? 16.338 -5.082 -23.768 1.00 96.75 343 LEU A C 1
ATOM 2716 O O . LEU A 1 343 ? 15.354 -5.784 -23.540 1.00 96.75 343 LEU A O 1
ATOM 2720 N N . TRP A 1 344 ? 16.986 -5.115 -24.933 1.00 96.88 344 TRP A N 1
ATOM 2721 C CA . TRP A 1 344 ? 16.567 -5.906 -26.093 1.00 96.88 344 TRP A CA 1
ATOM 2722 C C . TRP A 1 344 ? 17.241 -7.279 -26.195 1.00 96.88 344 TRP A C 1
ATOM 2724 O O . TRP A 1 344 ? 16.782 -8.108 -26.981 1.00 96.88 344 TRP A O 1
ATOM 2734 N N . ASP A 1 345 ? 18.294 -7.533 -25.416 1.00 96.88 345 ASP A N 1
ATOM 2735 C CA . ASP A 1 345 ? 19.056 -8.780 -25.460 1.00 96.88 345 ASP A CA 1
ATOM 2736 C C . ASP A 1 345 ? 19.182 -9.423 -24.062 1.00 96.88 345 ASP A C 1
ATOM 2738 O O . ASP A 1 345 ? 19.779 -8.828 -23.159 1.00 96.88 345 ASP A O 1
ATOM 2742 N N . PRO A 1 346 ? 18.678 -10.658 -23.860 1.00 96.81 346 PRO A N 1
ATOM 2743 C CA . PRO A 1 346 ? 18.783 -11.376 -22.588 1.00 96.81 346 PRO A CA 1
ATOM 2744 C C . PRO A 1 346 ? 20.204 -11.516 -22.053 1.00 96.81 346 PRO A C 1
ATOM 2746 O O . PRO A 1 346 ? 20.409 -11.429 -20.844 1.00 96.81 346 PRO A O 1
ATOM 2749 N N . VAL A 1 347 ? 21.193 -11.719 -22.926 1.00 96.81 347 VAL A N 1
ATOM 2750 C CA . VAL A 1 347 ? 22.577 -11.961 -22.498 1.00 96.81 347 VAL A CA 1
ATOM 2751 C C . VAL A 1 347 ? 23.202 -10.670 -21.979 1.00 96.81 347 VAL A C 1
ATOM 2753 O O . VAL A 1 347 ? 23.761 -10.637 -20.882 1.00 96.81 347 VAL A O 1
ATOM 2756 N N . SER A 1 348 ? 23.035 -9.587 -22.733 1.00 96.69 348 SER A N 1
ATOM 2757 C CA . SER A 1 348 ? 23.486 -8.246 -22.371 1.00 96.69 348 SER A CA 1
ATOM 2758 C C . SER A 1 348 ? 22.788 -7.754 -21.100 1.00 96.69 348 SER A C 1
ATOM 2760 O O . SER A 1 348 ? 23.443 -7.187 -20.224 1.00 96.69 348 SER A O 1
ATOM 2762 N N . PHE A 1 349 ? 21.490 -8.039 -20.933 1.00 97.62 349 PHE A N 1
ATOM 2763 C CA . PHE A 1 349 ? 20.763 -7.758 -19.695 1.00 97.62 349 PHE A CA 1
ATOM 2764 C C . PHE A 1 349 ? 21.347 -8.495 -18.487 1.00 97.62 349 PHE A C 1
ATOM 2766 O O . PHE A 1 349 ? 21.622 -7.855 -17.471 1.00 97.62 349 PHE A O 1
ATOM 2773 N N . LEU A 1 350 ? 21.579 -9.811 -18.590 1.00 96.62 350 LEU A N 1
ATOM 2774 C CA . LEU A 1 350 ? 22.162 -10.616 -17.508 1.00 96.62 350 LEU A CA 1
ATOM 2775 C C . LEU A 1 350 ? 23.539 -10.099 -17.083 1.00 96.62 350 LEU A C 1
ATOM 2777 O O . LEU A 1 350 ? 23.763 -9.916 -15.883 1.00 96.62 350 LEU A O 1
ATOM 2781 N N . SER A 1 351 ? 24.401 -9.778 -18.052 1.00 94.88 351 SER A N 1
ATOM 2782 C CA . SER A 1 351 ? 25.718 -9.188 -17.788 1.00 94.88 351 SER A CA 1
ATOM 2783 C C . SER A 1 351 ? 25.622 -7.801 -17.158 1.00 94.88 351 SER A C 1
ATOM 2785 O O . SER A 1 351 ? 26.451 -7.448 -16.321 1.00 94.88 351 SER A O 1
ATOM 2787 N N . PHE A 1 352 ? 24.644 -6.987 -17.556 1.00 94.94 352 PHE A N 1
ATOM 2788 C CA . PHE A 1 352 ? 24.488 -5.630 -17.035 1.00 94.94 352 PHE A CA 1
ATOM 2789 C C . PHE A 1 352 ? 24.009 -5.606 -15.578 1.00 94.94 352 PHE A C 1
ATOM 2791 O O . PHE A 1 352 ? 24.423 -4.742 -14.800 1.00 94.94 352 PHE A O 1
ATOM 2798 N N . VAL A 1 353 ? 23.137 -6.549 -15.202 1.00 94.75 353 VAL A N 1
ATOM 2799 C CA . VAL A 1 353 ? 22.627 -6.684 -13.825 1.00 94.75 353 VAL A CA 1
ATOM 2800 C C . VAL A 1 353 ? 23.508 -7.568 -12.937 1.00 94.75 353 VAL A C 1
ATOM 2802 O O . VAL A 1 353 ? 23.271 -7.623 -11.729 1.00 94.75 353 VAL A O 1
ATOM 2805 N N . GLY A 1 354 ? 24.508 -8.236 -13.523 1.00 93.38 354 GLY A N 1
ATOM 2806 C CA . GLY A 1 354 ? 25.496 -9.067 -12.835 1.00 93.38 354 GLY A CA 1
ATOM 2807 C C . GLY A 1 354 ? 25.007 -10.464 -12.450 1.00 93.38 354 GLY A C 1
ATOM 2808 O O . GLY A 1 354 ? 25.567 -11.066 -11.539 1.00 93.38 354 GLY A O 1
ATOM 2809 N N . ALA A 1 355 ? 23.960 -10.982 -13.096 1.00 93.31 355 ALA A N 1
ATOM 2810 C CA . ALA A 1 355 ? 23.382 -12.289 -12.762 1.00 93.31 355 ALA A CA 1
ATOM 2811 C C . ALA A 1 355 ? 24.213 -13.480 -13.286 1.00 93.31 355 ALA A C 1
ATOM 2813 O O . ALA A 1 355 ? 24.077 -14.599 -12.794 1.00 93.31 355 ALA A O 1
ATOM 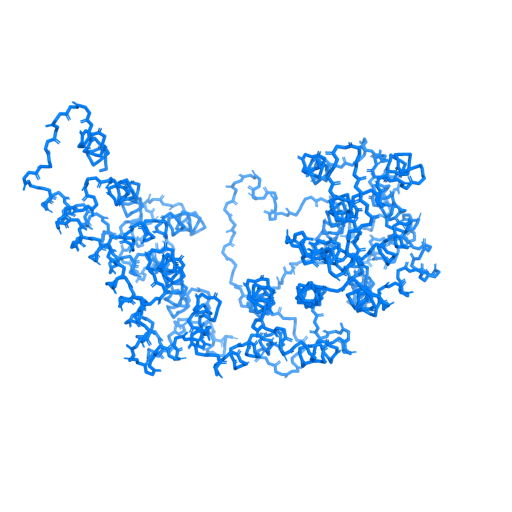2814 N N . ASP A 1 356 ? 25.085 -13.239 -14.263 1.00 92.25 356 ASP A N 1
ATOM 2815 C CA . ASP A 1 356 ? 26.010 -14.201 -14.871 1.00 92.25 356 ASP A CA 1
ATOM 2816 C C . ASP A 1 356 ? 27.406 -14.204 -14.216 1.00 92.25 356 ASP A C 1
ATOM 2818 O O . ASP A 1 356 ? 28.269 -15.006 -14.575 1.00 92.25 356 ASP A O 1
ATOM 2822 N N . ARG A 1 357 ? 27.638 -13.344 -13.216 1.00 87.12 357 ARG A N 1
ATOM 2823 C CA . ARG A 1 357 ? 28.927 -13.227 -12.519 1.00 87.12 357 ARG A CA 1
ATOM 2824 C C . ARG A 1 357 ? 28.912 -13.927 -11.170 1.00 87.12 357 ARG A C 1
ATOM 2826 O O . ARG A 1 357 ? 27.936 -13.863 -10.422 1.00 87.12 357 ARG A O 1
ATOM 2833 N N . VAL A 1 358 ? 30.018 -14.590 -10.848 1.00 83.06 358 VAL A N 1
ATOM 2834 C CA . VAL A 1 358 ? 30.278 -15.085 -9.492 1.00 83.06 358 VAL A CA 1
ATOM 2835 C C . VAL A 1 358 ? 30.692 -13.890 -8.641 1.00 83.06 358 VAL A C 1
ATOM 2837 O O . VAL A 1 358 ? 31.587 -13.142 -9.028 1.00 83.06 358 VAL A O 1
ATOM 2840 N N . VAL A 1 359 ? 30.040 -13.691 -7.497 1.00 77.19 359 VAL A N 1
ATOM 2841 C CA . VAL A 1 359 ? 30.359 -12.568 -6.604 1.00 77.19 359 VAL A CA 1
ATOM 2842 C C . VAL A 1 359 ? 31.662 -12.881 -5.869 1.00 77.19 359 VAL A C 1
ATOM 2844 O O . VAL A 1 359 ? 31.667 -13.653 -4.911 1.00 77.19 359 VAL A O 1
ATOM 2847 N N . THR A 1 360 ? 32.772 -12.310 -6.340 1.00 71.56 360 THR A N 1
ATOM 2848 C CA . THR A 1 360 ? 34.114 -12.510 -5.765 1.00 71.56 360 THR A CA 1
ATOM 2849 C C . THR A 1 360 ? 34.593 -11.336 -4.912 1.00 71.56 360 THR A C 1
ATOM 2851 O O . THR A 1 360 ? 35.350 -11.555 -3.969 1.00 71.56 360 THR A O 1
ATOM 2854 N N . ASP A 1 361 ? 34.135 -10.113 -5.201 1.00 69.06 361 ASP A N 1
ATOM 2855 C CA . ASP A 1 361 ? 34.472 -8.885 -4.470 1.00 69.06 361 ASP A CA 1
ATOM 2856 C C . ASP A 1 361 ? 33.184 -8.103 -4.122 1.00 69.06 361 ASP A C 1
ATOM 2858 O O . ASP A 1 361 ? 32.317 -7.937 -4.986 1.00 69.06 361 ASP A O 1
ATOM 2862 N N . PRO A 1 362 ? 33.020 -7.604 -2.880 1.00 67.56 362 PRO A N 1
ATOM 2863 C CA . PRO A 1 362 ? 31.901 -6.735 -2.508 1.00 67.56 362 PRO A CA 1
ATOM 2864 C C . PRO A 1 362 ? 31.723 -5.489 -3.397 1.00 67.56 362 PRO A C 1
ATOM 2866 O O . PRO A 1 362 ? 30.598 -5.027 -3.565 1.00 67.56 362 PRO A O 1
ATOM 2869 N N . SER A 1 363 ? 32.797 -4.954 -3.983 1.00 67.19 363 SER A N 1
ATOM 2870 C CA . SER A 1 363 ? 32.754 -3.766 -4.849 1.00 67.19 363 SER A CA 1
ATOM 2871 C C . SER A 1 363 ? 32.102 -4.020 -6.217 1.00 67.19 363 SER A C 1
ATOM 2873 O O . SER A 1 363 ? 31.448 -3.126 -6.762 1.00 67.19 363 SER A O 1
ATOM 2875 N N . ASP A 1 364 ? 32.187 -5.245 -6.746 1.00 64.50 364 ASP A N 1
ATOM 2876 C CA . ASP A 1 364 ? 31.491 -5.636 -7.980 1.00 64.50 364 ASP A CA 1
ATOM 2877 C C . ASP A 1 364 ? 29.964 -5.648 -7.778 1.00 64.50 364 ASP A C 1
ATOM 2879 O O . ASP A 1 364 ? 29.195 -5.240 -8.657 1.00 64.50 364 ASP A O 1
ATOM 2883 N N . GLU A 1 365 ? 29.510 -6.055 -6.588 1.00 74.50 365 GLU A N 1
ATOM 2884 C CA . GLU A 1 365 ? 28.095 -6.057 -6.196 1.00 74.50 365 GLU A CA 1
ATOM 2885 C C . GLU A 1 365 ? 27.524 -4.628 -6.108 1.00 74.50 365 GLU A C 1
ATOM 2887 O O . GLU A 1 365 ? 26.339 -4.427 -6.403 1.00 74.50 365 GLU A O 1
ATOM 2892 N N . ASP A 1 366 ? 28.350 -3.631 -5.766 1.00 75.31 366 ASP A N 1
ATOM 2893 C CA . ASP A 1 366 ? 27.951 -2.221 -5.676 1.00 75.31 366 ASP A CA 1
ATOM 2894 C C . ASP A 1 366 ? 27.690 -1.608 -7.060 1.00 75.31 366 ASP A C 1
ATOM 2896 O O . ASP A 1 366 ? 26.650 -0.970 -7.269 1.00 75.31 366 ASP A O 1
ATOM 2900 N N . LEU A 1 367 ? 28.571 -1.853 -8.040 1.00 82.00 367 LEU A N 1
ATOM 2901 C CA . LEU A 1 367 ? 28.380 -1.370 -9.415 1.00 82.00 367 LEU A CA 1
ATOM 2902 C C . LEU A 1 367 ? 27.142 -2.009 -10.061 1.00 82.00 367 LEU A C 1
ATOM 2904 O O . LEU A 1 367 ? 26.283 -1.311 -10.607 1.00 82.00 367 LEU A O 1
ATOM 2908 N N . MET A 1 368 ? 27.003 -3.333 -9.953 1.00 86.94 368 MET A N 1
ATOM 2909 C CA . MET A 1 368 ? 25.830 -4.046 -10.474 1.00 86.94 368 MET A CA 1
ATOM 2910 C C . MET A 1 368 ? 24.559 -3.672 -9.696 1.00 86.94 368 MET A C 1
ATOM 2912 O O . MET A 1 368 ? 23.459 -3.602 -10.247 1.00 86.94 368 MET A O 1
ATOM 2916 N N . GLY A 1 369 ? 24.686 -3.383 -8.399 1.00 87.00 369 GLY A N 1
ATOM 2917 C CA . GLY A 1 369 ? 23.633 -2.796 -7.574 1.00 87.00 369 GLY A CA 1
ATOM 2918 C C . GLY A 1 369 ? 23.130 -1.466 -8.133 1.00 87.00 369 GLY A C 1
ATOM 2919 O O . GLY A 1 369 ? 21.917 -1.274 -8.249 1.00 87.00 369 GLY A O 1
ATOM 2920 N N . LEU A 1 370 ? 24.035 -0.578 -8.549 1.00 87.62 370 LEU A N 1
ATOM 2921 C CA . LEU A 1 370 ? 23.691 0.704 -9.162 1.00 87.62 370 LEU A CA 1
ATOM 2922 C C . LEU A 1 370 ? 22.974 0.523 -10.508 1.00 87.62 370 LEU A C 1
ATOM 2924 O O . LEU A 1 370 ? 21.947 1.163 -10.740 1.00 87.62 370 LEU A O 1
ATOM 2928 N N . ASN A 1 371 ? 23.449 -0.390 -11.357 1.00 92.19 371 ASN A N 1
ATOM 2929 C CA . ASN A 1 371 ? 22.812 -0.729 -12.634 1.00 92.19 371 ASN A CA 1
ATOM 2930 C C . ASN A 1 371 ? 21.367 -1.217 -12.443 1.00 92.19 371 ASN A C 1
ATOM 2932 O O . ASN A 1 371 ? 20.429 -0.659 -13.020 1.00 92.19 371 ASN A O 1
ATOM 2936 N N . ARG A 1 372 ? 21.165 -2.189 -11.543 1.00 93.19 372 ARG A N 1
ATOM 2937 C CA . ARG A 1 372 ? 19.834 -2.684 -11.143 1.00 93.19 372 ARG A CA 1
ATOM 2938 C C . ARG A 1 372 ? 18.941 -1.554 -10.622 1.00 93.19 372 ARG A C 1
ATOM 2940 O O . ARG A 1 372 ? 17.768 -1.437 -10.987 1.00 93.19 372 ARG A O 1
ATOM 2947 N N . SER A 1 373 ? 19.504 -0.685 -9.789 1.00 91.00 373 SER A N 1
ATOM 2948 C CA . SER A 1 373 ? 18.819 0.471 -9.208 1.00 91.00 373 SER A CA 1
ATOM 2949 C C . SER A 1 373 ? 18.357 1.467 -10.283 1.00 91.00 373 SER A C 1
ATOM 2951 O O . SER A 1 373 ? 17.226 1.948 -10.231 1.00 91.00 373 SER A O 1
ATOM 2953 N N . ARG A 1 374 ? 19.179 1.724 -11.308 1.00 91.31 374 ARG A N 1
ATOM 2954 C CA . ARG A 1 374 ? 18.848 2.615 -12.433 1.00 91.31 374 ARG A CA 1
ATOM 2955 C C . ARG A 1 374 ? 17.690 2.088 -13.280 1.00 91.31 374 ARG A C 1
ATOM 2957 O O . ARG A 1 374 ? 16.780 2.860 -13.572 1.00 91.31 374 ARG A O 1
ATOM 2964 N N . ILE A 1 375 ? 17.681 0.794 -13.613 1.00 95.31 375 ILE A N 1
ATOM 2965 C CA . ILE A 1 375 ? 16.565 0.170 -14.350 1.00 95.31 375 ILE A CA 1
ATOM 2966 C C . ILE A 1 375 ? 15.284 0.218 -13.515 1.00 95.31 375 ILE A C 1
ATOM 2968 O O . ILE A 1 375 ? 14.239 0.647 -14.003 1.00 95.31 375 ILE A O 1
ATOM 2972 N N . SER A 1 376 ? 15.384 -0.146 -12.232 1.00 95.12 376 SER A N 1
ATOM 2973 C CA . SER A 1 376 ? 14.251 -0.096 -11.301 1.00 95.12 376 SER A CA 1
ATOM 2974 C C . SER A 1 376 ? 13.656 1.309 -11.215 1.00 95.12 376 SER A C 1
ATOM 2976 O O . SER A 1 376 ? 12.441 1.459 -11.225 1.00 95.12 376 SER A O 1
ATOM 2978 N N . PHE A 1 377 ? 14.498 2.347 -11.177 1.00 93.44 377 PHE A N 1
ATOM 2979 C CA . PHE A 1 377 ? 14.038 3.734 -11.149 1.00 93.44 377 PHE A CA 1
ATOM 2980 C C . PHE A 1 377 ? 13.215 4.112 -12.380 1.00 93.44 377 PHE A C 1
ATOM 2982 O O . PHE A 1 377 ? 12.158 4.727 -12.236 1.00 93.44 377 PHE A O 1
ATOM 2989 N N . CYS A 1 378 ? 13.682 3.739 -13.576 1.00 96.19 378 CYS A N 1
ATOM 2990 C CA . CYS A 1 378 ? 12.960 4.001 -14.817 1.00 96.19 378 CYS A CA 1
ATOM 2991 C C . CYS A 1 378 ? 11.595 3.305 -14.807 1.00 96.19 378 CYS A C 1
ATOM 2993 O O . CYS A 1 378 ? 10.577 3.968 -14.986 1.00 96.19 378 CYS A O 1
ATOM 2995 N N . VAL A 1 379 ? 11.561 2.001 -14.510 1.00 97.06 379 VAL A N 1
ATOM 2996 C CA . VAL A 1 379 ? 10.314 1.217 -14.464 1.00 97.06 379 VAL A CA 1
ATOM 2997 C C . VAL A 1 379 ? 9.345 1.774 -13.418 1.00 97.06 379 VAL A C 1
ATOM 2999 O O . VAL A 1 379 ? 8.178 2.005 -13.726 1.00 97.06 379 VAL A O 1
ATOM 3002 N N . TYR A 1 380 ? 9.814 2.063 -12.201 1.00 95.50 380 TYR A N 1
ATOM 3003 C CA . TYR A 1 380 ? 8.965 2.625 -11.148 1.00 95.50 380 TYR A CA 1
ATOM 3004 C C . TYR A 1 380 ? 8.441 4.014 -11.505 1.00 95.50 380 TYR A C 1
ATOM 3006 O O . TYR A 1 380 ? 7.273 4.291 -11.265 1.00 95.50 380 TYR A O 1
ATOM 3014 N N . THR A 1 381 ? 9.257 4.870 -12.121 1.00 95.88 381 THR A N 1
ATOM 3015 C CA . THR A 1 381 ? 8.817 6.209 -12.536 1.00 95.88 381 THR A CA 1
ATOM 3016 C C . THR A 1 381 ? 7.759 6.138 -13.632 1.00 95.88 381 THR A C 1
ATOM 3018 O O . THR A 1 381 ? 6.729 6.798 -13.513 1.00 95.88 381 THR A O 1
ATOM 3021 N N . ILE A 1 382 ? 7.963 5.300 -14.658 1.00 97.62 382 ILE A N 1
ATOM 3022 C CA . ILE A 1 382 ? 6.969 5.081 -15.720 1.00 97.62 382 ILE A CA 1
ATOM 3023 C C . ILE A 1 382 ? 5.656 4.587 -15.104 1.00 97.62 382 ILE A C 1
ATOM 3025 O O . ILE A 1 382 ? 4.599 5.155 -15.377 1.00 97.62 382 ILE A O 1
ATOM 3029 N N . LEU A 1 383 ? 5.729 3.586 -14.216 1.00 96.56 383 LEU A N 1
ATOM 3030 C CA . LEU A 1 383 ? 4.566 3.060 -13.504 1.00 96.56 383 LEU A CA 1
ATOM 3031 C C . LEU A 1 383 ? 3.875 4.129 -12.647 1.00 96.56 383 LEU A C 1
ATOM 3033 O O . LEU A 1 383 ? 2.653 4.245 -12.662 1.00 96.56 383 LEU A O 1
ATOM 3037 N N . GLY A 1 384 ? 4.645 4.910 -11.893 1.00 95.81 384 GLY A N 1
ATOM 3038 C CA . GLY A 1 384 ? 4.138 5.974 -11.034 1.00 95.81 384 GLY A CA 1
ATOM 3039 C C . GLY A 1 384 ? 3.368 7.025 -11.827 1.00 95.81 384 GLY A C 1
ATOM 3040 O O . GLY A 1 384 ? 2.259 7.383 -11.436 1.00 95.81 384 GLY A O 1
ATOM 3041 N N . VAL A 1 385 ? 3.907 7.463 -12.969 1.00 97.69 385 VAL A N 1
ATOM 3042 C CA . VAL A 1 385 ? 3.249 8.446 -13.839 1.00 97.69 385 VAL A CA 1
ATOM 3043 C C . VAL A 1 385 ? 1.981 7.868 -14.464 1.00 97.69 385 VAL A C 1
ATOM 3045 O O . VAL A 1 385 ? 0.917 8.460 -14.291 1.00 97.69 385 VAL A O 1
ATOM 3048 N N . VAL A 1 386 ? 2.042 6.699 -15.116 1.00 96.56 386 VAL A N 1
ATOM 3049 C CA . VAL A 1 386 ? 0.862 6.115 -15.788 1.00 96.56 386 VAL A CA 1
ATOM 3050 C C . VAL A 1 386 ? -0.262 5.776 -14.803 1.00 96.56 386 VAL A C 1
ATOM 3052 O O . VAL A 1 386 ? -1.436 5.916 -15.122 1.00 96.56 386 VAL A O 1
ATOM 3055 N N . LYS A 1 387 ? 0.081 5.384 -13.570 1.00 95.44 387 LYS A N 1
ATOM 3056 C CA . LYS A 1 387 ? -0.886 5.056 -12.514 1.00 95.44 387 LYS A CA 1
ATOM 3057 C C . LYS A 1 387 ? -1.559 6.294 -11.908 1.00 95.44 387 LYS A C 1
ATOM 3059 O O . LYS A 1 387 ? -2.626 6.165 -11.306 1.00 95.44 387 LYS A O 1
ATOM 3064 N N . ARG A 1 388 ? -0.913 7.466 -11.946 1.00 96.94 388 ARG A N 1
ATOM 3065 C CA . ARG A 1 388 ? -1.342 8.656 -11.181 1.00 96.94 388 ARG A CA 1
ATOM 3066 C C . ARG A 1 388 ? -1.799 9.830 -12.033 1.00 96.94 388 ARG A C 1
ATOM 3068 O O . ARG A 1 388 ? -2.611 10.606 -11.532 1.00 96.94 388 ARG A O 1
ATOM 3075 N N . ALA A 1 389 ? -1.286 9.980 -13.251 1.00 97.38 389 ALA A N 1
ATOM 3076 C CA . ALA A 1 389 ? -1.674 11.060 -14.149 1.00 97.38 389 ALA A CA 1
ATOM 3077 C C . ALA A 1 389 ? -3.096 10.820 -14.667 1.00 97.38 389 ALA A C 1
ATOM 3079 O O . ALA A 1 389 ? -3.379 9.786 -15.275 1.00 97.38 389 ALA A O 1
ATOM 3080 N N . ARG A 1 390 ? -3.994 11.770 -14.411 1.00 95.81 390 ARG A N 1
ATOM 3081 C CA . ARG A 1 390 ? -5.402 11.683 -14.803 1.00 95.81 390 ARG A CA 1
ATOM 3082 C C . ARG A 1 390 ? -5.989 13.059 -15.093 1.00 95.81 390 ARG A C 1
ATOM 3084 O O . ARG A 1 390 ? -5.534 14.059 -14.546 1.00 95.81 390 ARG A O 1
ATOM 3091 N N . TRP A 1 391 ? -7.031 13.076 -15.914 1.00 96.69 391 TRP A N 1
ATOM 3092 C CA . TRP A 1 391 ? -7.907 14.232 -16.099 1.00 96.69 391 TRP A CA 1
ATOM 3093 C C . TRP A 1 391 ? -8.838 14.439 -14.884 1.00 96.69 391 TRP A C 1
ATOM 3095 O O . TRP A 1 391 ? -8.948 13.543 -14.038 1.00 96.69 391 TRP A O 1
ATOM 3105 N N . PRO A 1 392 ? -9.504 15.606 -14.772 1.00 96.94 392 PRO A N 1
ATOM 3106 C CA . PRO A 1 392 ? -10.512 15.860 -13.742 1.00 96.94 392 PRO A CA 1
ATOM 3107 C C . PRO A 1 392 ? -11.696 14.886 -13.810 1.00 96.94 392 PRO A C 1
ATOM 3109 O O . PRO A 1 392 ? -12.133 14.512 -14.897 1.00 96.94 392 PRO A O 1
ATOM 3112 N N . ASP A 1 393 ? -12.237 14.510 -12.646 1.00 94.19 393 ASP A N 1
ATOM 3113 C CA . ASP A 1 393 ? -13.414 13.633 -12.557 1.00 94.19 393 ASP A CA 1
ATOM 3114 C C . ASP A 1 393 ? -14.706 14.369 -13.002 1.00 94.19 393 ASP A C 1
ATOM 3116 O O . ASP A 1 393 ? -15.629 13.741 -13.522 1.00 94.19 393 ASP A O 1
ATOM 3120 N N . ASP A 1 394 ? -14.766 15.701 -12.843 1.00 96.56 394 ASP A N 1
ATOM 3121 C CA . ASP A 1 394 ? -15.864 16.543 -13.335 1.00 96.56 394 ASP A CA 1
ATOM 3122 C C . ASP A 1 394 ? -15.722 16.853 -14.838 1.00 96.56 394 ASP A C 1
ATOM 3124 O O . ASP A 1 394 ? -14.657 17.243 -15.324 1.00 96.56 394 ASP A O 1
ATOM 3128 N N . LEU A 1 395 ? -16.817 16.695 -15.589 1.00 96.00 395 LEU A N 1
ATOM 3129 C CA . LEU A 1 395 ? -16.813 16.853 -17.044 1.00 96.00 395 LEU A CA 1
ATOM 3130 C C . LEU A 1 395 ? -16.598 18.306 -17.488 1.00 96.00 395 LEU A C 1
ATOM 3132 O O . LEU A 1 395 ? -15.938 18.533 -18.502 1.00 96.00 395 LEU A O 1
ATOM 3136 N N . GLU A 1 396 ? -17.158 19.283 -16.779 1.00 97.19 396 GLU A N 1
ATOM 3137 C CA . GLU A 1 396 ? -17.019 20.690 -17.155 1.00 97.19 396 GLU A CA 1
ATOM 3138 C C . GLU A 1 396 ? -15.609 21.195 -16.840 1.00 97.19 396 GLU A C 1
ATOM 3140 O O . GLU A 1 396 ? -15.010 21.874 -17.674 1.00 97.19 396 GLU A O 1
ATOM 3145 N N . GLU A 1 397 ? -15.019 20.764 -15.722 1.00 97.12 397 GLU A N 1
ATOM 3146 C CA . GLU A 1 397 ? -13.598 20.982 -15.432 1.00 97.12 397 GLU A CA 1
ATOM 3147 C C . GLU A 1 397 ? -12.699 20.338 -16.494 1.00 97.12 397 GLU A C 1
ATOM 3149 O O . GLU A 1 397 ? -11.767 20.971 -16.990 1.00 97.12 397 GLU A O 1
ATOM 3154 N N . ALA A 1 398 ? -12.994 19.099 -16.900 1.00 97.38 398 ALA A N 1
ATOM 3155 C CA . ALA A 1 398 ? -12.229 18.413 -17.936 1.00 97.38 398 ALA A CA 1
ATOM 3156 C C . ALA A 1 398 ? -12.335 19.110 -19.305 1.00 97.38 398 ALA A C 1
ATOM 3158 O O . ALA A 1 398 ? -11.343 19.191 -20.032 1.00 97.38 398 ALA A O 1
ATOM 3159 N N . LYS A 1 399 ? -13.507 19.644 -19.669 1.00 97.00 399 LYS A N 1
ATOM 3160 C CA . LYS A 1 399 ? -13.681 20.453 -20.888 1.00 97.00 399 LYS A CA 1
ATOM 3161 C C . LYS A 1 399 ? -12.916 21.768 -20.799 1.00 97.00 399 LYS A C 1
ATOM 3163 O O . LYS A 1 399 ? -12.174 22.090 -21.723 1.00 97.00 399 LYS A O 1
ATOM 3168 N N . ALA A 1 400 ? -13.077 22.501 -19.698 1.00 97.62 400 ALA A N 1
ATOM 3169 C CA . ALA A 1 400 ? -12.425 23.789 -19.477 1.00 97.62 400 ALA A CA 1
ATOM 3170 C C . ALA A 1 400 ? -10.894 23.662 -19.490 1.00 97.62 400 ALA A C 1
ATOM 3172 O O . ALA A 1 400 ? -10.214 24.488 -20.091 1.00 97.62 400 ALA A O 1
ATOM 3173 N N . GLY A 1 401 ? -10.367 22.586 -18.902 1.00 97.50 401 GLY A N 1
ATOM 3174 C CA . GLY A 1 401 ? -8.945 22.252 -18.899 1.00 97.50 401 GLY A CA 1
ATOM 3175 C C . GLY A 1 401 ? -8.416 21.650 -20.203 1.00 97.50 401 GLY A C 1
ATOM 3176 O O . GLY A 1 401 ? -7.232 21.334 -20.287 1.00 97.50 401 GLY A O 1
ATOM 3177 N N . GLY A 1 402 ? -9.264 21.446 -21.217 1.00 97.69 402 GLY A N 1
ATOM 3178 C CA . GLY A 1 402 ? -8.859 20.911 -22.516 1.00 97.69 402 GLY A CA 1
ATOM 3179 C C . GLY A 1 402 ? -8.537 19.413 -22.527 1.00 97.69 402 GLY A C 1
ATOM 3180 O O . GLY A 1 402 ? -7.763 18.970 -23.372 1.00 97.69 402 GLY A O 1
ATOM 3181 N N . PHE A 1 403 ? -9.097 18.613 -21.620 1.00 98.00 403 PHE A N 1
ATOM 3182 C CA . PHE A 1 403 ? -8.900 17.157 -21.576 1.00 98.00 403 PHE A CA 1
ATOM 3183 C C . PHE A 1 403 ? -9.861 16.382 -22.482 1.00 98.00 403 PHE A C 1
ATOM 3185 O O . PHE A 1 403 ? -9.570 15.241 -22.828 1.00 98.00 403 PHE A O 1
ATOM 3192 N N . VAL A 1 404 ? -10.993 16.974 -22.875 1.00 97.50 404 VAL A N 1
ATOM 3193 C CA . VAL A 1 404 ? -11.979 16.333 -23.760 1.00 97.50 404 VAL A CA 1
ATOM 3194 C C . VAL A 1 404 ? -11.670 16.678 -25.216 1.00 97.50 404 VAL A C 1
ATOM 3196 O O . VAL A 1 404 ? -11.696 17.846 -25.596 1.00 97.50 404 VAL A O 1
ATOM 3199 N N . VAL A 1 405 ? -11.400 15.662 -26.036 1.00 95.38 405 VAL A N 1
ATOM 3200 C CA . VAL A 1 405 ? -11.049 15.821 -27.464 1.00 95.38 405 VAL A CA 1
ATOM 3201 C C . VAL A 1 405 ? -12.200 15.517 -28.416 1.00 95.38 405 VAL A C 1
ATOM 3203 O O . VAL A 1 405 ? -12.127 15.836 -29.600 1.00 95.38 405 VAL A O 1
ATOM 3206 N N . GLY A 1 406 ? -13.271 14.903 -27.922 1.00 94.44 406 GLY A N 1
ATOM 3207 C CA . GLY A 1 406 ? -14.419 14.546 -28.741 1.00 94.44 406 GLY A CA 1
ATOM 3208 C C . GLY A 1 406 ? -15.436 13.719 -27.974 1.00 94.44 406 GLY A C 1
ATOM 3209 O O . GLY A 1 406 ? -15.394 13.640 -26.747 1.00 94.44 406 GLY A O 1
ATOM 3210 N N . TYR A 1 407 ? -16.343 13.092 -28.719 1.00 95.06 407 TYR A N 1
ATOM 3211 C CA . TYR A 1 407 ? -17.369 12.206 -28.182 1.00 95.06 407 TYR A CA 1
ATOM 3212 C C . TYR A 1 407 ? -17.481 10.950 -29.038 1.00 95.06 407 TYR A C 1
ATOM 3214 O O . TYR A 1 407 ? -17.275 10.989 -30.252 1.00 95.06 407 TYR A O 1
ATOM 3222 N N . THR A 1 408 ? -17.823 9.833 -28.406 1.00 92.62 408 THR A N 1
ATOM 3223 C CA . THR A 1 408 ? -18.161 8.593 -29.103 1.00 92.62 408 THR A CA 1
ATOM 3224 C C . THR A 1 408 ? -19.495 8.734 -29.838 1.00 92.62 408 THR A C 1
ATOM 3226 O O . THR A 1 408 ? -20.282 9.649 -29.586 1.00 92.62 408 THR A O 1
ATOM 3229 N N . SER A 1 409 ? -19.810 7.770 -30.704 1.00 91.31 409 SER A N 1
ATOM 3230 C CA . SER A 1 409 ? -21.122 7.672 -31.362 1.00 91.31 409 SER A CA 1
ATOM 3231 C C . SER A 1 409 ? -22.297 7.567 -30.379 1.00 91.31 409 SER A C 1
ATOM 3233 O O . SER A 1 409 ? -23.418 7.922 -30.727 1.00 91.31 409 SER A O 1
ATOM 3235 N N . THR A 1 410 ? -22.046 7.113 -29.147 1.00 92.69 410 THR A N 1
ATOM 3236 C CA . THR A 1 410 ? -23.034 7.028 -28.061 1.00 92.69 410 THR A CA 1
ATOM 3237 C C . THR A 1 410 ? -23.110 8.300 -27.210 1.00 92.69 410 THR A C 1
ATOM 3239 O O . THR A 1 410 ? -23.843 8.324 -26.226 1.00 92.69 410 THR A O 1
ATOM 3242 N N . GLY A 1 411 ? -22.346 9.344 -27.551 1.00 91.31 411 GLY A N 1
ATOM 3243 C CA . GLY A 1 411 ? -22.309 10.614 -26.825 1.00 91.31 411 GLY A CA 1
ATOM 3244 C C . GLY A 1 411 ? -21.439 10.614 -25.564 1.00 91.31 411 GLY A C 1
ATOM 3245 O O . GLY A 1 411 ? -21.513 11.564 -24.790 1.00 91.31 411 GLY A O 1
ATOM 3246 N N . ALA A 1 412 ? -20.612 9.586 -25.336 1.00 93.19 412 ALA A N 1
ATOM 3247 C CA . ALA A 1 412 ? -19.686 9.564 -24.202 1.00 93.19 412 ALA A CA 1
ATOM 3248 C C . ALA A 1 412 ? -18.437 10.414 -24.508 1.00 93.19 412 ALA A C 1
ATOM 3250 O O . ALA A 1 412 ? -17.943 10.351 -25.636 1.00 93.19 412 ALA A O 1
ATOM 3251 N N . PRO A 1 413 ? -17.913 11.202 -23.553 1.00 94.75 413 PRO A N 1
ATOM 3252 C CA . PRO A 1 413 ? -16.721 12.020 -23.769 1.00 94.75 413 PRO A CA 1
ATOM 3253 C C . PRO A 1 413 ? -15.479 11.154 -24.021 1.00 94.75 413 PRO A C 1
ATOM 3255 O O . PRO A 1 413 ? -15.286 10.117 -23.387 1.00 94.75 413 PRO A O 1
ATOM 3258 N N . ILE A 1 414 ? -14.633 11.602 -24.946 1.00 95.25 414 ILE A N 1
ATOM 3259 C CA . ILE A 1 414 ? -13.321 11.019 -25.238 1.00 95.25 414 ILE A CA 1
ATOM 3260 C C . ILE A 1 414 ? -12.266 11.918 -24.600 1.00 95.25 414 ILE A C 1
ATOM 3262 O O . ILE A 1 414 ? -12.189 13.108 -24.923 1.00 95.25 414 ILE A O 1
ATOM 3266 N N . TYR A 1 415 ? -11.463 11.345 -23.709 1.00 96.00 415 TYR A N 1
ATOM 3267 C CA . TYR A 1 415 ? -10.428 12.059 -22.970 1.00 96.00 415 TYR A CA 1
ATOM 3268 C C . TYR A 1 415 ? -9.047 11.836 -23.584 1.00 96.00 415 TYR A C 1
ATOM 3270 O O . TYR A 1 415 ? -8.796 10.816 -24.219 1.00 96.00 415 TYR A O 1
ATOM 3278 N N . ARG A 1 416 ? -8.138 12.785 -23.352 1.00 96.00 416 ARG A N 1
ATOM 3279 C CA . ARG A 1 416 ? -6.697 12.635 -23.591 1.00 96.00 416 ARG A CA 1
ATOM 3280 C C . ARG A 1 416 ? -5.929 12.737 -22.278 1.00 96.00 416 ARG A C 1
ATOM 3282 O O . ARG A 1 416 ? -6.265 13.557 -21.420 1.00 96.00 416 ARG A O 1
ATOM 3289 N N . ASN A 1 417 ? -4.878 11.933 -22.129 1.00 97.44 417 ASN A N 1
ATOM 3290 C CA . ASN A 1 417 ? -4.035 11.954 -20.934 1.00 97.44 417 ASN A CA 1
ATOM 3291 C C . ASN A 1 417 ? -2.764 12.795 -21.160 1.00 97.44 417 ASN A C 1
ATOM 3293 O O . ASN A 1 417 ? -2.056 12.548 -22.137 1.00 97.44 417 ASN A O 1
ATOM 3297 N N . PRO A 1 418 ? -2.405 13.722 -20.254 1.00 97.50 418 PRO A N 1
ATOM 3298 C CA . PRO A 1 418 ? -1.162 14.490 -20.356 1.00 97.50 418 PRO A CA 1
ATOM 3299 C C . PRO A 1 418 ? 0.121 13.651 -20.344 1.00 97.50 418 PRO A C 1
ATOM 3301 O O . PRO A 1 418 ? 1.161 14.137 -20.774 1.00 97.50 418 PRO A O 1
ATOM 3304 N N . CYS A 1 419 ? 0.080 12.403 -19.859 1.00 97.06 419 CYS A N 1
ATOM 3305 C CA . CYS A 1 419 ? 1.240 11.510 -19.885 1.00 97.06 419 CYS A CA 1
ATOM 3306 C C . CYS A 1 419 ? 1.391 10.713 -21.191 1.00 97.06 419 CYS A C 1
ATOM 3308 O O . CYS A 1 419 ? 2.346 9.947 -21.310 1.00 97.06 419 CYS A O 1
ATOM 3310 N N . LYS A 1 420 ? 0.480 10.878 -22.162 1.00 95.81 420 LYS A N 1
ATOM 3311 C CA . LYS A 1 420 ? 0.454 10.112 -23.418 1.00 95.81 420 LYS A CA 1
ATOM 3312 C C . LYS A 1 420 ? 1.810 10.096 -24.116 1.00 95.81 420 LYS A C 1
ATOM 3314 O O . LYS A 1 420 ? 2.408 9.034 -24.253 1.00 95.81 420 LYS A O 1
ATOM 3319 N N . ASP A 1 421 ? 2.285 11.255 -24.557 1.00 94.69 421 ASP A N 1
ATOM 3320 C CA . ASP A 1 421 ? 3.472 11.353 -25.407 1.00 94.69 421 ASP A CA 1
ATOM 3321 C C . ASP A 1 421 ? 4.735 10.793 -24.730 1.00 94.69 421 ASP A C 1
ATOM 3323 O O . ASP A 1 421 ? 5.380 9.921 -25.327 1.00 94.69 421 ASP A O 1
ATOM 3327 N N . PRO A 1 422 ? 5.074 11.167 -23.474 1.00 93.25 422 PRO A N 1
ATOM 3328 C CA . PRO A 1 422 ? 6.239 10.590 -22.817 1.00 93.25 422 PRO A CA 1
ATOM 3329 C C . PRO A 1 422 ? 6.080 9.090 -22.538 1.00 93.25 422 PRO A C 1
ATOM 3331 O O . PRO A 1 422 ? 7.059 8.364 -22.644 1.00 93.25 422 PRO A O 1
ATOM 3334 N N . VAL A 1 423 ? 4.886 8.570 -22.229 1.00 95.75 423 VAL A N 1
ATOM 3335 C CA . VAL A 1 423 ? 4.705 7.122 -21.994 1.00 95.75 423 VAL A CA 1
ATOM 3336 C C . VAL A 1 423 ? 4.802 6.323 -23.296 1.00 95.75 423 VAL A C 1
ATOM 3338 O O . VAL A 1 423 ? 5.486 5.297 -23.336 1.00 95.75 423 VAL A O 1
ATOM 3341 N N . LEU A 1 424 ? 4.166 6.789 -24.375 1.00 96.25 424 LEU A N 1
ATOM 3342 C CA . LEU A 1 424 ? 4.196 6.112 -25.674 1.00 96.25 424 LEU A CA 1
ATOM 3343 C C . LEU A 1 424 ? 5.601 6.089 -26.283 1.00 96.25 424 LEU A C 1
ATOM 3345 O O . LEU A 1 424 ? 5.977 5.084 -26.887 1.00 96.25 424 LEU A O 1
ATOM 3349 N N . ALA A 1 425 ? 6.406 7.132 -26.065 1.00 96.38 425 ALA A N 1
ATOM 3350 C CA . ALA A 1 425 ? 7.804 7.156 -26.493 1.00 96.38 425 ALA A CA 1
ATOM 3351 C C . ALA A 1 425 ? 8.652 6.043 -25.840 1.00 96.38 425 ALA A C 1
ATOM 3353 O O . ALA A 1 425 ? 9.583 5.529 -26.456 1.00 96.38 425 ALA A O 1
ATOM 3354 N N . LEU A 1 426 ? 8.322 5.637 -24.609 1.00 97.31 426 LEU A N 1
ATOM 3355 C CA . LEU A 1 426 ? 9.072 4.633 -23.838 1.00 97.31 426 LEU A CA 1
ATOM 3356 C C . LEU A 1 426 ? 8.567 3.199 -24.061 1.00 97.31 426 LEU A C 1
ATOM 3358 O O . LEU A 1 426 ? 9.267 2.236 -23.722 1.00 97.31 426 LEU A O 1
ATOM 3362 N N . LEU A 1 427 ? 7.373 3.055 -24.644 1.00 96.56 427 LEU A N 1
ATOM 3363 C CA . LEU A 1 427 ? 6.693 1.779 -24.853 1.00 96.56 427 LEU A CA 1
ATOM 3364 C C . LEU A 1 427 ? 7.495 0.770 -25.701 1.00 96.56 427 LEU A C 1
ATOM 3366 O O . LEU A 1 427 ? 7.521 -0.397 -25.311 1.00 96.56 427 LEU A O 1
ATOM 3370 N N . PRO A 1 428 ? 8.190 1.141 -26.800 1.00 96.50 428 PRO A N 1
ATOM 3371 C CA . PRO A 1 428 ? 8.964 0.173 -27.582 1.00 96.50 428 PRO A CA 1
ATOM 3372 C C . PRO A 1 428 ? 10.038 -0.545 -26.755 1.00 96.50 428 PRO A C 1
ATOM 3374 O O . PRO A 1 428 ? 10.135 -1.771 -26.796 1.00 96.50 428 PRO A O 1
ATOM 3377 N N . ASN A 1 429 ? 10.787 0.206 -25.943 1.00 97.56 429 ASN A N 1
ATOM 3378 C CA . ASN A 1 429 ? 11.798 -0.358 -25.048 1.00 97.56 429 ASN A CA 1
ATOM 3379 C C . ASN A 1 429 ? 11.170 -1.155 -23.904 1.00 97.56 429 ASN A C 1
ATOM 3381 O O . ASN A 1 429 ? 11.729 -2.171 -23.510 1.00 97.56 429 ASN A O 1
ATOM 3385 N N . LEU A 1 430 ? 9.998 -0.752 -23.400 1.00 97.56 430 LEU A N 1
ATOM 3386 C CA . LEU A 1 430 ? 9.269 -1.536 -22.402 1.00 97.56 430 LEU A CA 1
ATOM 3387 C C . LEU A 1 430 ? 8.827 -2.896 -22.953 1.00 97.56 430 LEU A C 1
ATOM 3389 O O . LEU A 1 430 ? 9.022 -3.909 -22.289 1.00 97.56 430 LEU A O 1
ATOM 3393 N N . LEU A 1 431 ? 8.271 -2.938 -24.164 1.00 97.06 431 LEU A N 1
ATOM 3394 C CA . LEU A 1 431 ? 7.849 -4.186 -24.800 1.00 97.06 431 LEU A CA 1
ATOM 3395 C C . LEU A 1 431 ? 9.047 -5.096 -25.090 1.00 97.06 431 LEU A C 1
ATOM 3397 O O . LEU A 1 431 ? 9.014 -6.280 -24.762 1.00 97.06 431 LEU A O 1
ATOM 3401 N N . ALA A 1 432 ? 10.135 -4.546 -25.632 1.00 97.38 432 ALA A N 1
ATOM 3402 C CA . ALA A 1 432 ? 11.369 -5.304 -25.808 1.00 97.38 432 ALA A CA 1
ATOM 3403 C C . ALA A 1 432 ? 11.908 -5.838 -24.478 1.00 97.38 432 ALA A C 1
ATOM 3405 O O . ALA A 1 432 ? 12.259 -7.011 -24.390 1.00 97.38 432 ALA A O 1
ATOM 3406 N N . PHE A 1 433 ? 11.870 -5.023 -23.425 1.00 97.62 433 PHE A N 1
ATOM 3407 C CA . PHE A 1 433 ? 12.288 -5.446 -22.100 1.00 97.62 433 PHE A CA 1
ATOM 3408 C C . PHE A 1 433 ? 11.422 -6.578 -21.538 1.00 97.62 433 PHE A C 1
ATOM 3410 O O . PHE A 1 433 ? 11.952 -7.541 -20.996 1.00 97.62 433 PHE A O 1
ATOM 3417 N N . MET A 1 434 ? 10.099 -6.522 -21.707 1.00 96.12 434 MET A N 1
ATOM 3418 C CA . MET A 1 434 ? 9.203 -7.611 -21.301 1.00 96.12 434 MET A CA 1
ATOM 3419 C C . MET A 1 434 ? 9.482 -8.907 -22.066 1.00 96.12 434 MET A C 1
ATOM 3421 O O . MET A 1 434 ? 9.482 -9.981 -21.464 1.00 96.12 434 MET A O 1
ATOM 3425 N N . ARG A 1 435 ? 9.787 -8.806 -23.367 1.00 97.25 435 ARG A N 1
ATOM 3426 C CA . ARG A 1 435 ? 10.243 -9.943 -24.177 1.00 97.25 435 ARG A CA 1
ATOM 3427 C C . ARG A 1 435 ? 11.506 -10.547 -23.575 1.00 97.25 435 ARG A C 1
ATOM 3429 O O . ARG A 1 435 ? 11.532 -11.740 -23.302 1.00 97.25 435 ARG A O 1
ATOM 3436 N N . THR A 1 436 ? 12.497 -9.705 -23.286 1.00 97.88 436 THR A N 1
ATOM 3437 C CA . THR A 1 436 ? 13.749 -10.097 -22.638 1.00 97.88 436 THR A CA 1
ATOM 3438 C C . THR A 1 436 ? 13.495 -10.793 -21.304 1.00 97.88 436 THR A C 1
ATOM 3440 O O . THR A 1 436 ? 14.004 -11.890 -21.105 1.00 97.88 436 THR A O 1
ATOM 3443 N N . LEU A 1 437 ? 12.657 -10.220 -20.431 1.00 96.31 437 LEU A N 1
ATOM 3444 C CA . LEU A 1 437 ? 12.289 -10.792 -19.132 1.00 96.31 437 LEU A CA 1
ATOM 3445 C C . LEU A 1 437 ? 11.652 -12.182 -19.253 1.00 96.31 437 LEU A C 1
ATOM 3447 O O . LEU A 1 437 ? 11.979 -13.064 -18.465 1.00 96.31 437 LEU A O 1
ATOM 3451 N N . ASN A 1 438 ? 10.768 -12.394 -20.228 1.00 96.00 438 ASN A N 1
ATOM 3452 C CA . ASN A 1 438 ? 10.194 -13.714 -20.494 1.00 96.00 438 ASN A CA 1
ATOM 3453 C C . ASN A 1 438 ? 11.246 -14.683 -21.069 1.00 96.00 438 ASN A C 1
ATOM 3455 O O . ASN A 1 438 ? 11.324 -15.836 -20.648 1.00 96.00 438 ASN A O 1
ATOM 3459 N N . SER A 1 439 ? 12.107 -14.217 -21.979 1.00 97.44 439 SER A N 1
ATOM 3460 C CA . SER A 1 439 ? 13.197 -15.017 -22.549 1.00 97.44 439 SER A CA 1
ATOM 3461 C C . SER A 1 439 ? 14.254 -15.427 -21.516 1.00 97.44 439 SER A C 1
ATOM 3463 O O . SER A 1 439 ? 14.962 -16.403 -21.754 1.00 97.44 439 SER A O 1
ATOM 3465 N N . LEU A 1 440 ? 14.361 -14.758 -20.360 1.00 96.75 440 LEU A N 1
ATOM 3466 C CA . LEU A 1 440 ? 15.267 -15.173 -19.277 1.00 96.75 440 LEU A CA 1
ATOM 3467 C C . LEU A 1 440 ? 14.988 -16.590 -18.767 1.00 96.75 440 LEU A C 1
ATOM 3469 O O . LEU A 1 440 ? 15.905 -17.259 -18.297 1.00 96.75 440 LEU A O 1
ATOM 3473 N N . PHE A 1 441 ? 13.743 -17.052 -18.879 1.00 96.12 441 PHE A N 1
ATOM 3474 C CA . PHE A 1 441 ? 13.343 -18.383 -18.427 1.00 96.12 441 PHE A CA 1
ATOM 3475 C C . PHE A 1 441 ? 13.656 -19.494 -19.440 1.00 96.12 441 PHE A C 1
ATOM 3477 O O . PHE A 1 441 ? 13.488 -20.670 -19.118 1.00 96.12 441 PHE A O 1
ATOM 3484 N N . LEU A 1 442 ? 14.138 -19.155 -20.643 1.00 97.06 442 LEU A N 1
ATOM 3485 C CA . LEU A 1 442 ? 14.614 -20.150 -21.602 1.00 97.06 442 LEU A CA 1
ATOM 3486 C C . LEU A 1 442 ? 15.806 -20.935 -21.026 1.00 97.06 442 LEU A C 1
ATOM 3488 O O . LEU A 1 442 ? 16.679 -20.320 -20.402 1.00 97.06 442 LEU A O 1
ATOM 3492 N N . PRO A 1 443 ? 15.900 -22.261 -21.251 1.00 96.31 443 PRO A N 1
ATOM 3493 C CA . PRO A 1 443 ? 16.950 -23.097 -20.666 1.00 96.31 443 PRO A CA 1
ATOM 3494 C C . PRO A 1 443 ? 18.371 -22.573 -20.905 1.00 96.31 443 PRO A C 1
ATOM 3496 O O . PRO A 1 443 ? 19.197 -22.586 -19.995 1.00 96.31 443 PRO A O 1
ATOM 3499 N N . GLU A 1 444 ? 18.654 -22.058 -22.101 1.00 96.50 444 GLU A N 1
ATOM 3500 C CA . GLU A 1 444 ? 19.946 -21.477 -22.451 1.00 96.50 444 GLU A CA 1
ATOM 3501 C C . GLU A 1 444 ? 20.276 -20.218 -21.640 1.00 96.50 444 GLU A C 1
ATOM 3503 O O . GLU A 1 444 ? 21.442 -19.989 -21.337 1.00 96.50 444 GLU A O 1
ATOM 3508 N N . ASN A 1 445 ? 19.281 -19.406 -21.270 1.00 96.69 445 ASN A N 1
ATOM 3509 C CA . ASN A 1 445 ? 19.470 -18.191 -20.474 1.00 96.69 445 ASN A CA 1
ATOM 3510 C C . ASN A 1 445 ? 19.527 -18.498 -18.979 1.00 96.69 445 ASN A C 1
ATOM 3512 O O . ASN A 1 445 ? 20.349 -17.919 -18.275 1.00 96.69 445 ASN A O 1
ATOM 3516 N N . VAL A 1 446 ? 18.750 -19.474 -18.506 1.00 96.19 446 VAL A N 1
ATOM 3517 C CA . VAL A 1 446 ? 18.873 -19.994 -17.137 1.00 96.19 446 VAL A CA 1
ATOM 3518 C C . VAL A 1 446 ? 20.269 -20.581 -16.908 1.00 96.19 446 VAL A C 1
ATOM 3520 O O . VAL A 1 446 ? 20.878 -20.331 -15.871 1.00 96.19 446 VAL A O 1
ATOM 3523 N N . ALA A 1 447 ? 20.825 -21.288 -17.897 1.00 95.94 447 ALA A N 1
ATOM 3524 C CA . ALA A 1 447 ? 22.178 -21.843 -17.835 1.00 95.94 447 ALA A CA 1
ATOM 3525 C C . ALA A 1 447 ? 23.299 -20.782 -17.815 1.00 95.94 447 ALA A C 1
ATOM 3527 O O . ALA A 1 447 ? 24.445 -21.126 -17.533 1.00 95.94 447 ALA A O 1
ATOM 3528 N N . ARG A 1 448 ? 22.994 -19.508 -18.110 1.00 95.69 448 ARG A N 1
ATOM 3529 C CA . ARG A 1 448 ? 23.954 -18.391 -18.025 1.00 95.69 448 ARG A CA 1
ATOM 3530 C C . ARG A 1 448 ? 24.071 -17.805 -16.623 1.00 95.69 448 ARG A C 1
ATOM 3532 O O . ARG A 1 448 ? 24.993 -17.032 -16.383 1.00 95.69 448 ARG A O 1
ATOM 3539 N N . LEU A 1 449 ? 23.154 -18.133 -15.714 1.00 95.31 449 LEU A N 1
ATOM 3540 C CA . LEU A 1 449 ? 23.254 -17.687 -14.329 1.00 95.31 449 LEU A CA 1
ATOM 3541 C C . LEU A 1 449 ? 24.530 -18.235 -13.693 1.00 95.31 449 LEU A C 1
ATOM 3543 O O . LEU A 1 449 ? 24.894 -19.396 -13.891 1.00 95.31 449 LEU A O 1
ATOM 3547 N N . SER A 1 450 ? 25.191 -17.405 -12.892 1.00 93.69 450 SER A N 1
ATOM 3548 C CA . SER A 1 450 ? 26.346 -17.862 -12.129 1.00 93.69 450 SER A CA 1
ATOM 3549 C C . SER A 1 450 ? 25.938 -18.865 -11.054 1.00 93.69 450 SER A C 1
ATOM 3551 O O . SER A 1 450 ? 24.779 -18.934 -10.640 1.00 93.69 450 SER A O 1
ATOM 3553 N N . GLU A 1 451 ? 26.912 -19.602 -10.520 1.00 89.69 451 GLU A N 1
ATOM 3554 C CA . GLU A 1 451 ? 26.683 -20.491 -9.377 1.00 89.69 451 GLU A CA 1
ATOM 3555 C C . GLU A 1 451 ? 26.040 -19.739 -8.197 1.00 89.69 451 GLU A C 1
ATOM 3557 O O . GLU A 1 451 ? 25.077 -20.226 -7.598 1.00 89.69 451 GLU A O 1
ATOM 3562 N N . THR A 1 452 ? 26.495 -18.503 -7.942 1.00 87.25 452 THR A N 1
ATOM 3563 C CA . THR A 1 452 ? 25.952 -17.614 -6.906 1.00 87.25 452 THR A CA 1
ATOM 3564 C C . THR A 1 452 ? 24.466 -17.328 -7.113 1.00 87.25 452 THR A C 1
ATOM 3566 O O . THR A 1 452 ? 23.706 -17.318 -6.148 1.00 87.25 452 THR A O 1
ATOM 3569 N N . PHE A 1 453 ? 24.038 -17.106 -8.357 1.00 91.62 453 PHE A N 1
ATOM 3570 C CA . PHE A 1 453 ? 22.687 -16.655 -8.694 1.00 91.62 453 PHE A CA 1
ATOM 3571 C C . PHE A 1 453 ? 21.817 -17.723 -9.360 1.00 91.62 453 PHE A C 1
ATOM 3573 O O . PHE A 1 453 ? 20.729 -17.411 -9.835 1.00 91.62 453 PHE A O 1
ATOM 3580 N N . SER A 1 454 ? 22.226 -18.989 -9.313 1.00 91.12 454 SER A N 1
ATOM 3581 C CA . SER A 1 454 ? 21.484 -20.142 -9.849 1.00 91.12 454 SER A CA 1
ATOM 3582 C C . SER A 1 454 ? 20.019 -20.220 -9.384 1.00 91.12 454 SER A C 1
ATOM 3584 O O . SER A 1 454 ? 19.161 -20.730 -10.098 1.00 91.12 454 SER A O 1
ATOM 3586 N N . ARG A 1 455 ? 19.712 -19.659 -8.206 1.00 90.31 455 ARG A N 1
ATOM 3587 C CA . ARG A 1 455 ? 18.368 -19.617 -7.601 1.00 90.31 455 ARG A CA 1
ATOM 3588 C C . ARG A 1 455 ? 17.650 -18.269 -7.758 1.00 90.31 455 ARG A C 1
ATOM 3590 O O . ARG A 1 455 ? 16.607 -18.056 -7.142 1.00 90.31 455 ARG A O 1
ATOM 3597 N N . ALA A 1 456 ? 18.174 -17.341 -8.561 1.00 91.56 456 ALA A N 1
ATOM 3598 C CA . ALA A 1 456 ? 17.657 -15.971 -8.676 1.00 91.56 456 ALA A CA 1
ATOM 3599 C C . ALA A 1 456 ? 16.221 -15.874 -9.225 1.00 91.56 456 ALA A C 1
ATOM 3601 O O . ALA A 1 456 ? 15.556 -14.860 -9.018 1.00 91.56 456 ALA A O 1
ATOM 3602 N N . TYR A 1 457 ? 15.735 -16.921 -9.893 1.00 92.69 457 TYR A N 1
ATOM 3603 C CA . TYR A 1 457 ? 14.371 -17.000 -10.428 1.00 92.69 457 TYR A CA 1
ATOM 3604 C C . TYR A 1 457 ? 13.397 -17.790 -9.553 1.00 92.69 457 TYR A C 1
ATOM 3606 O O . TYR A 1 457 ? 12.218 -17.892 -9.889 1.00 92.69 457 TYR A O 1
ATOM 3614 N N . GLU A 1 458 ? 13.860 -18.352 -8.437 1.00 90.94 458 GLU A N 1
ATOM 3615 C CA . GLU A 1 458 ? 12.969 -19.015 -7.492 1.00 90.94 458 GLU A CA 1
ATOM 3616 C C . GLU A 1 458 ? 12.072 -18.016 -6.746 1.00 90.94 458 GLU A C 1
ATOM 3618 O O . GLU A 1 458 ? 12.378 -16.832 -6.607 1.00 90.94 458 GLU A O 1
ATOM 3623 N N . VAL A 1 459 ? 10.966 -18.539 -6.213 1.00 87.12 459 VAL A N 1
ATOM 3624 C CA . VAL A 1 459 ? 10.085 -17.822 -5.283 1.00 87.12 459 VAL A CA 1
ATOM 3625 C C . VAL A 1 459 ? 10.870 -17.446 -4.024 1.00 87.12 459 VAL A C 1
ATOM 3627 O O . VAL A 1 459 ? 11.617 -18.278 -3.497 1.00 87.12 459 VAL A O 1
ATOM 3630 N N . LEU A 1 460 ? 10.676 -16.226 -3.516 1.00 86.44 460 LEU A N 1
ATOM 3631 C CA . LEU A 1 460 ? 11.303 -15.792 -2.267 1.00 86.44 460 LEU A CA 1
ATOM 3632 C C . LEU A 1 460 ? 10.810 -16.670 -1.108 1.00 86.44 460 LEU A C 1
ATOM 3634 O O . LEU A 1 460 ? 9.628 -17.005 -1.030 1.00 86.44 460 LEU A O 1
ATOM 3638 N N . ASP A 1 461 ? 11.677 -17.008 -0.155 1.00 84.31 461 ASP A N 1
ATOM 3639 C CA . ASP A 1 461 ? 11.284 -17.896 0.951 1.00 84.31 461 ASP A CA 1
ATOM 3640 C C . ASP A 1 461 ? 10.162 -17.291 1.817 1.00 84.31 461 ASP A C 1
ATOM 3642 O O . ASP A 1 461 ? 9.286 -18.010 2.294 1.00 84.31 461 ASP A O 1
ATOM 3646 N N . VAL A 1 462 ? 10.108 -15.957 1.935 1.00 81.69 462 VAL A N 1
ATOM 3647 C CA . VAL A 1 462 ? 8.987 -15.258 2.588 1.00 81.69 462 VAL A CA 1
ATOM 3648 C C . VAL A 1 462 ? 7.654 -15.514 1.874 1.00 81.69 462 VAL A C 1
ATOM 3650 O O . VAL A 1 462 ? 6.638 -15.716 2.537 1.00 81.69 462 VAL A O 1
ATOM 3653 N N . GLU A 1 463 ? 7.652 -15.562 0.541 1.00 83.31 463 GLU A N 1
ATOM 3654 C CA . GLU A 1 463 ? 6.461 -15.840 -0.267 1.00 83.31 463 GLU A CA 1
ATOM 3655 C C . GLU A 1 463 ? 6.086 -17.323 -0.203 1.00 83.31 463 GLU A C 1
ATOM 3657 O O . GLU A 1 463 ? 4.904 -17.641 -0.085 1.00 83.31 463 GLU A O 1
ATOM 3662 N N . LYS A 1 464 ? 7.071 -18.234 -0.204 1.00 87.12 464 LYS A N 1
ATOM 3663 C CA . LYS A 1 464 ? 6.832 -19.674 0.002 1.00 87.12 464 LYS A CA 1
ATOM 3664 C C . LYS A 1 464 ? 6.141 -19.922 1.338 1.00 87.12 464 LYS A C 1
ATOM 3666 O O . LYS A 1 464 ? 5.105 -20.576 1.378 1.00 87.12 464 LYS A O 1
ATOM 3671 N N . ASN A 1 465 ? 6.673 -19.345 2.412 1.00 85.38 465 ASN A N 1
ATOM 3672 C CA . ASN A 1 465 ? 6.094 -19.459 3.747 1.00 85.38 465 ASN A CA 1
ATOM 3673 C C . ASN A 1 465 ? 4.676 -18.872 3.799 1.00 85.38 465 ASN A C 1
ATOM 3675 O O . ASN A 1 465 ? 3.790 -19.486 4.384 1.00 85.38 465 ASN A O 1
ATOM 3679 N N . LEU A 1 466 ? 4.431 -17.735 3.133 1.00 83.50 466 LEU A N 1
ATOM 3680 C CA . LEU A 1 466 ? 3.091 -17.149 3.040 1.00 83.50 466 LEU A CA 1
ATOM 3681 C C . LEU A 1 466 ? 2.101 -18.083 2.325 1.00 83.50 466 LEU A C 1
ATOM 3683 O O . LEU A 1 466 ? 0.983 -18.261 2.798 1.00 83.50 466 LEU A O 1
ATOM 3687 N N . ILE A 1 467 ? 2.505 -18.698 1.210 1.00 84.25 467 ILE A N 1
ATOM 3688 C CA . ILE A 1 467 ? 1.671 -19.650 0.457 1.00 84.25 467 ILE A CA 1
ATOM 3689 C C . ILE A 1 467 ? 1.391 -20.909 1.287 1.00 84.25 467 ILE A C 1
ATOM 3691 O O . ILE A 1 467 ? 0.275 -21.422 1.275 1.00 84.25 467 ILE A O 1
ATOM 3695 N N . LEU A 1 468 ? 2.388 -21.387 2.030 1.00 86.94 468 LEU A N 1
ATOM 3696 C CA . LEU A 1 468 ? 2.284 -22.571 2.882 1.00 86.94 468 LEU A CA 1
ATOM 3697 C C . LEU A 1 468 ? 1.623 -22.291 4.241 1.00 86.94 468 LEU A C 1
ATOM 3699 O O . LEU A 1 468 ? 1.478 -23.214 5.036 1.00 86.94 468 LEU A O 1
ATOM 3703 N N . SER A 1 469 ? 1.210 -21.046 4.511 1.00 82.88 469 SER A N 1
ATOM 3704 C CA . SER A 1 469 ? 0.667 -20.615 5.809 1.00 82.88 469 SER A CA 1
ATOM 3705 C C . SER A 1 469 ? 1.602 -20.912 6.992 1.00 82.88 469 SER A C 1
ATOM 3707 O O . SER A 1 469 ? 1.147 -21.183 8.098 1.00 82.88 469 SER A O 1
ATOM 3709 N N . ILE A 1 470 ? 2.915 -20.857 6.753 1.00 82.25 470 ILE A N 1
ATOM 3710 C CA . ILE A 1 470 ? 3.946 -21.015 7.780 1.00 82.25 470 ILE A CA 1
ATOM 3711 C C . ILE A 1 470 ? 4.197 -19.650 8.421 1.00 82.25 470 ILE A C 1
ATOM 3713 O O . ILE A 1 470 ? 4.511 -18.673 7.729 1.00 82.25 470 ILE A O 1
ATOM 3717 N N . SER A 1 471 ? 4.072 -19.595 9.747 1.00 76.25 471 SER A N 1
ATOM 3718 C CA . SER A 1 471 ? 4.324 -18.396 10.542 1.00 76.25 471 SER A CA 1
ATOM 3719 C C . SER A 1 471 ? 5.754 -17.883 10.311 1.00 76.25 471 SER A C 1
ATOM 3721 O O . SER A 1 471 ? 6.722 -18.643 10.261 1.00 76.25 471 SER A O 1
ATOM 3723 N N . GLN A 1 472 ? 5.895 -16.572 10.107 1.00 71.38 472 GLN A N 1
ATOM 3724 C CA . GLN A 1 472 ? 7.196 -15.959 9.827 1.00 71.38 472 GLN A CA 1
ATOM 3725 C C . GLN A 1 472 ? 7.978 -15.771 11.131 1.00 71.38 472 GLN A C 1
ATOM 3727 O O . GLN A 1 472 ? 7.385 -15.299 12.101 1.00 71.38 472 GLN A O 1
ATOM 3732 N N . PRO A 1 473 ? 9.297 -16.039 11.147 1.00 67.31 473 PRO A N 1
ATOM 3733 C CA . PRO A 1 473 ? 10.107 -15.884 12.350 1.00 67.31 473 PRO A CA 1
ATOM 3734 C C . PRO A 1 473 ? 10.073 -14.445 12.865 1.00 67.31 473 PRO A C 1
ATOM 3736 O O . PRO A 1 473 ? 10.124 -13.487 12.079 1.00 67.31 473 PRO A O 1
ATOM 3739 N N . THR A 1 474 ? 10.051 -14.283 14.188 1.00 60.06 474 THR A N 1
ATOM 3740 C CA . THR A 1 474 ? 10.205 -12.964 14.805 1.00 60.06 474 THR A CA 1
ATOM 3741 C C . THR A 1 474 ? 11.627 -12.470 14.630 1.00 60.06 474 THR A C 1
ATOM 3743 O O . THR A 1 474 ? 12.553 -12.900 15.311 1.00 60.06 474 THR A O 1
ATOM 3746 N N . VAL A 1 475 ? 11.813 -11.562 13.684 1.00 57.25 475 VAL A N 1
ATOM 3747 C CA . VAL A 1 475 ? 13.109 -10.945 13.430 1.00 57.25 475 VAL A CA 1
ATOM 3748 C C . VAL A 1 475 ? 13.178 -9.634 14.202 1.00 57.25 475 VAL A C 1
ATOM 3750 O O . VAL A 1 475 ? 12.353 -8.749 13.961 1.00 57.25 475 VAL A O 1
ATOM 3753 N N . ASP A 1 476 ? 14.167 -9.486 15.088 1.00 54.12 476 ASP A N 1
ATOM 3754 C CA . ASP A 1 476 ? 14.473 -8.183 15.677 1.00 54.12 476 ASP A CA 1
ATOM 3755 C C . ASP A 1 476 ? 14.904 -7.224 14.554 1.00 54.12 476 ASP A C 1
ATOM 3757 O O . ASP A 1 476 ? 15.882 -7.439 13.827 1.00 54.12 476 ASP A O 1
ATOM 3761 N N . VAL A 1 477 ? 14.081 -6.199 14.343 1.00 52.53 477 VAL A N 1
ATOM 3762 C CA . VAL A 1 477 ? 14.143 -5.284 13.194 1.00 52.53 477 VAL A CA 1
ATOM 3763 C C . VAL A 1 477 ? 15.354 -4.348 13.300 1.00 52.53 477 VAL A C 1
ATOM 3765 O O . VAL A 1 477 ? 15.743 -3.740 12.299 1.00 52.53 477 VAL A O 1
ATOM 3768 N N . TYR A 1 478 ? 15.959 -4.256 14.488 1.00 47.69 478 TYR A N 1
ATOM 3769 C CA . TYR A 1 478 ? 17.062 -3.349 14.775 1.00 47.69 478 TYR A CA 1
ATOM 3770 C C . TYR A 1 478 ? 18.388 -3.788 14.122 1.00 47.69 478 TYR A C 1
ATOM 3772 O O . TYR A 1 478 ? 19.020 -2.970 13.461 1.00 47.69 478 TYR A O 1
ATOM 3780 N N . ASP A 1 479 ? 18.734 -5.081 14.183 1.00 49.03 479 ASP A N 1
ATOM 3781 C CA . ASP A 1 479 ? 20.032 -5.605 13.706 1.00 49.03 479 ASP A CA 1
ATOM 3782 C C . ASP A 1 479 ? 19.959 -6.414 12.399 1.00 49.03 479 ASP A C 1
ATOM 3784 O O . ASP A 1 479 ? 20.985 -6.843 11.865 1.00 49.03 479 ASP A O 1
ATOM 3788 N N . THR A 1 480 ? 18.762 -6.641 11.847 1.00 53.12 480 THR A N 1
ATOM 3789 C CA . THR A 1 480 ? 18.635 -7.517 10.674 1.00 53.12 480 THR A CA 1
ATOM 3790 C C . THR A 1 480 ? 18.697 -6.730 9.363 1.00 53.12 480 THR A C 1
ATOM 3792 O O . THR A 1 480 ? 17.865 -5.838 9.144 1.00 53.12 480 THR A O 1
ATOM 3795 N N . PRO A 1 481 ? 19.621 -7.072 8.440 1.00 58.72 481 PRO A N 1
ATOM 3796 C CA . PRO A 1 481 ? 19.669 -6.441 7.131 1.00 58.72 481 PRO A CA 1
ATOM 3797 C C . PRO A 1 481 ? 18.381 -6.725 6.348 1.00 58.72 481 PRO A C 1
ATOM 3799 O O . PRO A 1 481 ? 17.764 -7.782 6.467 1.00 58.72 481 PRO A O 1
ATOM 3802 N N . VAL A 1 482 ? 17.972 -5.761 5.518 1.00 57.69 482 VAL A N 1
ATOM 3803 C CA . VAL A 1 482 ? 16.731 -5.826 4.719 1.00 57.69 482 VAL A CA 1
ATOM 3804 C C . VAL A 1 482 ? 16.690 -7.039 3.785 1.00 57.69 482 VAL A C 1
ATOM 3806 O O . VAL A 1 482 ? 15.613 -7.576 3.550 1.00 57.69 482 VAL A O 1
ATOM 3809 N N . TYR A 1 483 ? 17.845 -7.440 3.260 1.00 60.5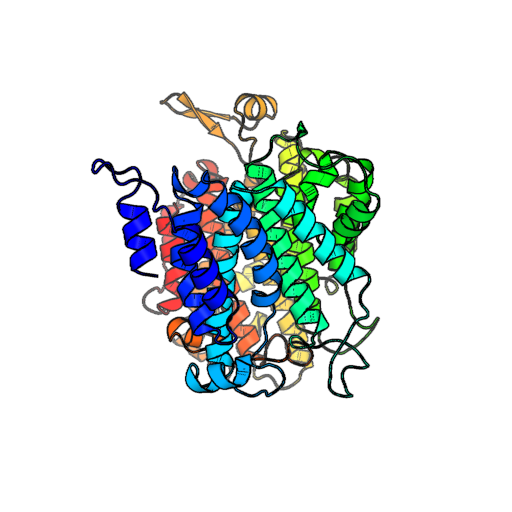0 483 TYR A N 1
ATOM 3810 C CA . TYR A 1 483 ? 18.036 -8.684 2.524 1.00 60.50 483 TYR A CA 1
ATOM 3811 C C . TYR A 1 483 ? 19.107 -9.486 3.248 1.00 60.50 483 TYR A C 1
ATOM 3813 O O . TYR A 1 483 ? 20.152 -8.933 3.597 1.00 60.50 483 TYR A O 1
ATOM 3821 N N . LYS A 1 484 ? 18.853 -10.776 3.457 1.00 67.19 484 LYS A N 1
ATOM 3822 C CA . LYS A 1 484 ? 19.768 -11.687 4.148 1.00 67.19 484 LYS A CA 1
ATOM 3823 C C . LYS A 1 484 ? 20.917 -12.135 3.243 1.00 67.19 484 LYS A C 1
ATOM 3825 O O . LYS A 1 484 ? 21.948 -12.561 3.750 1.00 67.19 484 LYS A O 1
ATOM 3830 N N . SER A 1 485 ? 20.758 -12.031 1.919 1.00 78.19 485 SER A N 1
ATOM 3831 C CA . SER A 1 485 ? 21.781 -12.403 0.932 1.00 78.19 485 SER A CA 1
ATOM 3832 C C . SER A 1 485 ? 21.699 -11.584 -0.366 1.00 78.19 485 SER A C 1
ATOM 3834 O O . SER A 1 485 ? 20.662 -10.993 -0.682 1.00 78.19 485 SER A O 1
ATOM 3836 N N . SER A 1 486 ? 22.783 -11.580 -1.154 1.00 82.31 486 SER A N 1
ATOM 3837 C CA . SER A 1 486 ? 22.798 -11.009 -2.513 1.00 82.31 486 SER A CA 1
ATOM 3838 C C . SER A 1 486 ? 21.813 -11.716 -3.450 1.00 82.31 486 SER A C 1
ATOM 3840 O O . SER A 1 486 ? 21.205 -11.071 -4.304 1.00 82.31 486 SER A O 1
ATOM 3842 N N . VAL A 1 487 ? 21.591 -13.021 -3.252 1.00 86.75 487 VAL A N 1
ATOM 3843 C CA . VAL A 1 487 ? 20.618 -13.814 -4.021 1.00 86.75 487 VAL A CA 1
ATOM 3844 C C . VAL A 1 487 ? 19.197 -13.334 -3.755 1.00 86.75 487 VAL A C 1
ATOM 3846 O O . VAL A 1 487 ? 18.471 -13.050 -4.699 1.00 86.75 487 VAL A O 1
ATOM 3849 N N . GLU A 1 488 ? 18.820 -13.153 -2.487 1.00 85.62 488 GLU A N 1
ATOM 3850 C CA . GLU A 1 488 ? 17.492 -12.650 -2.108 1.00 85.62 488 GLU A CA 1
ATOM 3851 C C . GLU A 1 488 ? 17.242 -11.238 -2.662 1.00 85.62 488 GLU A C 1
ATOM 3853 O O . GLU A 1 488 ? 16.152 -10.922 -3.143 1.00 85.62 488 GLU A O 1
ATOM 3858 N N . ARG A 1 489 ? 18.277 -10.386 -2.667 1.00 85.38 489 ARG A N 1
ATOM 3859 C CA . ARG A 1 489 ? 18.214 -9.054 -3.283 1.00 85.38 489 ARG A CA 1
ATOM 3860 C C . ARG A 1 489 ? 17.949 -9.139 -4.787 1.00 85.38 489 ARG A C 1
ATOM 3862 O O . ARG A 1 489 ? 17.141 -8.366 -5.302 1.00 85.38 489 ARG A O 1
ATOM 3869 N N . LEU A 1 490 ? 18.622 -10.055 -5.485 1.00 90.19 490 LEU A N 1
ATOM 3870 C CA . LEU A 1 490 ? 18.451 -10.248 -6.923 1.00 90.19 490 LEU A CA 1
ATOM 3871 C C . LEU A 1 490 ? 17.089 -10.886 -7.260 1.00 90.19 490 LEU A C 1
ATOM 3873 O O . LEU A 1 490 ? 16.433 -10.436 -8.197 1.00 90.19 490 LEU A O 1
ATOM 3877 N N . GLN A 1 491 ? 16.612 -11.838 -6.453 1.00 91.44 491 GLN A N 1
ATOM 3878 C CA . GLN A 1 491 ? 15.255 -12.392 -6.544 1.00 91.44 491 GLN A CA 1
ATOM 3879 C C . GLN A 1 491 ? 14.198 -11.292 -6.407 1.00 91.44 491 GLN A C 1
ATOM 3881 O O . GLN A 1 491 ? 13.312 -11.170 -7.251 1.00 91.44 491 GLN A O 1
ATOM 3886 N N . GLY A 1 492 ? 14.317 -10.443 -5.379 1.00 89.50 492 GLY A N 1
ATOM 3887 C CA . GLY A 1 492 ? 13.416 -9.308 -5.173 1.00 89.50 492 GLY A CA 1
ATOM 3888 C C . GLY A 1 492 ? 13.448 -8.306 -6.330 1.00 89.50 492 GLY A C 1
ATOM 3889 O O . GLY A 1 492 ? 12.405 -7.781 -6.715 1.00 89.50 492 GLY A O 1
ATOM 3890 N N . PHE A 1 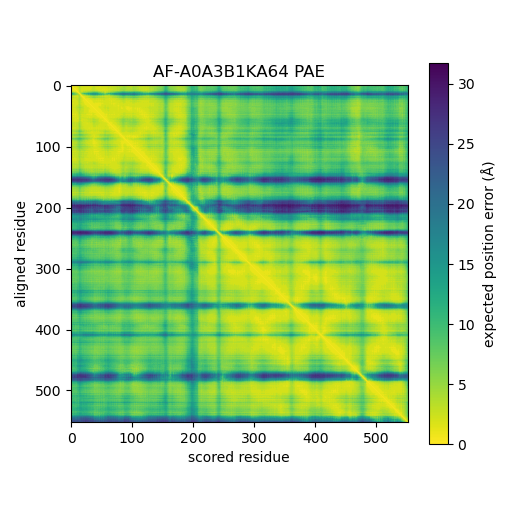493 ? 14.623 -8.076 -6.923 1.00 93.31 493 PHE A N 1
ATOM 3891 C CA . PHE A 1 493 ? 14.786 -7.237 -8.111 1.00 93.31 493 PHE A CA 1
ATOM 3892 C C . PHE A 1 493 ? 14.053 -7.808 -9.332 1.00 93.31 493 PHE A C 1
ATOM 3894 O O . PHE A 1 493 ? 13.227 -7.103 -9.910 1.00 93.31 493 PHE A O 1
ATOM 3901 N N . PHE A 1 494 ? 14.294 -9.073 -9.697 1.00 94.31 494 PHE A N 1
ATOM 3902 C CA . PHE A 1 494 ? 13.593 -9.708 -10.819 1.00 94.31 494 PHE A CA 1
ATOM 3903 C C . PHE A 1 494 ? 12.086 -9.766 -10.578 1.00 94.31 494 PHE A C 1
ATOM 3905 O O . PHE A 1 494 ? 11.311 -9.475 -11.485 1.00 94.31 494 PHE A O 1
ATOM 3912 N N . CYS A 1 495 ? 11.676 -10.075 -9.345 1.00 91.19 495 CYS A N 1
ATOM 3913 C CA . CYS A 1 495 ? 10.275 -10.112 -8.953 1.00 91.19 495 CYS A CA 1
ATOM 3914 C C . CYS A 1 495 ? 9.586 -8.770 -9.180 1.00 91.19 495 CYS A C 1
ATOM 3916 O O . CYS A 1 495 ? 8.593 -8.690 -9.897 1.00 91.19 495 CYS A O 1
ATOM 3918 N N . ALA A 1 496 ? 10.145 -7.708 -8.601 1.00 90.94 496 ALA A N 1
ATOM 3919 C CA . ALA A 1 496 ? 9.563 -6.385 -8.703 1.00 90.94 496 ALA A CA 1
ATOM 3920 C C . ALA A 1 496 ? 9.584 -5.868 -10.144 1.00 90.94 496 ALA A C 1
ATOM 3922 O O . ALA A 1 496 ? 8.612 -5.253 -10.572 1.00 90.94 496 ALA A O 1
ATOM 3923 N N . LEU A 1 497 ? 10.657 -6.094 -10.905 1.00 93.56 497 LEU A N 1
ATOM 3924 C CA . LEU A 1 497 ? 10.711 -5.647 -12.295 1.00 93.56 497 LEU A CA 1
ATOM 3925 C C . LEU A 1 497 ? 9.675 -6.342 -13.166 1.00 93.56 497 LEU A C 1
ATOM 3927 O O . LEU A 1 497 ? 8.973 -5.656 -13.903 1.00 93.56 497 LEU A O 1
ATOM 3931 N N . TYR A 1 498 ? 9.556 -7.666 -13.048 1.00 93.25 498 TYR A N 1
ATOM 3932 C CA . TYR A 1 498 ? 8.573 -8.432 -13.803 1.00 93.25 498 TYR A CA 1
ATOM 3933 C C . TYR A 1 498 ? 7.167 -7.894 -13.528 1.00 93.25 498 TYR A C 1
ATOM 3935 O O . TYR A 1 498 ? 6.505 -7.398 -14.438 1.00 93.25 498 TYR A O 1
ATOM 3943 N N . ASP A 1 499 ? 6.751 -7.868 -12.262 1.00 91.56 499 ASP A N 1
ATOM 3944 C CA . ASP A 1 499 ? 5.401 -7.451 -11.880 1.00 91.56 499 ASP A CA 1
ATOM 3945 C C . ASP A 1 499 ? 5.108 -6.001 -12.302 1.00 91.56 499 ASP A C 1
ATOM 3947 O O . ASP A 1 499 ? 4.051 -5.709 -12.867 1.00 91.56 499 ASP A O 1
ATOM 3951 N N . ASN A 1 500 ? 6.057 -5.083 -12.087 1.00 93.69 500 ASN A N 1
ATOM 3952 C CA . ASN A 1 500 ? 5.854 -3.672 -12.412 1.00 93.69 500 ASN A CA 1
ATOM 3953 C C . ASN A 1 500 ? 5.832 -3.403 -13.922 1.00 93.69 500 ASN A C 1
ATOM 3955 O O . ASN A 1 500 ? 5.057 -2.553 -14.354 1.00 93.69 500 ASN A O 1
ATOM 3959 N N . SER A 1 501 ? 6.604 -4.130 -14.737 1.00 94.81 501 SER A N 1
ATOM 3960 C CA . SER A 1 501 ? 6.531 -4.018 -16.201 1.00 94.81 501 SER A CA 1
ATOM 3961 C C . SER A 1 501 ? 5.153 -4.406 -16.734 1.00 94.81 501 SER A C 1
ATOM 3963 O O . SER A 1 501 ? 4.592 -3.694 -17.567 1.00 94.81 501 SER A O 1
ATOM 3965 N N . TYR A 1 502 ? 4.568 -5.478 -16.199 1.00 93.12 502 TYR A N 1
ATOM 3966 C CA . TYR A 1 502 ? 3.195 -5.857 -16.518 1.00 93.12 502 TYR A CA 1
ATOM 3967 C C . TYR A 1 502 ? 2.202 -4.793 -16.035 1.00 93.12 502 TYR A C 1
ATOM 3969 O O . TYR A 1 502 ? 1.354 -4.363 -16.819 1.00 93.12 502 TYR A O 1
ATOM 3977 N N . HIS A 1 503 ? 2.332 -4.301 -14.795 1.00 92.94 503 HIS A N 1
ATOM 3978 C CA . HIS A 1 503 ? 1.458 -3.246 -14.265 1.00 92.94 503 HIS A CA 1
ATOM 3979 C C . HIS A 1 503 ? 1.464 -1.971 -15.111 1.00 92.94 503 HIS A C 1
ATOM 3981 O O . HIS A 1 503 ? 0.412 -1.347 -15.237 1.00 92.94 503 HIS A O 1
ATOM 3987 N N . ILE A 1 504 ? 2.598 -1.599 -15.717 1.00 94.94 504 ILE A N 1
ATOM 3988 C CA . ILE A 1 504 ? 2.647 -0.462 -16.645 1.00 94.94 504 ILE A CA 1
ATOM 3989 C C . ILE A 1 504 ? 1.686 -0.697 -17.811 1.00 94.94 504 ILE A C 1
ATOM 3991 O O . ILE A 1 504 ? 0.843 0.157 -18.054 1.00 94.94 504 ILE A O 1
ATOM 3995 N N . ILE A 1 505 ? 1.748 -1.858 -18.472 1.00 93.25 505 ILE A N 1
ATOM 3996 C CA . ILE A 1 505 ? 0.855 -2.188 -19.596 1.00 93.25 505 ILE A CA 1
ATOM 3997 C C . ILE A 1 505 ? -0.617 -2.170 -19.166 1.00 93.25 505 ILE A C 1
ATOM 3999 O O . ILE A 1 505 ? -1.451 -1.587 -19.859 1.00 93.25 505 ILE A O 1
ATOM 4003 N N . GLY A 1 506 ? -0.934 -2.755 -18.007 1.00 91.12 506 GLY A N 1
ATOM 4004 C CA . GLY A 1 506 ? -2.296 -2.744 -17.465 1.00 91.12 506 GLY A CA 1
ATOM 4005 C C . GLY A 1 506 ? -2.824 -1.329 -17.229 1.00 91.12 506 GLY A C 1
ATOM 4006 O O . GLY A 1 506 ? -3.916 -0.978 -17.674 1.00 91.12 506 GLY A O 1
ATOM 4007 N N . HIS A 1 507 ? -2.022 -0.481 -16.583 1.00 93.19 507 HIS A N 1
ATOM 4008 C CA . HIS A 1 507 ? -2.400 0.906 -16.338 1.00 93.19 507 HIS A CA 1
ATOM 4009 C C . HIS A 1 507 ? -2.434 1.746 -17.618 1.00 93.19 507 HIS A C 1
ATOM 4011 O O . HIS A 1 507 ? -3.324 2.585 -17.731 1.00 93.19 507 HIS A O 1
ATOM 4017 N N . SER A 1 508 ? -1.556 1.504 -18.598 1.00 94.00 508 SER A N 1
ATOM 4018 C CA . SER A 1 508 ? -1.561 2.204 -19.890 1.00 94.00 508 SER A CA 1
ATOM 4019 C C . SER A 1 508 ? -2.900 2.077 -20.612 1.00 94.00 508 SER A C 1
ATOM 4021 O O . SER A 1 508 ? -3.389 3.080 -21.125 1.00 94.00 508 SER A O 1
ATOM 4023 N N . GLY A 1 509 ? -3.537 0.900 -20.587 1.00 91.69 509 GLY A N 1
ATOM 4024 C CA . GLY A 1 509 ? -4.873 0.715 -21.165 1.00 91.69 509 GLY A CA 1
ATOM 4025 C C . GLY A 1 509 ? -5.922 1.631 -20.526 1.00 91.69 509 GLY A C 1
ATOM 4026 O O . GLY A 1 509 ? -6.609 2.379 -21.219 1.00 91.69 509 GLY A O 1
ATOM 4027 N N . THR A 1 510 ? -5.993 1.644 -19.192 1.00 90.56 510 THR A N 1
ATOM 4028 C CA . THR A 1 510 ? -6.964 2.479 -18.457 1.00 90.56 510 THR A CA 1
ATOM 4029 C C . THR A 1 510 ? -6.658 3.979 -18.509 1.00 90.56 510 THR A C 1
ATOM 4031 O O . THR A 1 510 ? -7.579 4.791 -18.575 1.00 90.56 510 THR A O 1
ATOM 4034 N N . ALA A 1 511 ? -5.377 4.354 -18.483 1.00 93.69 511 ALA A N 1
ATOM 4035 C CA . ALA A 1 511 ? -4.938 5.740 -18.374 1.00 93.69 511 ALA A CA 1
ATOM 4036 C C . ALA A 1 511 ? -4.935 6.464 -19.722 1.00 93.69 511 ALA A C 1
ATOM 4038 O O . ALA A 1 511 ? -5.252 7.648 -19.763 1.00 93.69 511 ALA A O 1
ATOM 4039 N N . LEU A 1 512 ? -4.567 5.779 -20.808 1.00 95.12 512 LEU A N 1
ATOM 4040 C CA . LEU A 1 512 ? -4.451 6.371 -22.146 1.00 95.12 512 LEU A CA 1
ATOM 4041 C C . LEU A 1 512 ? -5.653 6.046 -23.043 1.00 95.12 512 LEU A C 1
ATOM 4043 O O . LEU A 1 512 ? -5.855 6.717 -24.050 1.00 95.12 512 LEU A O 1
ATOM 4047 N N . GLN A 1 513 ? -6.455 5.036 -22.689 1.00 92.25 513 GLN A N 1
ATOM 4048 C CA . GLN A 1 513 ? -7.669 4.648 -23.409 1.00 92.25 513 GLN A CA 1
ATOM 4049 C C . GLN A 1 513 ? -7.421 4.501 -24.921 1.00 92.25 513 GLN A C 1
ATOM 4051 O O . GLN A 1 513 ? -6.598 3.682 -25.337 1.00 92.25 513 GLN A O 1
ATOM 4056 N N . GLN A 1 514 ? -8.124 5.275 -25.752 1.00 92.19 514 GLN A N 1
ATOM 4057 C CA . GLN A 1 514 ? -8.048 5.197 -27.209 1.00 92.19 514 GLN A CA 1
ATOM 4058 C C . GLN A 1 514 ? -6.610 5.380 -27.696 1.00 92.19 514 GLN A C 1
ATOM 4060 O O . GLN A 1 514 ? -6.179 4.613 -28.546 1.00 92.19 514 GLN A O 1
ATOM 4065 N N . ASP A 1 515 ? -5.841 6.293 -27.096 1.00 93.75 515 ASP A N 1
ATOM 4066 C CA . ASP A 1 515 ? -4.456 6.559 -27.499 1.00 93.75 515 ASP A CA 1
ATOM 4067 C C . ASP A 1 515 ? -3.534 5.339 -27.350 1.00 93.75 515 ASP A C 1
ATOM 4069 O O . ASP A 1 515 ? -2.537 5.232 -28.062 1.00 93.75 515 ASP A O 1
ATOM 4073 N N . PHE A 1 516 ? -3.858 4.409 -26.445 1.00 95.44 516 PHE A N 1
ATOM 4074 C CA . PHE A 1 516 ? -3.150 3.136 -26.328 1.00 95.44 516 PHE A CA 1
ATOM 4075 C C . PHE A 1 516 ? -3.742 2.072 -27.249 1.00 95.44 516 PHE A C 1
ATOM 4077 O O . PHE A 1 516 ? -3.003 1.411 -27.973 1.00 95.44 516 PHE A O 1
ATOM 4084 N N . TYR A 1 517 ? -5.068 1.917 -27.268 1.00 94.56 517 TYR A N 1
ATOM 4085 C CA . TYR A 1 517 ? -5.725 0.856 -28.037 1.00 94.56 517 TYR A CA 1
ATOM 4086 C C . TYR A 1 517 ? -5.691 1.061 -29.558 1.00 94.56 517 TYR A C 1
ATOM 4088 O O . TYR A 1 517 ? -5.872 0.093 -30.294 1.00 94.56 517 TYR A O 1
ATOM 4096 N N . THR A 1 518 ? -5.425 2.276 -30.045 1.00 94.06 518 THR A N 1
ATOM 4097 C CA . THR A 1 518 ? -5.255 2.564 -31.480 1.00 94.06 518 THR A CA 1
ATOM 4098 C C . THR A 1 518 ? -3.798 2.527 -31.941 1.00 94.06 518 THR A C 1
ATOM 4100 O O . THR A 1 518 ? -3.503 2.984 -33.041 1.00 94.06 518 THR A O 1
ATOM 4103 N N . ILE A 1 519 ? -2.865 2.027 -31.124 1.00 95.69 519 ILE A N 1
ATOM 4104 C CA . ILE A 1 519 ? -1.474 1.845 -31.551 1.00 95.69 519 ILE A CA 1
ATOM 4105 C C . ILE A 1 519 ? -1.413 0.811 -32.680 1.00 95.69 519 ILE A C 1
ATOM 4107 O O . ILE A 1 519 ? -1.903 -0.313 -32.543 1.00 95.69 519 ILE A O 1
ATOM 4111 N N . ASP A 1 520 ? -0.734 1.168 -33.770 1.00 95.81 520 ASP A N 1
ATOM 4112 C CA . ASP A 1 520 ? -0.564 0.288 -34.923 1.00 95.81 520 ASP A CA 1
ATOM 4113 C C . ASP A 1 520 ? 0.089 -1.039 -34.527 1.00 95.81 520 ASP A C 1
ATOM 4115 O O . ASP A 1 520 ? 1.195 -1.081 -33.962 1.00 95.81 520 ASP A O 1
ATOM 4119 N N . GLY A 1 521 ? -0.621 -2.124 -34.835 1.00 94.50 521 GLY A N 1
ATOM 4120 C CA . GLY A 1 521 ? -0.220 -3.492 -34.529 1.00 94.50 521 GLY A CA 1
ATOM 4121 C C . GLY A 1 521 ? -0.074 -3.786 -33.035 1.00 94.50 521 GLY A C 1
ATOM 4122 O O . GLY A 1 521 ? 0.750 -4.616 -32.652 1.00 94.50 521 GLY A O 1
ATOM 4123 N N . LEU A 1 522 ? -0.813 -3.088 -32.159 1.00 94.19 522 LEU A N 1
ATOM 4124 C CA . LEU A 1 522 ? -0.719 -3.282 -30.707 1.00 94.19 522 LEU A CA 1
ATOM 4125 C C . LEU A 1 522 ? -0.867 -4.754 -30.311 1.00 94.19 522 LEU A C 1
ATOM 4127 O O . LEU A 1 522 ? -0.081 -5.249 -29.508 1.00 94.19 522 LEU A O 1
ATOM 4131 N N . ALA A 1 523 ? -1.854 -5.453 -30.877 1.00 93.44 523 ALA A N 1
ATOM 4132 C CA . ALA A 1 523 ? -2.106 -6.854 -30.561 1.00 93.44 523 ALA A CA 1
ATOM 4133 C C . ALA A 1 523 ? -0.894 -7.736 -30.900 1.00 93.44 523 ALA A C 1
ATOM 4135 O O . ALA A 1 523 ? -0.432 -8.483 -30.038 1.00 93.44 523 ALA A O 1
ATOM 4136 N N . GLU A 1 524 ? -0.319 -7.610 -32.103 1.00 95.44 524 GLU A N 1
ATOM 4137 C CA . GLU A 1 524 ? 0.875 -8.382 -32.467 1.00 95.44 524 GLU A CA 1
ATOM 4138 C C . GLU A 1 524 ? 2.085 -7.988 -31.614 1.00 95.44 524 GLU A C 1
ATOM 4140 O O . GLU A 1 524 ? 2.866 -8.849 -31.205 1.00 95.44 524 GLU A O 1
ATOM 4145 N N . LYS A 1 525 ? 2.235 -6.699 -31.293 1.00 94.75 525 LYS A N 1
ATOM 4146 C CA . LYS A 1 525 ? 3.307 -6.197 -30.422 1.00 94.75 525 LYS A CA 1
ATOM 4147 C C . LYS A 1 525 ? 3.208 -6.754 -29.005 1.00 94.75 525 LYS A C 1
ATOM 4149 O O . LYS A 1 525 ? 4.232 -7.149 -28.451 1.00 94.75 525 LYS A O 1
ATOM 4154 N N . LEU A 1 526 ? 2.006 -6.824 -28.434 1.00 92.94 526 LEU A N 1
ATOM 4155 C CA . LEU A 1 526 ? 1.768 -7.427 -27.124 1.00 92.94 526 LEU A CA 1
ATOM 4156 C C . LEU A 1 526 ? 2.042 -8.930 -27.170 1.00 92.94 526 LEU A C 1
ATOM 4158 O O . LEU A 1 526 ? 2.868 -9.408 -26.403 1.00 92.94 526 LEU A O 1
ATOM 4162 N N . VAL A 1 527 ? 1.453 -9.665 -28.116 1.00 93.00 527 VAL A N 1
ATOM 4163 C CA . VAL A 1 527 ? 1.664 -11.119 -28.242 1.00 93.00 527 VAL A CA 1
ATOM 4164 C C . VAL A 1 527 ? 3.148 -11.455 -28.417 1.00 93.00 527 VAL A C 1
ATOM 4166 O O . VAL A 1 527 ? 3.674 -12.313 -27.716 1.00 93.00 527 VAL A O 1
ATOM 4169 N N . SER A 1 528 ? 3.851 -10.732 -29.291 1.00 93.50 528 SER A N 1
ATOM 4170 C CA . SER A 1 528 ? 5.276 -10.958 -29.568 1.00 93.50 528 SER A CA 1
ATOM 4171 C C . SER A 1 528 ? 6.227 -10.485 -28.464 1.00 93.50 528 SER A C 1
ATOM 4173 O O . SER A 1 528 ? 7.436 -10.680 -28.599 1.00 93.50 528 SER A O 1
ATOM 4175 N N . SER A 1 529 ? 5.722 -9.876 -27.388 1.00 93.62 529 SER A N 1
ATOM 4176 C CA . SER A 1 529 ? 6.548 -9.320 -26.309 1.00 93.62 529 SER A CA 1
ATOM 4177 C C . SER A 1 529 ? 6.157 -9.852 -24.931 1.00 93.62 529 SER A C 1
ATOM 4179 O O . SER A 1 529 ? 6.989 -10.389 -24.207 1.00 93.62 529 SER A O 1
ATOM 4181 N N . THR A 1 530 ? 4.885 -9.732 -24.555 1.00 89.94 530 THR A N 1
ATOM 4182 C CA . THR A 1 530 ? 4.383 -10.103 -23.227 1.00 89.94 530 THR A CA 1
ATOM 4183 C C . THR A 1 530 ? 3.979 -11.573 -23.140 1.00 89.94 530 THR A C 1
ATOM 4185 O O . THR A 1 530 ? 4.004 -12.136 -22.054 1.00 89.94 530 THR A O 1
ATOM 4188 N N . LEU A 1 531 ? 3.652 -12.222 -24.263 1.00 90.81 531 LEU A N 1
ATOM 4189 C CA . LEU A 1 531 ? 3.168 -13.610 -24.298 1.00 90.81 531 LEU A CA 1
ATOM 4190 C C . LEU A 1 531 ? 4.163 -14.583 -24.949 1.00 90.81 531 LEU A C 1
ATOM 4192 O O . LEU A 1 531 ? 3.768 -15.632 -25.455 1.00 90.81 531 LEU A O 1
ATOM 4196 N N . VAL A 1 532 ? 5.453 -14.245 -24.953 1.00 93.25 532 VAL A N 1
ATOM 4197 C CA . VAL A 1 532 ? 6.504 -15.120 -25.494 1.00 93.25 532 VAL A CA 1
ATOM 4198 C C . VAL A 1 532 ? 6.995 -16.114 -24.449 1.00 93.25 532 VAL A C 1
ATOM 4200 O O . VAL A 1 532 ? 7.090 -15.779 -23.270 1.00 93.25 532 VAL A O 1
ATOM 4203 N N . HIS A 1 533 ? 7.350 -17.319 -24.898 1.00 93.69 533 HIS A N 1
ATOM 4204 C CA . HIS A 1 533 ? 7.982 -18.367 -24.086 1.00 93.69 533 HIS A CA 1
ATOM 4205 C C . HIS A 1 533 ? 7.215 -18.738 -22.805 1.00 93.69 533 HIS A C 1
ATOM 4207 O O . HIS A 1 533 ? 7.822 -19.132 -21.808 1.00 93.69 533 HIS A O 1
ATOM 4213 N N . LEU A 1 534 ? 5.883 -18.603 -22.802 1.00 91.56 534 LEU A N 1
ATOM 4214 C CA . LEU A 1 534 ? 5.049 -18.850 -21.619 1.00 91.56 534 LEU A CA 1
ATOM 4215 C C . LEU A 1 534 ? 5.176 -20.284 -21.092 1.00 91.56 534 LEU A C 1
ATOM 4217 O O . LEU A 1 534 ? 5.010 -20.509 -19.899 1.00 91.56 534 LEU A O 1
ATOM 4221 N N . GLU A 1 535 ? 5.514 -21.237 -21.958 1.00 93.06 535 GLU A N 1
ATOM 4222 C CA . GLU A 1 535 ? 5.821 -22.624 -21.611 1.00 93.06 535 GLU A CA 1
ATOM 4223 C C . GLU A 1 535 ? 7.037 -22.773 -20.679 1.00 93.06 535 GLU A C 1
ATOM 4225 O O . GLU A 1 535 ? 7.147 -23.773 -19.969 1.00 93.06 535 GLU A O 1
ATOM 4230 N N . HIS A 1 536 ? 7.924 -21.774 -20.649 1.00 94.19 536 HIS A N 1
ATOM 4231 C CA . HIS A 1 536 ? 9.098 -21.720 -19.779 1.00 94.19 536 HIS A CA 1
ATOM 4232 C C . HIS A 1 536 ? 8.913 -20.786 -18.574 1.00 94.19 536 HIS A C 1
ATOM 4234 O O . HIS A 1 536 ? 9.625 -20.920 -17.577 1.00 94.19 536 HIS A O 1
ATOM 4240 N N . VAL A 1 537 ? 7.952 -19.858 -18.626 1.00 93.00 537 VAL A N 1
ATOM 4241 C CA . VAL A 1 537 ? 7.670 -18.927 -17.525 1.00 93.00 537 VAL A CA 1
ATOM 4242 C C . VAL A 1 537 ? 7.037 -19.686 -16.346 1.00 93.00 537 VAL A C 1
ATOM 4244 O O . VAL A 1 537 ? 6.013 -20.352 -16.506 1.00 93.00 537 VAL A O 1
ATOM 4247 N N . PRO A 1 538 ? 7.585 -19.581 -15.122 1.00 91.12 538 PRO A N 1
ATOM 4248 C CA . PRO A 1 538 ? 7.066 -20.326 -13.982 1.00 91.12 538 PRO A CA 1
ATOM 4249 C C . PRO A 1 538 ? 5.706 -19.787 -13.512 1.00 91.12 538 PRO A C 1
ATOM 4251 O O . PRO A 1 538 ? 5.452 -18.584 -13.527 1.00 91.12 538 PRO A O 1
ATOM 4254 N N . TYR A 1 539 ? 4.847 -20.668 -12.984 1.00 87.62 539 TYR A N 1
ATOM 4255 C CA . TYR A 1 539 ? 3.470 -20.327 -12.587 1.00 87.62 539 TYR A CA 1
ATOM 4256 C C . TYR A 1 539 ? 3.342 -19.109 -11.662 1.00 87.62 539 TYR A C 1
ATOM 4258 O O . TYR A 1 539 ? 2.421 -18.309 -11.814 1.00 87.62 539 TYR A O 1
ATOM 4266 N N . HIS A 1 540 ? 4.269 -18.934 -10.717 1.00 86.00 540 HIS A N 1
ATOM 4267 C CA . HIS A 1 540 ? 4.240 -17.798 -9.792 1.00 86.00 540 HIS A CA 1
ATOM 4268 C C . HIS A 1 540 ? 4.435 -16.442 -10.500 1.00 86.00 540 HIS A C 1
ATOM 4270 O O . HIS A 1 540 ? 3.978 -15.427 -9.984 1.00 86.00 540 HIS A O 1
ATOM 4276 N N . ARG A 1 541 ? 5.038 -16.427 -11.701 1.00 89.06 541 ARG A N 1
ATOM 4277 C CA . ARG A 1 541 ? 5.193 -15.245 -12.570 1.00 89.06 541 ARG A CA 1
ATOM 4278 C C . ARG A 1 541 ? 4.023 -15.034 -13.528 1.00 89.06 541 ARG A C 1
ATOM 4280 O O . ARG A 1 541 ? 3.838 -13.930 -14.015 1.00 89.06 541 ARG A O 1
ATOM 4287 N N . LEU A 1 542 ? 3.177 -16.039 -13.745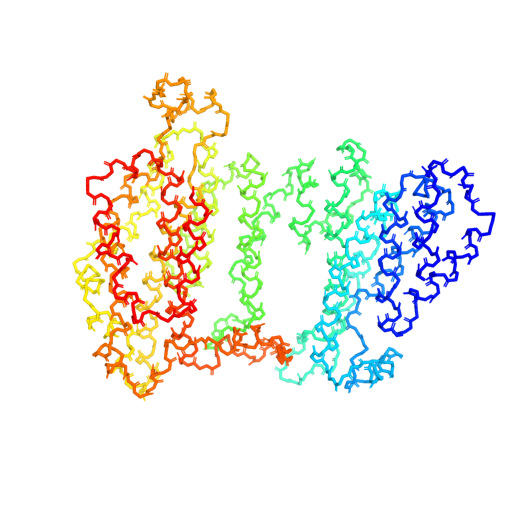 1.00 86.62 542 LEU A N 1
ATOM 4288 C CA . LEU A 1 542 ? 1.971 -15.891 -14.571 1.00 86.62 542 LEU A CA 1
ATOM 4289 C C . LEU A 1 542 ? 0.811 -15.218 -13.819 1.00 86.62 542 LEU A C 1
ATOM 4291 O O . LEU A 1 542 ? -0.114 -14.690 -14.432 1.00 86.62 542 LEU A O 1
ATOM 4295 N N . ARG A 1 543 ? 0.840 -15.204 -12.481 1.00 77.88 543 ARG A N 1
ATOM 4296 C CA . ARG A 1 543 ? -0.234 -14.616 -11.666 1.00 77.88 543 ARG A CA 1
ATOM 4297 C C . ARG A 1 543 ? -0.434 -13.102 -11.900 1.00 77.88 543 ARG A C 1
ATOM 4299 O O . ARG A 1 543 ? -1.591 -12.710 -12.054 1.00 77.88 543 ARG A O 1
ATOM 4306 N N . PRO A 1 544 ? 0.614 -12.255 -11.955 1.00 68.25 544 PRO A N 1
ATOM 4307 C CA . PRO A 1 544 ? 0.474 -10.845 -12.335 1.00 68.25 544 PRO A CA 1
ATOM 4308 C C . PRO A 1 544 ? -0.163 -10.654 -13.717 1.00 68.25 544 PRO A C 1
ATOM 4310 O O . PRO A 1 544 ? -1.047 -9.815 -13.868 1.00 68.25 544 PRO A O 1
ATOM 4313 N N . LEU A 1 545 ? 0.220 -11.478 -14.699 1.00 71.44 545 LEU A N 1
ATOM 4314 C CA . LEU A 1 545 ? -0.334 -11.451 -16.056 1.00 71.44 545 LEU A CA 1
ATOM 4315 C C . LEU A 1 545 ? -1.848 -11.702 -16.041 1.00 71.44 545 LEU A C 1
ATOM 4317 O O . LEU A 1 545 ? -2.603 -10.938 -16.637 1.00 71.44 545 LEU A O 1
ATOM 4321 N N . LEU A 1 546 ? -2.309 -12.702 -15.282 1.00 68.62 546 LEU A N 1
ATOM 4322 C CA . LEU A 1 546 ? -3.740 -12.959 -15.098 1.00 68.62 546 LEU A CA 1
ATOM 4323 C C . LEU A 1 546 ? -4.442 -11.789 -14.401 1.00 68.62 546 LEU A C 1
ATOM 4325 O O . LEU A 1 546 ? -5.498 -11.355 -14.846 1.00 68.62 546 LEU A O 1
ATOM 4329 N N . HIS A 1 547 ? -3.858 -11.243 -13.332 1.00 61.81 547 HIS A N 1
ATOM 4330 C CA . HIS A 1 547 ? -4.474 -10.146 -12.583 1.00 61.81 547 HIS A CA 1
ATOM 4331 C C . HIS A 1 547 ? -4.678 -8.888 -13.435 1.00 61.81 547 HIS A C 1
ATOM 4333 O O . HIS A 1 547 ? -5.649 -8.166 -13.238 1.00 61.81 547 HIS A O 1
ATOM 4339 N N . ILE A 1 548 ? -3.798 -8.630 -14.398 1.00 61.44 548 ILE A N 1
ATOM 4340 C CA . ILE A 1 548 ? -3.945 -7.500 -15.317 1.00 61.44 548 ILE A CA 1
ATOM 4341 C C . ILE A 1 548 ? -5.004 -7.774 -16.375 1.00 61.44 548 ILE A C 1
ATOM 4343 O O . ILE A 1 548 ? -5.818 -6.899 -16.634 1.00 61.44 548 ILE A O 1
ATOM 4347 N N . LEU A 1 549 ? -5.056 -8.990 -16.920 1.00 56.94 549 LEU A N 1
ATOM 4348 C CA . LEU A 1 549 ? -6.101 -9.379 -17.870 1.00 56.94 549 LEU A CA 1
ATOM 4349 C C . LEU A 1 549 ? -7.510 -9.388 -17.251 1.00 56.94 549 LEU A C 1
ATOM 4351 O O . LEU A 1 549 ? -8.473 -9.203 -17.979 1.00 56.94 549 LEU A O 1
ATOM 4355 N N . TYR A 1 550 ? -7.635 -9.596 -15.934 1.00 52.41 550 TYR A N 1
ATOM 4356 C CA . TYR A 1 550 ? -8.920 -9.554 -15.217 1.00 52.41 550 TYR A CA 1
ATOM 4357 C C . TYR A 1 550 ? -9.366 -8.145 -14.784 1.00 52.41 550 TYR A C 1
ATOM 4359 O O . TYR A 1 550 ? -10.529 -7.980 -14.425 1.00 52.41 550 TYR A O 1
ATOM 4367 N N . ASN A 1 551 ? -8.458 -7.162 -14.744 1.00 42.94 551 ASN A N 1
ATOM 4368 C CA . ASN A 1 551 ? -8.753 -5.780 -14.330 1.00 42.94 551 ASN A CA 1
AT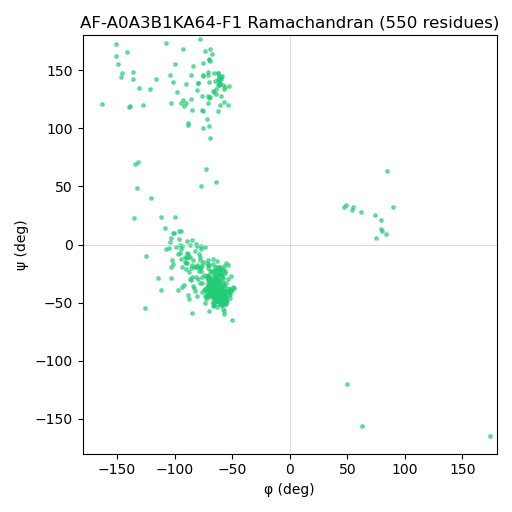OM 4369 C C . ASN A 1 551 ? -8.825 -4.786 -15.510 1.00 42.94 551 ASN A C 1
ATOM 4371 O O . ASN A 1 551 ? -9.084 -3.603 -15.277 1.00 42.94 551 ASN A O 1
ATOM 4375 N N . ILE A 1 552 ? -8.560 -5.250 -16.736 1.00 41.91 552 ILE A N 1
ATOM 4376 C CA . ILE A 1 552 ? -8.975 -4.609 -17.997 1.00 41.91 552 ILE A CA 1
ATOM 4377 C C . ILE A 1 552 ? -10.406 -5.065 -18.277 1.00 41.91 552 ILE A C 1
ATOM 4379 O O . ILE A 1 552 ? -11.219 -4.207 -18.685 1.00 41.91 552 ILE A O 1
#

Nearest PDB structures (foldseek):
  5yu7-assembly1_A  TM=9.578E-01  e=7.220E-44  Homo sapiens
  5yu6-assembly1_A  TM=9.340E-01  e=1.524E-41  Homo sapiens
  5yu6-assembly2_C  TM=8.844E-01  e=1.357E-41  Homo sapiens
  6q82-assembly1_A  TM=4.616E-01  e=6.750E-04  Saccharomyces cerevisiae S288C
  8cdj-assembly1_D  TM=2.429E-01  e=2.078E-03  Homo sapiens

Foldseek 3Di:
DVVLVVVLVQDPPPNPDDDDPCVLVVLVVLVCQCLDLALVSVLVSLVSLLSQLPRPPNLQDPSNLVSLLVSLLSLLVLQQPDQFCVDDPGPSNVNCVVVDPGRLRVVVSSVVSLVSVLSSNLSSCLSHVVSLVVSLLVLVLCLVPDDQQQDCPPPVCVPDHWCNGNSNSSVSSSLSSLLSSLVNSVVRDDPVPPPLPDDPSVVVVCQPSVQSCVVSCVVVVVCVVVSLVSLVVLLQDDPDPPDPDAGFLVSVVSNVVSLVSLLSCLQPPLVSCLVCLVVLVVSLVVCVVPVPRHALVSNLSSLLSSLSNLLVVLALVSSLVVLCVSCVVLLCVLPDPLNLVCLQALVSVCVLLVQLPDCPDPVVLVNSVVSLRSLSNSLSNLLSNLQRFAHDPDPVSCVVNPQFPDADPVRHTDGATSCLPVNVSNVVSLLSNLQSLLCCLPPVNLVSGYPQQNCLQPDQVVVVCVVVVNRDDDDGRGPDRPAPDSSNVSNVSSVSSLLSSLSSVLSCCVRGPPSQVVPVPNVVSCCSGNVPNVVRRDPVSCVSVVVSVVSD